Protein 1PJU (pdb70)

Radius of gyration: 27.55 Å; Cα contacts (8 Å, |Δi|>4): 1305; chains: 4; bounding box: 36×62×81 Å

Secondary structure (DSSP, 8-state):
---S------EEE-------SSS-----TTTSBTT-EEE-TT--EEEE--BBTTB--EE-S---TT--EEE-S---S-SEE-S-TT--TTTSBTT-EEE-TTS-EEEE--BPPP-/--S------EEE------BTTB-----TTTSBTT-EEE-TT--EEEE--BBTTB--EE-S---TT--EEE-S---S-SEE-S-TT--TTTSBTT-EEE-TTS-EEEE--BPP-/---S------EEE-------SSS-----TTTSBTT-EEE-TT--EEEE--BBTTBPPPEE----TT--EEE-S--SS-SEE-S-TT--TTTSBTT-EEE-TTS-EEEE--BPP-/---S----EEEEE----B--SSSPPP--TTTSBTT-EEE-TT--EEEE--BBTTBPPPEE----TT--EEE-S---S-SEE-S-TT--TTTSBTT-EEEETTS-EEEE--BPP-

Nearest PDB structures (foldseek):
  1pju-assembly1_A  TM=9.998E-01  e=6.863E-24  Solanum lycopersicum
  1oyv-assembly1_I  TM=9.804E-01  e=1.545E-18  Solanum lycopersicum
  4sgb-assembly1_I  TM=9.459E-01  e=1.058E-05  unclassified
  2jzm-assembly1_A  TM=8.090E-01  e=1.230E-04  Nicotiana alata
  5zfo-assembly1_A  TM=7.103E-01  e=7.621E-05  Capsicum annuum

Organism: Solanum lycopersicum (NCBI:txid4081)

Foldseek 3Di:
DDDPFQDQFFKKFFQAKDFALVGFDFDDLQQHEAQKWFAHSVRHTDHGRPAHRQGGGDDDSGGDNRGGIMDHPHHDDDRMGPPPTRDDLANADARMWIHHPVRHTDHGHNDHDDD/DDPFFDQFFKKFFQAKDFALVGFDFDDLQQHEAQKWFAHNVRHTDHGRPAHRQGGGDDDSGGPNRGGIMHHPHHDDDRMDPPDTRDDLAQAAARMWIHHPVRHTDHGRDDHDD/DDDPFFDAFAKKFFQAKDFALVQFDFDDQQQHEAQKWFAASVRHTDHGRPAHRQHGGDDDDGGDNGTGIMHHPHHDDDRIGPPDTRDDLANAAARMWIHHPVGHTDHGHRDHDD/DDDPFFDQFFKKFFQAKDFALVQFDFDDQQQHEAQKWFAANVRHTDDGRDAHRQHGGDDDDGGDNGGGIMHHPHHDDDRMGGPPTRDDLANAAASMWIHHPVRHTDHGHDDHDD

CATH classification: 3.30.60.30 (+1 more: 3.30.60.30)

InterPro domains:
  IPR003465 Proteinase inhibitor I20 [PF02428] (26-75)
  IPR003465 Proteinase inhibitor I20 [PF02428] (83-135)
  IPR051391 Protease inhibitor I20 (potato type II proteinase inhibitor) [PTHR33832] (1-142)

Structure (mmCIF, N/CA/C/O backbone):
data_1PJU
#
_entry.id   1PJU
#
_cell.length_a   58.688
_cell.length_b   106.607
_cell.length_c   81.804
_cell.angle_alpha   90.00
_cell.angle_beta   104.12
_cell.angle_gamma   90.00
#
_symmetry.space_group_name_H-M   'C 1 2 1'
#
loop_
_entity.id
_entity.type
_entity.pdbx_description
1 polymer 'Wound-induced proteinase inhibitor II'
2 non-polymer 'SULFATE ION'
3 water water
#
loop_
_atom_site.group_PDB
_atom_site.id
_atom_site.type_symbol
_atom_site.label_atom_id
_atom_site.label_alt_id
_atom_site.label_comp_id
_atom_site.label_asym_id
_atom_site.label_entity_id
_atom_site.label_seq_id
_atom_site.pdbx_PDB_ins_code
_atom_site.Cartn_x
_atom_site.Cartn_y
_atom_site.Cartn_z
_atom_site.occupancy
_atom_site.B_iso_or_equiv
_atom_site.auth_seq_id
_atom_site.auth_comp_id
_atom_site.auth_asym_id
_atom_site.auth_atom_id
_atom_site.pdbx_PDB_model_num
ATOM 1 N N . ALA A 1 2 ? 48.429 10.142 24.873 1.00 22.74 2 ALA A N 1
ATOM 2 C CA . ALA A 1 2 ? 48.046 11.503 25.351 1.00 22.57 2 ALA A CA 1
ATOM 3 C C . ALA A 1 2 ? 46.600 11.509 25.854 1.00 22.54 2 ALA A C 1
ATOM 4 O O . ALA A 1 2 ? 45.648 11.570 25.064 1.00 22.92 2 ALA A O 1
ATOM 6 N N . CYS A 1 3 ? 46.447 11.422 27.173 1.00 21.87 3 CYS A N 1
ATOM 7 C CA . CYS A 1 3 ? 45.135 11.430 27.812 1.00 21.18 3 CYS A CA 1
ATOM 8 C C . CYS A 1 3 ? 44.991 12.652 28.722 1.00 21.14 3 CYS A C 1
ATOM 9 O O . CYS A 1 3 ? 45.990 13.193 29.199 1.00 21.18 3 CYS A O 1
ATOM 12 N N . THR A 1 4 ? 43.755 13.093 28.955 1.00 20.92 4 THR A N 1
ATOM 13 C CA . THR A 1 4 ? 43.509 14.236 29.847 1.00 20.79 4 THR A CA 1
ATOM 14 C C . THR A 1 4 ? 43.763 13.823 31.294 1.00 20.64 4 THR A C 1
ATOM 15 O O . THR A 1 4 ? 43.864 12.633 31.600 1.00 20.60 4 THR A O 1
ATOM 19 N N . ARG A 1 5 ? 43.844 14.812 32.179 1.00 20.51 5 ARG A N 1
ATOM 20 C CA . ARG A 1 5 ? 44.070 14.580 33.607 1.00 20.35 5 ARG A CA 1
ATOM 21 C C . ARG A 1 5 ? 42.800 14.151 34.357 1.00 20.04 5 ARG A C 1
ATOM 22 O O . ARG A 1 5 ? 42.856 13.886 35.557 1.00 19.86 5 ARG A O 1
ATOM 30 N N . GLU A 1 6 ? 41.668 14.093 33.652 1.00 19.77 6 GLU A N 1
ATOM 31 C CA . GLU A 1 6 ? 40.363 13.851 34.267 1.00 19.86 6 GLU A CA 1
ATOM 32 C C . GLU A 1 6 ? 40.330 12.529 35.044 1.00 19.94 6 GLU A C 1
ATOM 33 O O . GLU A 1 6 ? 40.842 11.510 34.577 1.00 19.77 6 GLU A O 1
ATOM 39 N N . CYS A 1 7 ? 39.751 12.575 36.241 1.00 20.02 7 CYS A N 1
ATOM 40 C CA . CYS A 1 7 ? 39.499 11.380 37.035 1.00 20.51 7 CYS A CA 1
ATOM 41 C C . CYS A 1 7 ? 38.177 10.770 36.585 1.00 20.49 7 CYS A C 1
ATOM 42 O O . CYS A 1 7 ? 37.119 11.394 36.718 1.00 20.52 7 CYS A O 1
ATOM 45 N N . GLY A 1 8 ? 38.248 9.564 36.025 1.00 20.52 8 GLY A N 1
ATOM 46 C CA . GLY A 1 8 ? 37.064 8.868 35.545 1.00 20.74 8 GLY A CA 1
ATOM 47 C C . GLY A 1 8 ? 36.239 8.301 36.686 1.00 20.62 8 GLY A C 1
ATOM 48 O O . GLY A 1 8 ? 36.730 8.207 37.807 1.00 20.63 8 GLY A O 1
ATOM 49 N N . ASN A 1 9 ? 34.992 7.932 36.388 1.00 20.66 9 ASN A N 1
ATOM 50 C CA . ASN A 1 9 ? 34.038 7.423 37.371 1.00 21.26 9 ASN A CA 1
ATOM 51 C C . ASN A 1 9 ? 33.375 6.123 36.883 1.00 21.14 9 ASN A C 1
ATOM 52 O O . ASN A 1 9 ? 32.169 5.909 37.061 1.00 21.43 9 ASN A O 1
ATOM 57 N N . LEU A 1 10 ? 34.177 5.268 36.255 1.00 20.46 10 LEU A N 1
ATOM 58 C CA . LEU A 1 10 ? 33.707 3.993 35.726 1.00 20.39 10 LEU A CA 1
ATOM 59 C C . LEU A 1 10 ? 33.502 2.964 36.846 1.00 19.78 10 LEU A C 1
ATOM 60 O O . LEU A 1 10 ? 33.943 3.167 37.974 1.00 19.62 10 LEU A O 1
ATOM 65 N N . GLY A 1 11 ? 32.819 1.870 36.523 1.00 19.84 11 GLY A N 1
ATOM 66 C CA . GLY A 1 11 ? 32.469 0.851 37.494 1.00 19.42 11 GLY A CA 1
ATOM 67 C C . GLY A 1 11 ? 33.501 -0.263 37.554 1.00 19.25 11 GLY A C 1
ATOM 68 O O . GLY A 1 11 ? 34.138 -0.479 38.584 1.00 19.09 11 GLY A O 1
ATOM 69 N N . PHE A 1 12 ? 33.668 -0.962 36.434 1.00 19.11 12 PHE A N 1
ATOM 70 C CA . PHE A 1 12 ? 34.562 -2.107 36.354 1.00 18.58 12 PHE A CA 1
ATOM 71 C C . PHE A 1 12 ? 35.016 -2.344 34.918 1.00 18.95 12 PHE A C 1
ATOM 72 O O . PHE A 1 12 ? 34.353 -1.918 33.966 1.00 18.55 12 PHE A O 1
ATOM 80 N N . GLY A 1 13 ? 36.155 -3.020 34.766 1.00 19.08 13 GLY A N 1
ATOM 81 C CA . GLY A 1 13 ? 36.607 -3.461 33.455 1.00 19.57 13 GLY A CA 1
ATOM 82 C C . GLY A 1 13 ? 36.668 -4.974 33.382 1.00 20.09 13 GLY A C 1
ATOM 83 O O . GLY A 1 13 ? 36.968 -5.639 34.373 1.00 20.25 13 GLY A O 1
ATOM 84 N N . ILE A 1 14 ? 36.346 -5.526 32.217 1.00 20.41 14 ILE A N 1
ATOM 85 C CA . ILE A 1 14 ? 36.612 -6.932 31.950 1.00 20.58 14 ILE A CA 1
ATOM 86 C C . ILE A 1 14 ? 37.482 -7.061 30.709 1.00 20.56 14 ILE A C 1
ATOM 87 O O . ILE A 1 14 ? 37.279 -6.365 29.712 1.00 20.58 14 ILE A O 1
ATOM 92 N N . CYS A 1 15 ? 38.471 -7.941 30.797 1.00 20.24 15 CYS A N 1
ATOM 93 C CA . CYS A 1 15 ? 39.465 -8.108 29.744 1.00 20.00 15 CYS A CA 1
ATOM 94 C C . CYS A 1 15 ? 39.571 -9.589 29.379 1.00 19.34 15 CYS A C 1
ATOM 95 O O . CYS A 1 15 ? 40.107 -10.366 30.166 1.00 18.95 15 CYS A O 1
ATOM 98 N N . PRO A 1 16 ? 39.082 -9.977 28.199 1.00 19.15 16 PRO A N 1
ATOM 99 C CA . PRO A 1 16 ? 39.235 -11.360 27.718 1.00 19.02 16 PRO A CA 1
ATOM 100 C C . PRO A 1 16 ? 40.712 -11.640 27.491 1.00 19.29 16 PRO A C 1
ATOM 101 O O . PRO A 1 16 ? 41.348 -10.975 26.667 1.00 18.61 16 PRO A O 1
ATOM 105 N N . ARG A 1 17 ? 41.237 -12.607 28.235 1.00 19.83 17 ARG A N 1
ATOM 106 C CA . ARG A 1 17 ? 42.664 -12.912 28.276 1.00 20.58 17 ARG A CA 1
ATOM 107 C C . ARG A 1 17 ? 42.870 -14.405 28.478 1.00 21.43 17 ARG A C 1
ATOM 108 O O . ARG A 1 17 ? 42.084 -15.054 29.172 1.00 21.20 17 ARG A O 1
ATOM 116 N N . SER A 1 18 ? 43.929 -14.947 27.876 1.00 22.03 18 SER A N 1
ATOM 117 C CA . SER A 1 18 ? 44.298 -16.344 28.099 1.00 22.68 18 SER A CA 1
ATOM 118 C C . SER A 1 18 ? 44.490 -16.592 29.604 1.00 23.32 18 SER A C 1
ATOM 119 O O . SER A 1 18 ? 45.134 -15.799 30.291 1.00 23.36 18 SER A O 1
ATOM 122 N N . GLU A 1 19 ? 43.909 -17.677 30.109 1.00 23.85 19 GLU A N 1
ATOM 123 C CA . GLU A 1 19 ? 43.930 -17.976 31.541 1.00 24.54 19 GLU A CA 1
ATOM 124 C C . GLU A 1 19 ? 44.195 -19.462 31.764 1.00 24.26 19 GLU A C 1
ATOM 125 O O . GLU A 1 19 ? 43.760 -20.299 30.973 1.00 24.29 19 GLU A O 1
ATOM 131 N N . GLY A 1 20 ? 44.892 -19.776 32.853 1.00 23.94 20 GLY A N 1
ATOM 132 C CA . GLY A 1 20 ? 45.056 -21.144 33.311 1.00 23.48 20 GLY A CA 1
ATOM 133 C C . GLY A 1 20 ? 46.059 -21.981 32.538 1.00 23.10 20 GLY A C 1
ATOM 134 O O . GLY A 1 20 ? 46.636 -21.529 31.557 1.00 22.42 20 GLY A O 1
ATOM 135 N N . SER A 1 21 ? 46.234 -23.219 32.987 1.00 23.07 21 SER A N 1
ATOM 136 C CA . SER A 1 21 ? 47.125 -24.191 32.364 1.00 23.45 21 SER A CA 1
ATOM 137 C C . SER A 1 21 ? 46.585 -25.594 32.652 1.00 23.66 21 SER A C 1
ATOM 138 O O . SER A 1 21 ? 45.723 -25.746 33.517 1.00 23.51 21 SER A O 1
ATOM 141 N N . PRO A 1 22 ? 47.074 -26.614 31.938 1.00 23.88 22 PRO A N 1
ATOM 142 C CA . PRO A 1 22 ? 46.712 -28.005 32.239 1.00 23.99 22 PRO A CA 1
ATOM 143 C C . PRO A 1 22 ? 46.804 -28.319 33.731 1.00 24.18 22 PRO A C 1
ATOM 144 O O . PRO A 1 22 ? 45.822 -28.801 34.306 1.00 24.49 22 PRO A O 1
ATOM 148 N N . LEU A 1 23 ? 47.952 -28.020 34.341 1.00 24.09 23 LEU A N 1
ATOM 149 C CA . LEU A 1 23 ? 48.216 -28.321 35.751 1.00 23.99 23 LEU A CA 1
ATOM 150 C C . LEU A 1 23 ? 47.550 -27.363 36.750 1.00 23.96 23 LEU A C 1
ATOM 151 O O . LEU A 1 23 ? 47.401 -27.702 37.924 1.00 23.94 23 LEU A O 1
ATOM 156 N N . ASN A 1 24 ? 47.165 -26.173 36.288 1.00 24.09 24 ASN A N 1
ATOM 157 C CA . ASN A 1 24 ? 46.482 -25.183 37.134 1.00 24.10 24 ASN A CA 1
ATOM 158 C C . ASN A 1 24 ? 45.212 -24.606 36.456 1.00 23.73 24 ASN A C 1
ATOM 159 O O . ASN A 1 24 ? 45.203 -23.467 35.967 1.00 23.48 24 ASN A O 1
ATOM 164 N N . PRO A 1 25 ? 44.141 -25.404 36.439 1.00 23.56 25 PRO A N 1
ATOM 165 C CA . PRO A 1 25 ? 42.923 -25.068 35.689 1.00 23.33 25 PRO A CA 1
ATOM 166 C C . PRO A 1 25 ? 42.185 -23.837 36.197 1.00 23.13 25 PRO A C 1
ATOM 167 O O . PRO A 1 25 ? 42.030 -23.653 37.403 1.00 22.96 25 PRO A O 1
ATOM 171 N N . ILE A 1 26 ? 41.747 -22.995 35.269 1.00 23.12 26 ILE A N 1
ATOM 172 C CA . ILE A 1 26 ? 40.832 -21.903 35.604 1.00 23.29 26 ILE A CA 1
ATOM 173 C C . ILE A 1 26 ? 39.394 -22.408 35.727 1.00 23.07 26 ILE A C 1
ATOM 174 O O . ILE A 1 26 ? 38.982 -23.317 35.003 1.00 23.25 26 ILE A O 1
ATOM 179 N N . CYS A 1 27 ? 38.640 -21.825 36.656 1.00 22.79 27 CYS A N 1
ATOM 180 C CA . CYS A 1 27 ? 37.235 -22.161 36.826 1.00 22.53 27 CYS A CA 1
ATOM 181 C C . CYS A 1 27 ? 36.408 -21.230 35.956 1.00 22.67 27 CYS A C 1
ATOM 182 O O . CYS A 1 27 ? 36.308 -20.038 36.236 1.00 22.31 27 CYS A O 1
ATOM 185 N N . ILE A 1 28 ? 35.828 -21.782 34.897 1.00 22.77 28 ILE A N 1
ATOM 186 C CA . ILE A 1 28 ? 35.072 -20.999 33.932 1.00 22.96 28 ILE A CA 1
ATOM 187 C C . ILE A 1 28 ? 34.096 -21.935 33.204 1.00 22.77 28 ILE A C 1
ATOM 188 O O . ILE A 1 28 ? 34.172 -23.144 33.355 1.00 23.09 28 ILE A O 1
ATOM 193 N N . ASN A 1 29 ? 33.156 -21.378 32.459 1.00 23.03 29 ASN A N 1
ATOM 194 C CA . ASN A 1 29 ? 32.292 -22.191 31.608 1.00 22.70 29 ASN A CA 1
ATOM 195 C C . ASN A 1 29 ? 32.160 -21.539 30.247 1.00 22.87 29 ASN A C 1
ATOM 196 O O . ASN A 1 29 ? 32.558 -20.378 30.066 1.00 23.17 29 ASN A O 1
ATOM 201 N N . CYS A 1 30 ? 31.624 -22.287 29.286 1.00 22.97 30 CYS A N 1
ATOM 202 C CA . CYS A 1 30 ? 31.468 -21.802 27.911 1.00 22.79 30 CYS A CA 1
ATOM 203 C C . CYS A 1 30 ? 30.561 -20.595 27.833 1.00 22.90 30 CYS A C 1
ATOM 204 O O . CYS A 1 30 ? 30.803 -19.669 27.048 1.00 22.69 30 CYS A O 1
ATOM 207 N N . CYS A 1 31 ? 29.525 -20.605 28.665 1.00 22.69 31 CYS A N 1
ATOM 208 C CA . CYS A 1 31 ? 28.591 -19.491 28.756 1.00 22.22 31 CYS A CA 1
ATOM 209 C C . CYS A 1 31 ? 29.310 -18.171 29.104 1.00 22.02 31 CYS A C 1
ATOM 210 O O . CYS A 1 31 ? 29.112 -17.162 28.435 1.00 22.04 31 CYS A O 1
ATOM 213 N N . SER A 1 32 ? 30.173 -18.189 30.120 1.00 22.03 32 SER A N 1
ATOM 214 C CA . SER A 1 32 ? 30.839 -16.958 30.593 1.00 21.75 32 SER A CA 1
ATOM 215 C C . SER A 1 32 ? 32.173 -16.652 29.905 1.00 21.17 32 SER A C 1
ATOM 216 O O . SER A 1 32 ? 32.670 -15.519 29.975 1.00 20.41 32 SER A O 1
ATOM 219 N N . GLY A 1 33 ? 32.745 -17.657 29.243 1.00 20.84 33 GLY A N 1
ATOM 220 C CA . GLY A 1 33 ? 33.944 -17.469 28.432 1.00 20.84 33 GLY A CA 1
ATOM 221 C C . GLY A 1 33 ? 33.617 -16.559 27.259 1.00 21.21 33 GLY A C 1
ATOM 222 O O . GLY A 1 33 ? 32.453 -16.450 26.883 1.00 20.71 33 GLY A O 1
ATOM 223 N N . TYR A 1 34 ? 34.636 -15.921 26.685 1.00 21.35 34 TYR A N 1
ATOM 224 C CA . TYR A 1 34 ? 34.439 -14.832 25.731 1.00 21.98 34 TYR A CA 1
ATOM 225 C C . TYR A 1 34 ? 34.554 -15.260 24.280 1.00 21.93 34 TYR A C 1
ATOM 226 O O . TYR A 1 34 ? 35.331 -16.144 23.950 1.00 21.81 34 TYR A O 1
ATOM 235 N N . LYS A 1 35 ? 33.772 -14.622 23.413 1.00 22.62 35 LYS A N 1
ATOM 236 C CA . LYS A 1 35 ? 33.875 -14.847 21.971 1.00 23.05 35 LYS A CA 1
ATOM 237 C C . LYS A 1 35 ? 35.299 -14.521 21.565 1.00 23.02 35 LYS A C 1
ATOM 238 O O . LYS A 1 35 ? 35.898 -13.590 22.102 1.00 23.33 35 LYS A O 1
ATOM 244 N N . GLY A 1 36 ? 35.859 -15.304 20.650 1.00 22.76 36 GLY A N 1
ATOM 245 C CA . GLY A 1 36 ? 37.232 -15.076 20.238 1.00 22.49 36 GLY A CA 1
ATOM 246 C C . GLY A 1 36 ? 38.263 -15.787 21.090 1.00 22.13 36 GLY A C 1
ATOM 247 O O . GLY A 1 36 ? 39.450 -15.792 20.748 1.00 22.39 36 GLY A O 1
ATOM 248 N N . CYS A 1 37 ? 37.819 -16.380 22.195 1.00 21.33 37 CYS A N 1
ATOM 249 C CA . CYS A 1 37 ? 38.684 -17.210 23.030 1.00 20.70 37 CYS A CA 1
ATOM 250 C C . CYS A 1 37 ? 38.229 -18.657 22.890 1.00 20.54 37 CYS A C 1
ATOM 251 O O . CYS A 1 37 ? 37.028 -18.931 22.844 1.00 20.13 37 CYS A O 1
ATOM 254 N N . ASN A 1 38 ? 39.188 -19.573 22.836 1.00 19.96 38 ASN A N 1
ATOM 255 C CA . ASN A 1 38 ? 38.895 -20.998 22.813 1.00 19.83 38 ASN A CA 1
ATOM 256 C C . ASN A 1 38 ? 39.253 -21.628 24.145 1.00 20.11 38 ASN A C 1
ATOM 257 O O . ASN A 1 38 ? 40.267 -21.271 24.745 1.00 20.31 38 ASN A O 1
ATOM 262 N N . TYR A 1 39 ? 38.418 -22.564 24.594 1.00 20.17 39 TYR A N 1
ATOM 263 C CA . TYR A 1 39 ? 38.590 -23.239 25.884 1.00 20.46 39 TYR A CA 1
ATOM 264 C C . TYR A 1 39 ? 38.910 -24.713 25.701 1.00 20.50 39 TYR A C 1
ATOM 265 O O . TYR A 1 39 ? 38.337 -25.368 24.831 1.00 20.61 39 TYR A O 1
ATOM 274 N N . TYR A 1 40 ? 39.839 -25.212 26.516 1.00 20.66 40 TYR A N 1
ATOM 275 C CA . TYR A 1 40 ? 40.441 -26.536 26.340 1.00 20.94 40 TYR A CA 1
ATOM 276 C C . TYR A 1 40 ? 40.534 -27.285 27.655 1.00 21.06 40 TYR A C 1
ATOM 277 O O . TYR A 1 40 ? 40.677 -26.669 28.712 1.00 20.96 40 TYR A O 1
ATOM 286 N N . ASN A 1 41 ? 40.498 -28.616 27.589 1.00 21.47 41 ASN A N 1
ATOM 287 C CA . ASN A 1 41 ? 40.746 -29.426 28.784 1.00 21.69 41 ASN A CA 1
ATOM 288 C C . ASN A 1 41 ? 42.232 -29.533 29.081 1.00 21.87 41 ASN A C 1
ATOM 289 O O . ASN A 1 41 ? 43.051 -29.011 28.325 1.00 21.69 41 ASN A O 1
ATOM 294 N N . SER A 1 42 ? 42.570 -30.196 30.182 1.00 22.61 42 SER A N 1
ATOM 295 C CA . SER A 1 42 ? 43.957 -30.323 30.624 1.00 23.40 42 SER A CA 1
ATOM 296 C C . SER A 1 42 ? 44.818 -31.156 29.662 1.00 23.80 42 SER A C 1
ATOM 297 O O . SER A 1 42 ? 46.047 -31.046 29.661 1.00 24.01 42 SER A O 1
ATOM 300 N N . PHE A 1 43 ? 44.155 -31.976 28.846 1.00 24.38 43 PHE A N 1
ATOM 301 C CA . PHE A 1 43 ? 44.799 -32.818 27.835 1.00 24.85 43 PHE A CA 1
ATOM 302 C C . PHE A 1 43 ? 44.880 -32.052 26.501 1.00 24.74 43 PHE A C 1
ATOM 303 O O . PHE A 1 43 ? 45.389 -32.560 25.502 1.00 24.58 43 PHE A O 1
ATOM 311 N N . GLY A 1 44 ? 44.368 -30.822 26.498 1.00 24.62 44 GLY A N 1
ATOM 312 C CA . GLY A 1 44 ? 44.494 -29.931 25.355 1.00 24.44 44 GLY A CA 1
ATOM 313 C C . GLY A 1 44 ? 43.442 -30.112 24.276 1.00 24.20 44 GLY A C 1
ATOM 314 O O . GLY A 1 44 ? 43.586 -29.577 23.179 1.00 24.55 44 GLY A O 1
ATOM 315 N N . LYS A 1 45 ? 42.399 -30.879 24.580 1.00 23.74 45 LYS A N 1
ATOM 316 C CA . LYS A 1 45 ? 41.276 -31.073 23.669 1.00 23.47 45 LYS A CA 1
ATOM 317 C C . LYS A 1 45 ? 40.385 -29.832 23.676 1.00 22.91 45 LYS A C 1
ATOM 318 O O . LYS A 1 45 ? 40.046 -29.309 24.738 1.00 22.73 45 LYS A O 1
ATOM 324 N N . PHE A 1 46 ? 40.031 -29.359 22.484 1.00 22.25 46 PHE A N 1
ATOM 325 C CA . PHE A 1 46 ? 39.141 -28.210 22.318 1.00 21.31 46 PHE A CA 1
ATOM 326 C C . PHE A 1 46 ? 37.765 -28.497 22.911 1.00 21.00 46 PHE A C 1
ATOM 327 O O . PHE A 1 46 ? 37.158 -29.511 22.589 1.00 21.33 46 PHE A O 1
ATOM 335 N N . ILE A 1 47 ? 37.287 -27.608 23.783 1.00 20.43 47 ILE A N 1
ATOM 336 C CA . ILE A 1 47 ? 35.966 -27.760 24.397 1.00 19.74 47 ILE A CA 1
ATOM 337 C C . ILE A 1 47 ? 34.906 -26.868 23.755 1.00 19.66 47 ILE A C 1
ATOM 338 O O . ILE A 1 47 ? 33.841 -27.346 23.392 1.00 19.25 47 ILE A O 1
ATOM 343 N N . CYS A 1 48 ? 35.200 -25.575 23.633 1.00 19.55 48 CYS A N 1
ATOM 344 C CA . CYS A 1 48 ? 34.249 -24.619 23.075 1.00 19.82 48 CYS A CA 1
ATOM 345 C C . CYS A 1 48 ? 34.898 -23.273 22.793 1.00 19.82 48 CYS A C 1
ATOM 346 O O . CYS A 1 48 ? 35.926 -22.934 23.378 1.00 19.61 48 CYS A O 1
ATOM 349 N N . GLU A 1 49 ? 34.273 -22.497 21.916 1.00 19.93 49 GLU A N 1
ATOM 350 C CA . GLU A 1 49 ? 34.539 -21.059 21.897 1.00 20.59 49 GLU A CA 1
ATOM 351 C C . GLU A 1 49 ? 33.669 -20.414 22.967 1.00 20.55 49 GLU A C 1
ATOM 352 O O . GLU A 1 49 ? 32.545 -20.854 23.199 1.00 20.44 49 GLU A O 1
ATOM 358 N N . GLY A 1 50 ? 34.196 -19.392 23.640 1.00 21.07 50 GLY A N 1
ATOM 359 C CA . GLY A 1 50 ? 33.402 -18.591 24.555 1.00 20.99 50 GLY A CA 1
ATOM 360 C C . GLY A 1 50 ? 32.154 -18.038 23.887 1.00 20.96 50 GLY A C 1
ATOM 361 O O . GLY A 1 50 ? 32.184 -17.685 22.707 1.00 20.80 50 GLY A O 1
ATOM 362 N N . GLU A 1 51 ? 31.058 -17.969 24.639 1.00 21.12 51 GLU A N 1
ATOM 363 C CA . GLU A 1 51 ? 29.769 -17.501 24.105 1.00 21.50 51 GLU A CA 1
ATOM 364 C C . GLU A 1 51 ? 29.495 -16.029 24.411 1.00 21.40 51 GLU A C 1
ATOM 365 O O . GLU A 1 51 ? 28.564 -15.438 23.866 1.00 20.80 51 GLU A O 1
ATOM 371 N N . SER A 1 52 ? 30.317 -15.447 25.277 1.00 21.43 52 SER A N 1
ATOM 372 C CA . SER A 1 52 ? 30.012 -14.149 25.865 1.00 21.59 52 SER A CA 1
ATOM 373 C C . SER A 1 52 ? 30.675 -12.978 25.144 1.00 21.53 52 SER A C 1
ATOM 374 O O . SER A 1 52 ? 31.879 -12.978 24.883 1.00 22.10 52 SER A O 1
ATOM 377 N N . ASP A 1 53 ? 29.869 -11.972 24.840 1.00 21.58 53 ASP A N 1
ATOM 378 C CA . ASP A 1 53 ? 30.346 -10.716 24.277 1.00 21.48 53 ASP A CA 1
ATOM 379 C C . ASP A 1 53 ? 30.735 -9.796 25.432 1.00 20.92 53 ASP A C 1
ATOM 380 O O . ASP A 1 53 ? 29.883 -9.430 26.241 1.00 21.21 53 ASP A O 1
ATOM 385 N N . PRO A 1 54 ? 32.004 -9.398 25.516 1.00 20.84 54 PRO A N 1
ATOM 386 C CA . PRO A 1 54 ? 32.470 -8.613 26.669 1.00 20.34 54 PRO A CA 1
ATOM 387 C C . PRO A 1 54 ? 31.837 -7.216 26.757 1.00 20.43 54 PRO A C 1
ATOM 388 O O . PRO A 1 54 ? 31.981 -6.554 27.784 1.00 20.66 54 PRO A O 1
ATOM 392 N N . LYS A 1 55 ? 31.137 -6.782 25.711 1.00 20.45 55 LYS A N 1
ATOM 393 C CA . LYS A 1 55 ? 30.406 -5.513 25.753 1.00 20.42 55 LYS A CA 1
ATOM 394 C C . LYS A 1 55 ? 29.026 -5.677 26.374 1.00 20.22 55 LYS A C 1
ATOM 395 O O . LYS A 1 55 ? 28.423 -4.700 26.811 1.00 19.45 55 LYS A O 1
ATOM 401 N N . ARG A 1 56 ? 28.539 -6.920 26.387 1.00 20.65 56 ARG A N 1
ATOM 402 C CA . ARG A 1 56 ? 27.235 -7.289 26.949 1.00 21.28 56 ARG A CA 1
ATOM 403 C C . ARG A 1 56 ? 27.255 -8.762 27.396 1.00 21.01 56 ARG A C 1
ATOM 404 O O . ARG A 1 56 ? 26.721 -9.625 26.713 1.00 21.30 56 ARG A O 1
ATOM 412 N N . PRO A 1 57 ? 27.916 -9.049 28.519 1.00 21.14 57 PRO A N 1
ATOM 413 C CA . PRO A 1 57 ? 28.171 -10.443 28.928 1.00 20.91 57 PRO A CA 1
ATOM 414 C C . PRO A 1 57 ? 26.901 -11.269 29.129 1.00 20.70 57 PRO A C 1
ATOM 415 O O . PRO A 1 57 ? 25.858 -10.727 29.528 1.00 20.55 57 PRO A O 1
ATOM 419 N N . ASN A 1 58 ? 26.993 -12.567 28.853 1.00 20.05 58 ASN A N 1
ATOM 420 C CA . ASN A 1 58 ? 25.859 -13.449 29.063 1.00 19.90 58 ASN A CA 1
ATOM 421 C C . ASN A 1 58 ? 25.509 -13.508 30.535 1.00 19.69 58 ASN A C 1
ATOM 422 O O . ASN A 1 58 ? 26.365 -13.236 31.394 1.00 19.77 58 ASN A O 1
ATOM 427 N N . ALA A 1 59 ? 24.251 -13.845 30.810 1.00 18.94 59 ALA A N 1
ATOM 428 C CA . ALA A 1 59 ? 23.842 -14.313 32.120 1.00 19.13 59 ALA A CA 1
ATOM 429 C C . ALA A 1 59 ? 24.327 -15.758 32.286 1.00 19.13 59 ALA A C 1
ATOM 430 O O . ALA A 1 59 ? 23.876 -16.646 31.566 1.00 18.99 59 ALA A O 1
ATOM 432 N N . CYS A 1 60 ? 25.283 -15.978 33.196 1.00 18.89 60 CYS A N 1
ATOM 433 C CA . CYS A 1 60 ? 25.808 -17.330 33.467 1.00 18.75 60 CYS A CA 1
ATOM 434 C C . CYS A 1 60 ? 25.939 -17.571 34.971 1.00 18.31 60 CYS A C 1
ATOM 435 O O . CYS A 1 60 ? 25.935 -16.617 35.749 1.00 18.59 60 CYS A O 1
ATOM 438 N N . THR A 1 61 ? 26.038 -18.836 35.382 1.00 18.10 61 THR A N 1
ATOM 439 C CA . THR A 1 61 ? 26.434 -19.161 36.754 1.00 18.36 61 THR A CA 1
ATOM 440 C C . THR A 1 61 ? 27.944 -19.018 36.905 1.00 18.92 61 THR A C 1
ATOM 441 O O . THR A 1 61 ? 28.673 -18.942 35.912 1.00 18.81 61 THR A O 1
ATOM 445 N N . PHE A 1 62 ? 28.408 -19.006 38.151 1.00 19.33 62 PHE A N 1
ATOM 446 C CA . PHE A 1 62 ? 29.843 -19.073 38.442 1.00 20.06 62 PHE A CA 1
ATOM 447 C C . PHE A 1 62 ? 30.416 -20.505 38.350 1.00 20.25 62 PHE A C 1
ATOM 448 O O . PHE A 1 62 ? 31.628 -20.702 38.531 1.00 19.75 62 PHE A O 1
ATOM 456 N N . ASN A 1 63 ? 29.555 -21.495 38.096 1.00 20.31 63 ASN A N 1
ATOM 457 C CA . ASN A 1 63 ? 29.984 -22.903 38.081 1.00 21.30 63 ASN A CA 1
ATOM 458 C C . ASN A 1 63 ? 31.100 -23.206 37.089 1.00 20.99 63 ASN A C 1
ATOM 459 O O . ASN A 1 63 ? 30.947 -22.954 35.890 1.00 21.39 63 ASN A O 1
ATOM 464 N N . CYS A 1 64 ? 32.189 -23.795 37.585 1.00 20.86 64 CYS A N 1
ATOM 465 C CA . CYS A 1 64 ? 33.266 -24.320 36.728 1.00 20.68 64 CYS A CA 1
ATOM 466 C C . CYS A 1 64 ? 32.747 -25.421 35.814 1.00 20.80 64 CYS A C 1
ATOM 467 O O . CYS A 1 64 ? 32.009 -26.314 36.259 1.00 20.63 64 CYS A O 1
ATOM 470 N N . ASP A 1 65 ? 33.129 -25.350 34.544 1.00 20.38 65 ASP A N 1
ATOM 471 C CA . ASP A 1 65 ? 32.991 -26.488 33.646 1.00 21.06 65 ASP A CA 1
ATOM 472 C C . ASP A 1 65 ? 34.227 -27.356 33.886 1.00 21.13 65 ASP A C 1
ATOM 473 O O . ASP A 1 65 ? 35.342 -26.933 33.576 1.00 21.05 65 ASP A O 1
ATOM 478 N N . PRO A 1 66 ? 34.044 -28.556 34.440 1.00 21.31 66 PRO A N 1
ATOM 479 C CA . PRO A 1 66 ? 35.177 -29.416 34.796 1.00 21.73 66 PRO A CA 1
ATOM 480 C C . PRO A 1 66 ? 35.916 -29.918 33.561 1.00 21.83 66 PRO A C 1
ATOM 481 O O . PRO A 1 66 ? 36.965 -30.544 33.698 1.00 21.71 66 PRO A O 1
ATOM 485 N N . ASN A 1 67 ? 35.380 -29.638 32.376 1.00 22.12 67 ASN A N 1
ATOM 486 C CA . ASN A 1 67 ? 36.067 -29.988 31.133 1.00 22.75 67 ASN A CA 1
ATOM 487 C C . ASN A 1 67 ? 37.060 -28.915 30.695 1.00 22.68 67 ASN A C 1
ATOM 488 O O . ASN A 1 67 ? 37.818 -29.127 29.762 1.00 22.82 67 ASN A O 1
ATOM 493 N N . ILE A 1 68 ? 37.058 -27.773 31.377 1.00 22.32 68 ILE A N 1
ATOM 494 C CA . ILE A 1 68 ? 37.909 -26.652 31.002 1.00 22.02 68 ILE A CA 1
ATOM 495 C C . ILE A 1 68 ? 39.048 -26.457 31.999 1.00 21.99 68 ILE A C 1
ATOM 496 O O . ILE A 1 68 ? 38.821 -26.341 33.213 1.00 21.91 68 ILE A O 1
ATOM 501 N N . ALA A 1 69 ? 40.267 -26.420 31.468 1.00 21.76 69 ALA A N 1
ATOM 502 C CA . ALA A 1 69 ? 41.454 -26.100 32.249 1.00 21.87 69 ALA A CA 1
ATOM 503 C C . ALA A 1 69 ? 42.064 -24.756 31.845 1.00 21.85 69 ALA A C 1
ATOM 504 O O . ALA A 1 69 ? 42.500 -23.991 32.701 1.00 21.98 69 ALA A O 1
ATOM 506 N N . TYR A 1 70 ? 42.086 -24.462 30.547 1.00 21.90 70 TYR A N 1
ATOM 507 C CA . TYR A 1 70 ? 42.724 -23.239 30.072 1.00 22.02 70 TYR A CA 1
ATOM 508 C C . TYR A 1 70 ? 42.080 -22.602 28.846 1.00 22.25 70 TYR A C 1
ATOM 509 O O . TYR A 1 70 ? 41.307 -23.248 28.115 1.00 22.47 70 TYR A O 1
ATOM 518 N N . SER A 1 71 ? 42.416 -21.333 28.618 1.00 22.05 71 SER A N 1
ATOM 519 C CA . SER A 1 71 ? 41.914 -20.596 27.462 1.00 21.91 71 SER A CA 1
ATOM 520 C C . SER A 1 71 ? 43.045 -20.013 26.608 1.00 21.64 71 SER A C 1
ATOM 521 O O . SER A 1 71 ? 44.143 -19.767 27.099 1.00 21.05 71 SER A O 1
ATOM 524 N N . ARG A 1 72 ? 42.742 -19.796 25.330 1.00 21.54 72 ARG A N 1
ATOM 525 C CA . ARG A 1 72 ? 43.592 -19.052 24.406 1.00 21.06 72 ARG A CA 1
ATOM 526 C C . ARG A 1 72 ? 42.770 -17.907 23.824 1.00 20.75 72 ARG A C 1
ATOM 527 O O . ARG A 1 72 ? 41.807 -18.135 23.082 1.00 20.30 72 ARG A O 1
ATOM 535 N N . CYS A 1 73 ? 43.145 -16.683 24.185 1.00 20.19 73 CYS A N 1
ATOM 536 C CA . CYS A 1 73 ? 42.528 -15.467 23.659 1.00 20.07 73 CYS A CA 1
ATOM 537 C C . CYS A 1 73 ? 43.562 -14.740 22.800 1.00 19.82 73 CYS A C 1
ATOM 538 O O . CYS A 1 73 ? 44.757 -15.015 22.936 1.00 19.74 73 CYS A O 1
ATOM 541 N N . PRO A 1 74 ? 43.133 -13.822 21.928 1.00 19.82 74 PRO A N 1
ATOM 542 C CA . PRO A 1 74 ? 44.080 -13.023 21.129 1.00 19.99 74 PRO A CA 1
ATOM 543 C C . PRO A 1 74 ? 45.125 -12.297 21.988 1.00 20.38 74 PRO A C 1
ATOM 544 O O . PRO A 1 74 ? 46.281 -12.159 21.570 1.00 20.24 74 PRO A O 1
ATOM 548 N N . ARG A 1 75 ? 44.712 -11.834 23.167 1.00 20.59 75 ARG A N 1
ATOM 549 C CA . ARG A 1 75 ? 45.603 -11.153 24.099 1.00 21.09 75 ARG A CA 1
ATOM 550 C C . ARG A 1 75 ? 45.800 -12.033 25.330 1.00 21.78 75 ARG A C 1
ATOM 551 O O . ARG A 1 75 ? 44.922 -12.843 25.668 1.00 21.94 75 ARG A O 1
ATOM 559 N N . SER A 1 76 ? 46.936 -11.851 26.001 1.00 22.22 76 SER A N 1
ATOM 560 C CA . SER A 1 76 ? 47.339 -12.717 27.110 1.00 22.89 76 SER A CA 1
ATOM 561 C C . SER A 1 76 ? 47.776 -11.980 28.382 1.00 23.14 76 SER A C 1
ATOM 562 O O . SER A 1 76 ? 47.939 -12.609 29.426 1.00 23.38 76 SER A O 1
ATOM 565 N N . GLN A 1 77 ? 47.952 -10.660 28.300 1.00 23.68 77 GLN A N 1
ATOM 566 C CA . GLN A 1 77 ? 48.500 -9.878 29.418 1.00 24.02 77 GLN A CA 1
ATOM 567 C C . GLN A 1 77 ? 47.473 -9.356 30.417 1.00 24.02 77 GLN A C 1
ATOM 568 O O . GLN A 1 77 ? 46.334 -9.022 30.056 1.00 23.97 77 GLN A O 1
ATOM 574 N N . GLY A 1 78 ? 47.894 -9.287 31.677 1.00 23.87 78 GLY A N 1
ATOM 575 C CA . GLY A 1 78 ? 47.151 -8.572 32.699 1.00 24.26 78 GLY A CA 1
ATOM 576 C C . GLY A 1 78 ? 45.952 -9.279 33.298 1.00 24.28 78 GLY A C 1
ATOM 577 O O . GLY A 1 78 ? 45.837 -10.504 33.229 1.00 24.65 78 GLY A O 1
ATOM 578 N N . LYS A 1 79 ? 45.062 -8.477 33.882 1.00 24.38 79 LYS A N 1
ATOM 579 C CA . LYS A 1 79 ? 43.912 -8.943 34.655 1.00 24.42 79 LYS A CA 1
ATOM 580 C C . LYS A 1 79 ? 42.697 -9.259 33.775 1.00 23.95 79 LYS A C 1
ATOM 581 O O . LYS A 1 79 ? 42.463 -8.603 32.757 1.00 24.09 79 LYS A O 1
ATOM 587 N N . SER A 1 80 ? 41.917 -10.246 34.190 1.00 23.14 80 SER A N 1
ATOM 588 C CA . SER A 1 80 ? 40.639 -10.534 33.543 1.00 22.79 80 SER A CA 1
ATOM 589 C C . SER A 1 80 ? 39.559 -9.563 34.016 1.00 22.06 80 SER A C 1
ATOM 590 O O . SER A 1 80 ? 38.611 -9.267 33.291 1.00 21.32 80 SER A O 1
ATOM 593 N N . LEU A 1 81 ? 39.716 -9.083 35.245 1.00 21.87 81 LEU A N 1
ATOM 594 C CA . LEU A 1 81 ? 38.748 -8.188 35.869 1.00 21.75 81 LEU A CA 1
ATOM 595 C C . LEU A 1 81 ? 39.488 -7.050 36.540 1.00 21.88 81 LEU A C 1
ATOM 596 O O . LEU A 1 81 ? 40.482 -7.267 37.237 1.00 21.87 81 LEU A O 1
ATOM 601 N N . ILE A 1 82 ? 38.993 -5.840 36.317 1.00 21.78 82 ILE A N 1
ATOM 602 C CA . ILE A 1 82 ? 39.552 -4.637 36.929 1.00 21.83 82 ILE A CA 1
ATOM 603 C C . ILE A 1 82 ? 38.440 -4.012 37.759 1.00 21.84 82 ILE A C 1
ATOM 604 O O . ILE A 1 82 ? 37.431 -3.556 37.217 1.00 21.77 82 ILE A O 1
ATOM 609 N N . TYR A 1 83 ? 38.604 -4.060 39.075 1.00 21.59 83 TYR A N 1
ATOM 610 C CA . TYR A 1 83 ? 37.649 -3.476 40.007 1.00 21.63 83 TYR A CA 1
ATOM 611 C C . TYR A 1 83 ? 38.326 -3.257 41.350 1.00 21.45 83 TYR A C 1
ATOM 612 O O . TYR A 1 83 ? 38.949 -4.185 41.860 1.00 21.49 83 TYR A O 1
ATOM 621 N N . PRO A 1 84 ? 38.230 -2.048 41.920 1.00 21.49 84 PRO A N 1
ATOM 622 C CA . PRO A 1 84 ? 37.620 -0.878 41.266 1.00 21.52 84 PRO A CA 1
ATOM 623 C C . PRO A 1 84 ? 38.534 -0.259 40.213 1.00 21.38 84 PRO A C 1
ATOM 624 O O . PRO A 1 84 ? 39.648 -0.744 40.022 1.00 21.50 84 PRO A O 1
ATOM 628 N N . THR A 1 85 ? 38.070 0.796 39.548 1.00 21.56 85 THR A N 1
ATOM 629 C CA . THR A 1 85 ? 38.815 1.384 38.431 1.00 21.43 85 THR A CA 1
ATOM 630 C C . THR A 1 85 ? 39.569 2.652 38.809 1.00 21.64 85 THR A C 1
ATOM 631 O O . THR A 1 85 ? 40.357 3.175 38.014 1.00 21.55 85 THR A O 1
ATOM 635 N N . GLY A 1 86 ? 39.332 3.144 40.023 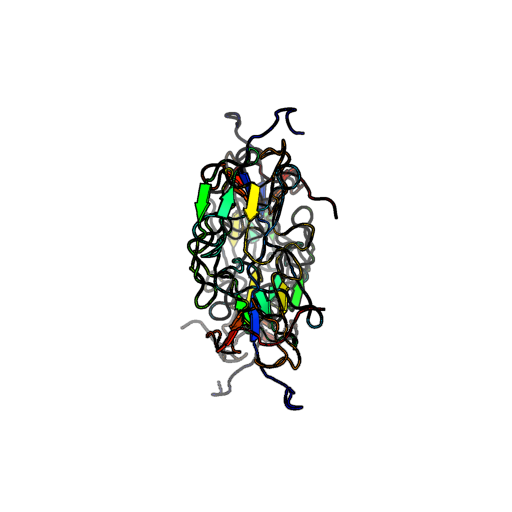1.00 21.80 86 GLY A N 1
ATOM 636 C CA . GLY A 1 86 ? 39.914 4.401 40.465 1.00 21.47 86 GLY A CA 1
ATOM 637 C C . GLY A 1 86 ? 39.596 5.514 39.483 1.00 21.53 86 GLY A C 1
ATOM 638 O O . GLY A 1 86 ? 38.443 5.693 39.084 1.00 21.68 86 GLY A O 1
ATOM 639 N N . CYS A 1 87 ? 40.631 6.237 39.067 1.00 21.36 87 CYS A N 1
ATOM 640 C CA . CYS A 1 87 ? 40.472 7.395 38.184 1.00 21.00 87 CYS A CA 1
ATOM 641 C C . CYS A 1 87 ? 40.551 7.058 36.692 1.00 20.53 87 CYS A C 1
ATOM 642 O O . CYS A 1 87 ? 40.563 7.958 35.854 1.00 20.45 87 CYS A O 1
ATOM 645 N N . THR A 1 88 ? 40.599 5.764 36.375 1.00 19.88 88 THR A N 1
ATOM 646 C CA . THR A 1 88 ? 40.719 5.293 35.000 1.00 19.57 88 THR A CA 1
ATOM 647 C C . THR A 1 88 ? 39.625 5.865 34.097 1.00 19.74 88 THR A C 1
ATOM 648 O O . THR A 1 88 ? 38.446 5.917 34.469 1.00 19.91 88 THR A O 1
ATOM 652 N N . THR A 1 89 ? 40.028 6.296 32.912 1.00 19.47 89 THR A N 1
ATOM 653 C CA . THR A 1 89 ? 39.082 6.784 31.914 1.00 19.67 89 THR A CA 1
ATOM 654 C C . THR A 1 89 ? 39.124 5.888 30.701 1.00 19.70 89 THR A C 1
ATOM 655 O O . THR A 1 89 ? 39.967 4.998 30.608 1.00 19.49 89 THR A O 1
ATOM 659 N N . CYS A 1 90 ? 38.203 6.128 29.772 1.00 19.92 90 CYS A N 1
ATOM 660 C CA . CYS A 1 90 ? 38.188 5.424 28.496 1.00 20.16 90 CYS A CA 1
ATOM 661 C C . CYS A 1 90 ? 39.550 5.503 27.827 1.00 20.10 90 CYS A C 1
ATOM 662 O O . CYS A 1 90 ? 40.058 4.511 27.302 1.00 19.54 90 CYS A O 1
ATOM 665 N N . CYS A 1 91 ? 40.152 6.686 27.899 1.00 19.92 91 CYS A N 1
ATOM 666 C CA . CYS A 1 91 ? 41.455 6.934 27.316 1.00 20.07 91 CYS A CA 1
ATOM 667 C C . CYS A 1 91 ? 42.603 6.167 27.996 1.00 20.20 91 CYS A C 1
ATOM 668 O O . CYS A 1 91 ? 43.420 5.535 27.313 1.00 20.34 91 CYS A O 1
ATOM 671 N N . THR A 1 92 ? 42.673 6.235 29.328 1.00 20.04 92 THR A N 1
ATOM 672 C CA . THR A 1 92 ? 43.762 5.595 30.075 1.00 19.64 92 THR A CA 1
ATOM 673 C C . THR A 1 92 ? 43.523 4.111 30.308 1.00 19.68 92 THR A C 1
ATOM 674 O O . THR A 1 92 ? 44.458 3.386 30.637 1.00 19.35 92 THR A O 1
ATOM 678 N N . GLY A 1 93 ? 42.274 3.672 30.140 1.00 19.33 93 GLY A N 1
ATOM 679 C CA . GLY A 1 93 ? 41.936 2.261 30.154 1.00 19.54 93 GLY A CA 1
ATOM 680 C C . GLY A 1 93 ? 42.705 1.488 29.092 1.00 19.92 93 GLY A C 1
ATOM 681 O O . GLY A 1 9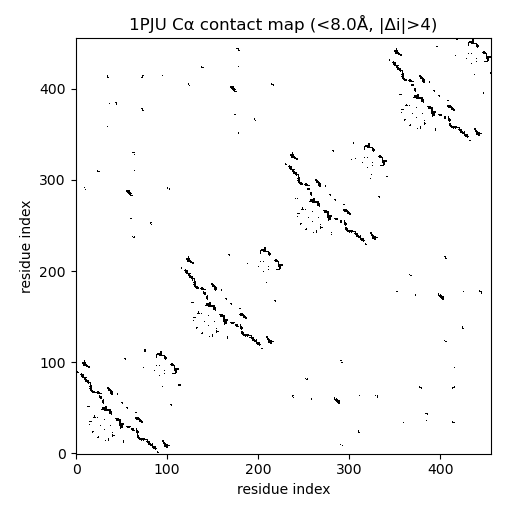3 ? 43.211 2.081 28.126 1.00 19.68 93 GLY A O 1
ATOM 682 N N . TYR A 1 94 ? 42.781 0.168 29.269 1.00 20.01 94 TYR A N 1
ATOM 683 C CA . TYR A 1 94 ? 43.549 -0.702 28.382 1.00 20.07 94 TYR A CA 1
ATOM 684 C C . TYR A 1 94 ? 42.756 -1.206 27.178 1.00 19.93 94 TYR A C 1
ATOM 685 O O . TYR A 1 94 ? 41.582 -1.578 27.309 1.00 19.32 94 TYR A O 1
ATOM 694 N N . LYS A 1 95 ? 43.414 -1.216 26.017 1.00 19.70 95 LYS A N 1
ATOM 695 C CA . LYS A 1 95 ? 42.935 -1.913 24.817 1.00 20.09 95 LYS A CA 1
ATOM 696 C C . LYS A 1 95 ? 42.562 -3.345 25.178 1.00 20.32 95 LYS A C 1
ATOM 697 O O . LYS A 1 95 ? 43.254 -3.981 25.974 1.00 20.45 95 LYS A O 1
ATOM 703 N N . GLY A 1 96 ? 41.479 -3.852 24.594 1.00 20.38 96 GLY A N 1
ATOM 704 C CA . GLY A 1 96 ? 41.031 -5.209 24.871 1.00 20.34 96 GLY A CA 1
ATOM 705 C C . GLY A 1 96 ? 40.476 -5.354 26.280 1.00 20.55 96 GLY A C 1
ATOM 706 O O . GLY A 1 96 ? 40.308 -6.468 26.771 1.00 20.11 96 GLY A O 1
ATOM 707 N N . CYS A 1 97 ? 40.226 -4.220 26.936 1.00 20.46 97 CYS A N 1
ATOM 708 C CA . CYS A 1 97 ? 39.500 -4.183 28.205 1.00 20.64 97 CYS A CA 1
ATOM 709 C C . CYS A 1 97 ? 38.237 -3.353 28.017 1.00 20.88 97 CYS A C 1
ATOM 710 O O . CYS A 1 97 ? 38.269 -2.286 27.405 1.00 21.26 97 CYS A O 1
ATOM 713 N N . TYR A 1 98 ? 37.133 -3.848 28.562 1.00 21.08 98 TYR A N 1
ATOM 714 C CA . TYR A 1 98 ? 35.812 -3.292 28.291 1.00 20.98 98 TYR A CA 1
ATOM 715 C C . TYR A 1 98 ? 35.218 -2.766 29.591 1.00 20.84 98 TYR A C 1
ATOM 716 O O . TYR A 1 98 ? 34.900 -3.527 30.497 1.00 20.35 98 TYR A O 1
ATOM 725 N N . TYR A 1 99 ? 35.108 -1.446 29.665 1.00 21.03 99 TYR A N 1
ATOM 726 C CA . TYR A 1 99 ? 34.749 -0.753 30.891 1.00 20.97 99 TYR A CA 1
ATOM 727 C C . TYR A 1 99 ? 33.269 -0.457 30.909 1.00 21.11 99 TYR A C 1
ATOM 728 O O . TYR A 1 99 ? 32.686 -0.068 29.898 1.00 21.32 99 TYR A O 1
ATOM 737 N N . PHE A 1 100 ? 32.675 -0.677 32.074 1.00 21.41 100 PHE A N 1
ATOM 738 C CA . PHE A 1 100 ? 31.249 -0.518 32.291 1.00 21.47 100 PHE A CA 1
ATOM 739 C C . PHE A 1 100 ? 31.033 0.604 33.291 1.00 21.54 100 PHE A C 1
ATOM 740 O O . PHE A 1 100 ? 31.868 0.817 34.171 1.00 21.22 100 PHE A O 1
ATOM 748 N N . GLY A 1 101 ? 29.920 1.319 33.147 1.00 21.82 101 GLY A N 1
ATOM 749 C CA . GLY A 1 101 ? 29.543 2.368 34.078 1.00 22.11 101 GLY A CA 1
ATOM 750 C C . GLY A 1 101 ? 29.047 1.793 35.397 1.00 22.60 101 GLY A C 1
ATOM 751 O O . GLY A 1 101 ? 28.807 0.581 35.523 1.00 22.42 101 GLY A O 1
ATOM 752 N N . LYS A 1 102 ? 28.889 2.669 36.382 1.00 22.65 102 LYS A N 1
ATOM 753 C CA . LYS A 1 102 ? 28.323 2.283 37.665 1.00 23.54 102 LYS A CA 1
ATOM 754 C C . LYS A 1 102 ? 26.871 1.783 37.548 1.00 23.84 102 LYS A C 1
ATOM 755 O O . LYS A 1 102 ? 26.331 1.217 38.504 1.00 24.22 102 LYS A O 1
ATOM 761 N N . ASP A 1 103 ? 26.242 1.986 36.388 1.00 23.93 103 ASP A N 1
ATOM 762 C CA . ASP A 1 103 ? 24.903 1.440 36.142 1.00 24.05 103 ASP A CA 1
ATOM 763 C C . ASP A 1 103 ? 24.930 0.006 35.595 1.00 23.81 103 ASP A C 1
ATOM 764 O O . ASP A 1 103 ? 23.891 -0.639 35.457 1.00 23.92 103 ASP A O 1
ATOM 769 N N . GLY A 1 104 ? 26.123 -0.488 35.291 1.00 23.92 104 GLY A N 1
ATOM 770 C CA . GLY A 1 104 ? 26.287 -1.848 34.808 1.00 23.95 104 GLY A CA 1
ATOM 771 C C . GLY A 1 104 ? 26.271 -1.942 33.294 1.00 23.91 104 GLY A C 1
ATOM 772 O O . GLY A 1 104 ? 26.353 -3.040 32.734 1.00 24.07 104 GLY A O 1
ATOM 773 N N . LYS A 1 105 ? 26.163 -0.788 32.640 1.00 23.79 105 LYS A N 1
ATOM 774 C CA . LYS A 1 105 ? 26.097 -0.714 31.182 1.00 24.10 105 LYS A CA 1
ATOM 775 C C . LYS A 1 105 ? 27.471 -0.404 30.602 1.00 23.77 105 LYS A C 1
ATOM 776 O O . LYS A 1 105 ? 28.250 0.337 31.193 1.00 23.64 105 LYS A O 1
ATOM 782 N N . PHE A 1 106 ? 27.752 -0.974 29.438 1.00 23.69 106 PHE A N 1
ATOM 783 C CA . PHE A 1 106 ? 29.021 -0.771 28.756 1.00 23.47 106 PHE A CA 1
ATOM 784 C C . PHE A 1 106 ? 29.213 0.693 28.362 1.00 23.11 106 PHE A C 1
ATOM 785 O O . PHE A 1 106 ? 28.303 1.314 27.813 1.00 22.95 106 PHE A O 1
ATOM 793 N N . VAL A 1 107 ? 30.395 1.236 28.660 1.00 22.73 107 VAL A N 1
ATOM 794 C CA . VAL A 1 107 ? 30.737 2.605 28.263 1.00 22.35 107 VAL A CA 1
ATOM 795 C C . VAL A 1 107 ? 31.733 2.594 27.102 1.00 22.46 107 VAL A C 1
ATOM 796 O O . VAL A 1 107 ? 31.465 3.171 26.050 1.00 22.55 107 VAL A O 1
ATOM 800 N N . CYS A 1 108 ? 32.864 1.916 27.283 1.00 22.60 108 CYS A N 1
ATOM 801 C CA . CYS A 1 108 ? 33.950 1.977 26.308 1.00 22.68 108 CYS A CA 1
ATOM 802 C C . CYS A 1 108 ? 34.971 0.886 26.487 1.00 22.94 108 CYS A C 1
ATOM 803 O O . CYS A 1 108 ? 35.109 0.318 27.566 1.00 22.97 108 CYS A O 1
ATOM 806 N N . GLU A 1 109 ? 35.700 0.634 25.406 1.00 23.23 109 GLU A N 1
ATOM 807 C CA . GLU A 1 109 ? 36.932 -0.128 25.445 1.00 23.59 109 GLU A CA 1
ATOM 808 C C . GLU A 1 109 ? 38.090 0.836 25.700 1.00 23.58 109 GLU A C 1
ATOM 809 O O . GLU A 1 109 ? 38.091 1.968 25.199 1.00 23.39 109 GLU A O 1
ATOM 815 N N . GLY A 1 110 ? 39.062 0.381 26.488 1.00 23.72 110 GLY A N 1
ATOM 816 C CA . GLY A 1 110 ? 40.246 1.157 26.806 1.00 23.72 110 GLY A CA 1
ATOM 817 C C . GLY A 1 110 ? 41.082 1.425 25.572 1.00 24.12 110 GLY A C 1
ATOM 818 O O . GLY A 1 110 ? 40.993 0.694 24.580 1.00 23.64 110 GLY A O 1
ATOM 819 N N . GLU A 1 111 ? 41.892 2.480 25.634 1.00 24.40 111 GLU A N 1
ATOM 820 C CA . GLU A 1 111 ? 42.607 2.966 24.459 1.00 24.65 111 GLU A CA 1
ATOM 821 C C . GLU A 1 111 ? 44.125 2.909 24.617 1.00 24.45 111 GLU A C 1
ATOM 822 O O . GLU A 1 111 ? 44.855 3.135 23.652 1.00 24.42 111 GLU A O 1
ATOM 828 N N . SER A 1 112 ? 44.587 2.597 25.827 1.00 24.42 112 SER A N 1
ATOM 829 C CA . SER A 1 112 ? 46.012 2.618 26.158 1.00 24.54 112 SER A CA 1
ATOM 830 C C . SER A 1 112 ? 46.636 1.230 26.178 1.00 24.95 112 SER A C 1
ATOM 831 O O . SER A 1 112 ? 45.962 0.228 26.443 1.00 24.50 112 SER A O 1
ATOM 834 N N . ASP A 1 113 ? 47.936 1.183 25.908 1.00 25.51 113 ASP A N 1
ATOM 835 C CA . ASP A 1 113 ? 48.685 -0.068 25.951 1.00 25.96 113 ASP A CA 1
ATOM 836 C C . ASP A 1 113 ? 48.831 -0.547 27.390 1.00 26.20 113 ASP A C 1
ATOM 837 O O . ASP A 1 113 ? 49.126 0.242 28.295 1.00 26.32 113 ASP A O 1
ATOM 842 N N . GLU A 1 114 ? 48.601 -1.840 27.592 1.00 26.45 114 GLU A N 1
ATOM 843 C CA . GLU A 1 114 ? 48.682 -2.460 28.907 1.00 26.73 114 GLU A CA 1
ATOM 844 C C . GLU A 1 114 ? 50.089 -3.008 29.152 1.00 27.19 114 GLU A C 1
ATOM 845 O O . GLU A 1 114 ? 50.613 -3.734 28.306 1.00 27.38 114 GLU A O 1
ATOM 851 N N . PRO A 1 115 ? 50.696 -2.664 30.293 1.00 27.64 115 PRO A N 1
ATOM 852 C CA . PRO A 1 115 ? 52.044 -3.149 30.639 1.00 28.00 115 PRO A CA 1
ATOM 853 C C . PRO A 1 115 ? 52.113 -4.671 30.733 1.00 28.21 115 PRO A C 1
ATOM 854 O O . PRO A 1 115 ? 51.192 -5.310 31.253 1.00 28.29 115 PRO A O 1
ATOM 858 N N . LYS A 1 116 ? 53.192 -5.237 30.206 1.00 28.60 116 LYS A N 1
ATOM 859 C CA . LYS A 1 116 ? 53.389 -6.683 30.192 1.00 29.05 116 LYS A CA 1
ATOM 860 C C . LYS A 1 116 ? 54.391 -7.113 31.260 1.00 29.12 116 LYS A C 1
ATOM 861 O O . LYS A 1 116 ? 55.458 -6.513 31.397 1.00 28.96 116 LYS A O 1
ATOM 867 N N . CYS B 1 3 ? 37.881 -38.366 -17.261 1.00 21.40 3 CYS B N 1
ATOM 868 C CA . CYS B 1 3 ? 38.425 -38.409 -15.870 1.00 21.51 3 CYS B CA 1
ATOM 869 C C . CYS B 1 3 ? 38.024 -39.678 -15.118 1.00 21.75 3 CYS B C 1
ATOM 870 O O . CYS B 1 3 ? 37.241 -40.482 -15.621 1.00 21.68 3 CYS B O 1
ATOM 873 N N . THR B 1 4 ? 38.574 -39.841 -13.913 1.00 22.02 4 THR B N 1
ATOM 874 C CA . THR B 1 4 ? 38.263 -40.973 -13.036 1.00 22.38 4 THR B CA 1
ATOM 875 C C . THR B 1 4 ? 37.310 -40.548 -11.913 1.00 22.55 4 THR B C 1
ATOM 876 O O . THR B 1 4 ? 37.034 -39.358 -11.739 1.00 22.71 4 THR B O 1
ATOM 880 N N . ARG B 1 5 ? 36.813 -41.527 -11.161 1.00 22.75 5 ARG B N 1
ATOM 881 C CA . ARG B 1 5 ? 35.933 -41.275 -10.018 1.00 23.10 5 ARG B CA 1
ATOM 882 C C . ARG B 1 5 ? 36.744 -41.031 -8.744 1.00 23.18 5 ARG B C 1
ATOM 883 O O . ARG B 1 5 ? 36.190 -40.900 -7.650 1.00 23.19 5 ARG B O 1
ATOM 891 N N . GLU B 1 6 ? 38.060 -40.956 -8.915 1.00 23.33 6 GLU B N 1
ATOM 892 C CA . GLU B 1 6 ? 39.018 -40.807 -7.827 1.00 23.43 6 GLU B CA 1
ATOM 893 C C . GLU B 1 6 ? 38.910 -39.426 -7.172 1.00 23.30 6 GLU B C 1
ATOM 894 O O . GLU B 1 6 ? 38.878 -38.404 -7.860 1.00 23.33 6 GLU B O 1
ATOM 900 N N . CYS B 1 7 ? 38.837 -39.411 -5.842 1.00 23.02 7 CYS B N 1
ATOM 901 C CA . CYS B 1 7 ? 38.731 -38.165 -5.082 1.00 22.82 7 CYS B CA 1
ATOM 902 C C . CYS B 1 7 ? 40.104 -37.535 -4.836 1.00 22.48 7 CYS B C 1
ATOM 903 O O . CYS B 1 7 ? 40.948 -38.115 -4.151 1.00 22.63 7 CYS B O 1
ATOM 906 N N . GLY B 1 8 ? 40.317 -36.350 -5.405 1.00 22.25 8 GLY B N 1
ATOM 907 C CA . GLY B 1 8 ? 41.571 -35.626 -5.267 1.00 21.59 8 GLY B CA 1
ATOM 908 C C . GLY B 1 8 ? 41.789 -35.073 -3.871 1.00 21.31 8 GLY B C 1
ATOM 909 O O . GLY B 1 8 ? 40.830 -34.874 -3.118 1.00 20.84 8 GLY B O 1
ATOM 910 N N . ASN B 1 9 ? 43.055 -34.843 -3.526 1.00 21.08 9 ASN B N 1
ATOM 911 C CA . ASN B 1 9 ? 43.426 -34.272 -2.230 1.00 21.17 9 ASN B CA 1
ATOM 912 C C . ASN B 1 9 ? 44.331 -33.043 -2.378 1.00 21.00 9 ASN B C 1
ATOM 913 O O . ASN B 1 9 ? 45.373 -32.923 -1.720 1.00 20.90 9 ASN B O 1
ATOM 918 N N . LEU B 1 10 ? 43.919 -32.133 -3.251 1.00 20.54 10 LEU B N 1
ATOM 919 C CA . LEU B 1 10 ? 44.670 -30.907 -3.488 1.00 20.54 10 LEU B CA 1
ATOM 920 C C . LEU B 1 10 ? 44.368 -29.910 -2.371 1.00 20.30 10 LEU B C 1
ATOM 921 O O . LEU B 1 10 ? 43.420 -30.104 -1.604 1.00 20.31 10 LEU B O 1
ATOM 926 N N . GLY B 1 11 ? 45.188 -28.866 -2.273 1.00 20.06 11 GLY B N 1
ATOM 927 C CA . GLY B 1 11 ? 45.068 -27.864 -1.231 1.00 19.78 11 GLY B CA 1
ATOM 928 C C . GLY B 1 11 ? 44.258 -26.655 -1.660 1.00 19.74 11 GLY B C 1
ATOM 929 O O . GLY B 1 11 ? 43.248 -26.334 -1.034 1.00 19.84 11 GLY B O 1
ATOM 930 N N . PHE B 1 12 ? 44.700 -25.985 -2.723 1.00 19.46 12 PHE B N 1
ATOM 931 C CA . PHE B 1 12 ? 44.013 -24.803 -3.249 1.00 19.49 12 PHE B CA 1
ATOM 932 C C . PHE B 1 12 ? 44.321 -24.556 -4.726 1.00 19.65 12 PHE B C 1
ATOM 933 O O . PHE B 1 12 ? 45.343 -25.015 -5.248 1.00 19.31 12 PHE B O 1
ATOM 941 N N . GLY B 1 13 ? 43.436 -23.812 -5.383 1.00 19.68 13 GLY B N 1
ATOM 942 C CA . GLY B 1 13 ? 43.678 -23.356 -6.740 1.00 20.08 13 GLY B CA 1
ATOM 943 C C . GLY B 1 13 ? 43.641 -21.841 -6.833 1.00 20.30 13 GLY B C 1
ATOM 944 O O . GLY B 1 13 ? 42.933 -21.174 -6.063 1.00 19.96 13 GLY B O 1
ATOM 945 N N . ILE B 1 14 ? 44.431 -21.308 -7.762 1.00 20.52 14 ILE B N 1
ATOM 946 C CA . ILE B 1 14 ? 44.377 -19.897 -8.133 1.00 20.77 14 ILE B CA 1
ATOM 947 C C . ILE B 1 14 ? 44.136 -19.767 -9.633 1.00 20.69 14 ILE B C 1
ATOM 948 O O . ILE B 1 14 ? 44.777 -20.453 -10.436 1.00 20.65 14 ILE B O 1
ATOM 953 N N . CYS B 1 15 ? 43.194 -18.899 -9.994 1.00 20.62 15 CYS B N 1
ATOM 954 C CA . CYS B 1 15 ? 42.797 -18.718 -11.388 1.00 20.86 15 CYS B CA 1
ATOM 955 C C . CYS B 1 15 ? 42.960 -17.268 -11.832 1.00 20.48 15 CYS B C 1
ATOM 956 O O . CYS B 1 15 ? 42.057 -16.454 -11.618 1.00 20.53 15 CYS B O 1
ATOM 959 N N . PRO B 1 16 ? 44.097 -16.941 -12.451 1.00 20.21 16 PRO B N 1
ATOM 960 C CA . PRO B 1 16 ? 44.320 -15.593 -12.982 1.00 20.24 16 PRO B CA 1
ATOM 961 C C . PRO B 1 16 ? 43.173 -15.205 -13.907 1.00 20.42 16 PRO B C 1
ATOM 962 O O . PRO B 1 16 ? 42.972 -15.842 -14.942 1.00 19.83 16 PRO B O 1
ATOM 966 N N . ARG B 1 17 ? 42.403 -14.201 -13.502 1.00 20.86 17 ARG B N 1
ATOM 967 C CA . ARG B 1 17 ? 41.260 -13.738 -14.291 1.00 22.12 17 ARG B CA 1
ATOM 968 C C . ARG B 1 17 ? 41.032 -12.230 -14.133 1.00 22.24 17 ARG B C 1
ATOM 969 O O . ARG B 1 17 ? 41.439 -11.641 -13.129 1.00 22.61 17 ARG B O 1
ATOM 977 N N . SER B 1 18 ? 40.425 -11.599 -15.139 1.00 22.25 18 SER B N 1
ATOM 978 C CA . SER B 1 18 ? 40.097 -10.173 -15.052 1.00 22.51 18 SER B CA 1
ATOM 979 C C . SER B 1 18 ? 39.198 -9.898 -13.841 1.00 22.68 18 SER B C 1
ATOM 980 O O . SER B 1 18 ? 38.186 -10.569 -13.658 1.00 22.76 18 SER B O 1
ATOM 983 N N . GLU B 1 19 ? 39.570 -8.926 -13.017 1.00 22.72 19 GLU B N 1
ATOM 984 C CA . GLU B 1 19 ? 38.749 -8.560 -11.864 1.00 23.12 19 GLU B CA 1
ATOM 985 C C . GLU B 1 19 ? 38.695 -7.049 -11.687 1.00 22.90 19 GLU B C 1
ATOM 986 O O . GLU B 1 19 ? 39.627 -6.331 -12.074 1.00 22.19 19 GLU B O 1
ATOM 992 N N . GLY B 1 20 ? 37.587 -6.580 -11.116 1.00 22.89 20 GLY B N 1
ATOM 993 C CA . GLY B 1 20 ? 37.444 -5.188 -10.725 1.00 23.15 20 GLY B CA 1
ATOM 994 C C . GLY B 1 20 ? 37.011 -4.228 -11.814 1.00 23.16 20 GLY B C 1
ATOM 995 O O . GLY B 1 20 ? 36.957 -4.581 -12.993 1.00 23.16 20 GLY B O 1
ATOM 996 N N . SER B 1 21 ? 36.709 -3.001 -11.397 1.00 23.21 21 SER B N 1
ATOM 997 C CA . SER B 1 21 ? 36.253 -1.932 -12.281 1.00 23.31 21 SER B CA 1
ATOM 998 C C . SER B 1 21 ? 36.568 -0.591 -11.610 1.00 23.57 21 SER B C 1
ATOM 999 O O . SER B 1 21 ? 36.796 -0.562 -10.402 1.00 23.50 21 SER B O 1
ATOM 1002 N N . PRO B 1 22 ? 36.586 0.511 -12.369 1.00 23.88 22 PRO B N 1
ATOM 1003 C CA . PRO B 1 22 ? 36.919 1.832 -11.809 1.00 24.07 22 PRO B CA 1
ATOM 1004 C C . PRO B 1 22 ? 36.188 2.170 -10.508 1.00 24.28 22 PRO B C 1
ATOM 1005 O O . PRO B 1 22 ? 36.831 2.581 -9.539 1.00 24.30 22 PRO B O 1
ATOM 1009 N N . LEU B 1 23 ? 34.873 1.972 -10.486 1.00 24.59 23 LEU B N 1
ATOM 1010 C CA . LEU B 1 23 ? 34.052 2.322 -9.328 1.00 24.80 23 LEU B CA 1
ATOM 1011 C C . LEU B 1 23 ? 34.070 1.240 -8.248 1.00 24.87 23 LEU B C 1
ATOM 1012 O O . LEU B 1 23 ? 33.735 1.504 -7.088 1.00 24.80 23 LEU B O 1
ATOM 1017 N N . ASN B 1 24 ? 34.464 0.028 -8.637 1.00 25.00 24 ASN B N 1
ATOM 1018 C CA . ASN B 1 24 ? 34.580 -1.101 -7.715 1.00 25.09 24 ASN B CA 1
ATOM 1019 C C . ASN B 1 24 ? 35.954 -1.769 -7.846 1.00 24.95 24 ASN B C 1
ATOM 1020 O O . ASN B 1 24 ? 36.092 -2.813 -8.496 1.00 25.16 24 ASN B O 1
ATOM 1025 N N . PRO B 1 25 ? 36.973 -1.153 -7.247 1.00 24.75 25 PRO B N 1
ATOM 1026 C CA . PRO B 1 25 ? 38.367 -1.564 -7.456 1.00 24.22 25 PRO B CA 1
ATOM 1027 C C . PRO B 1 25 ? 38.791 -2.812 -6.682 1.00 23.98 25 PRO B C 1
ATOM 1028 O O . PRO B 1 25 ? 38.238 -3.088 -5.615 1.00 23.65 25 PRO B O 1
ATOM 1032 N N . ILE B 1 26 ? 39.763 -3.548 -7.226 1.00 23.38 26 ILE B N 1
ATOM 1033 C CA . ILE B 1 26 ? 40.405 -4.656 -6.513 1.00 23.16 26 ILE B CA 1
ATOM 1034 C C . ILE B 1 26 ? 41.626 -4.174 -5.753 1.00 22.81 26 ILE B C 1
ATOM 1035 O O . ILE B 1 26 ? 42.341 -3.270 -6.200 1.00 22.86 26 ILE B O 1
ATOM 1040 N N . CYS B 1 27 ? 41.881 -4.818 -4.622 1.00 22.46 27 CYS B N 1
ATOM 1041 C CA . CYS B 1 27 ? 43.098 -4.584 -3.871 1.00 22.02 27 CYS B CA 1
ATOM 1042 C C . CYS B 1 27 ? 44.161 -5.599 -4.246 1.00 22.20 27 CYS B C 1
ATOM 1043 O O . CYS B 1 27 ? 44.085 -6.774 -3.868 1.00 22.01 27 CYS B O 1
ATOM 1046 N N . ILE B 1 28 ? 45.167 -5.119 -4.971 1.00 22.51 28 ILE B N 1
ATOM 1047 C CA . ILE B 1 28 ? 46.259 -5.951 -5.461 1.00 23.03 28 ILE B CA 1
ATOM 1048 C C . ILE B 1 28 ? 47.477 -5.063 -5.777 1.00 23.19 28 ILE B C 1
ATOM 1049 O O . ILE B 1 28 ? 47.355 -3.837 -5.851 1.00 23.29 28 ILE B O 1
ATOM 1054 N N . ASN B 1 29 ? 48.645 -5.675 -5.954 1.00 22.79 29 ASN B N 1
ATOM 1055 C CA . ASN B 1 29 ? 49.831 -4.934 -6.369 1.00 22.78 29 ASN B CA 1
ATOM 1056 C C . ASN B 1 29 ? 50.514 -5.623 -7.551 1.00 22.64 29 ASN B C 1
ATOM 1057 O O . ASN B 1 29 ? 50.123 -6.719 -7.943 1.00 22.99 29 ASN B O 1
ATOM 1062 N N . CYS B 1 30 ? 51.525 -4.985 -8.127 1.00 22.95 30 CYS B N 1
ATOM 1063 C CA . CYS B 1 30 ? 52.188 -5.539 -9.316 1.00 23.12 30 CYS B CA 1
ATOM 1064 C C . CYS B 1 30 ? 52.980 -6.806 -9.008 1.00 22.64 30 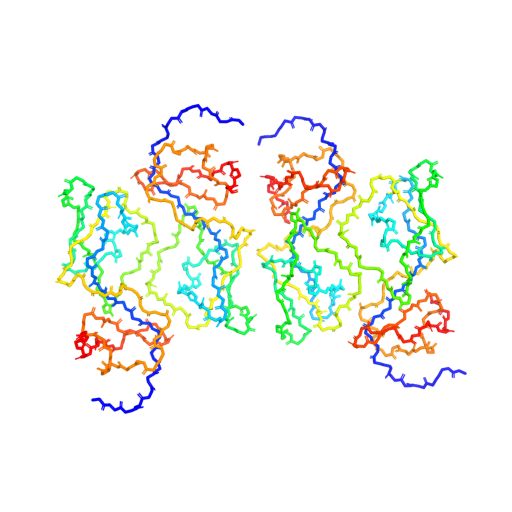CYS B C 1
ATOM 1065 O O . CYS B 1 30 ? 53.163 -7.663 -9.871 1.00 22.54 30 CYS B O 1
ATOM 1068 N N . CYS B 1 31 ? 53.449 -6.906 -7.770 1.00 21.95 31 CYS B N 1
ATOM 1069 C CA . CYS B 1 31 ? 54.115 -8.101 -7.278 1.00 21.21 31 CYS B CA 1
ATOM 1070 C C . CYS B 1 31 ? 53.202 -9.328 -7.324 1.00 21.17 31 CYS B C 1
ATOM 1071 O O . CYS B 1 31 ? 53.595 -10.378 -7.827 1.00 21.01 31 CYS B O 1
ATOM 1074 N N . SER B 1 32 ? 51.975 -9.186 -6.825 1.00 20.97 32 SER B N 1
ATOM 1075 C CA . SER B 1 32 ? 51.066 -10.321 -6.677 1.00 20.89 32 SER B CA 1
ATOM 1076 C C . SER B 1 32 ? 50.155 -10.543 -7.890 1.00 21.10 32 SER B C 1
ATOM 1077 O O . SER B 1 32 ? 49.610 -11.633 -8.063 1.00 21.12 32 SER B O 1
ATOM 1080 N N . GLY B 1 33 ? 49.991 -9.515 -8.718 1.00 21.36 33 GLY B N 1
ATOM 1081 C CA . GLY B 1 33 ? 49.266 -9.644 -9.978 1.00 21.70 33 GLY B CA 1
ATOM 1082 C C . GLY B 1 33 ? 49.981 -10.619 -10.899 1.00 22.07 33 GLY B C 1
ATOM 1083 O O . GLY B 1 33 ? 51.184 -10.818 -10.773 1.00 22.36 33 GLY B O 1
ATOM 1084 N N . TYR B 1 34 ? 49.249 -11.221 -11.831 1.00 22.34 34 TYR B N 1
ATOM 1085 C CA . TYR B 1 34 ? 49.779 -12.338 -12.602 1.00 22.27 34 TYR B CA 1
ATOM 1086 C C . TYR B 1 34 ? 50.393 -11.949 -13.933 1.00 22.62 34 TYR B C 1
ATOM 1087 O O . TYR B 1 34 ? 49.953 -10.996 -14.593 1.00 22.50 34 TYR B O 1
ATOM 1096 N N . LYS B 1 35 ? 51.425 -12.696 -14.312 1.00 22.83 35 LYS B N 1
ATOM 1097 C CA . LYS B 1 35 ? 52.000 -12.603 -15.646 1.00 23.29 35 LYS B CA 1
ATOM 1098 C C . LYS B 1 35 ? 50.891 -12.834 -16.668 1.00 23.18 35 LYS B C 1
ATOM 1099 O O . LYS B 1 35 ? 50.061 -13.719 -16.492 1.00 22.92 35 LYS B O 1
ATOM 1105 N N . GLY B 1 36 ? 50.859 -12.006 -17.709 1.00 23.60 36 GLY B N 1
ATOM 1106 C CA . GLY B 1 36 ? 49.798 -12.069 -18.709 1.00 23.37 36 GLY B CA 1
ATOM 1107 C C . GLY B 1 36 ? 48.634 -11.112 -18.450 1.00 22.95 36 GLY B C 1
ATOM 1108 O O . GLY B 1 36 ? 47.874 -10.794 -19.370 1.00 23.03 36 GLY B O 1
ATOM 1109 N N . CYS B 1 37 ? 48.482 -10.668 -17.204 1.00 22.09 37 CYS B N 1
ATOM 1110 C CA . CYS B 1 37 ? 47.424 -9.723 -16.845 1.00 21.54 37 CYS B CA 1
ATOM 1111 C C . CYS B 1 37 ? 47.976 -8.311 -16.790 1.00 21.10 37 CYS B C 1
ATOM 1112 O O . CYS B 1 37 ? 49.026 -8.093 -16.197 1.00 20.92 37 CYS B O 1
ATOM 1115 N N . ASN B 1 38 ? 47.264 -7.359 -17.394 1.00 20.90 38 ASN B N 1
ATOM 1116 C CA . ASN B 1 38 ? 47.598 -5.933 -17.271 1.00 20.28 38 ASN B CA 1
ATOM 1117 C C . ASN B 1 38 ? 46.765 -5.287 -16.167 1.00 20.06 38 ASN B C 1
ATOM 1118 O O . ASN B 1 38 ? 45.596 -5.638 -15.996 1.00 19.88 38 ASN B O 1
ATOM 1123 N N . TYR B 1 39 ? 47.358 -4.346 -15.426 1.00 19.63 39 TYR B N 1
ATOM 1124 C CA . TYR B 1 39 ? 46.663 -3.652 -14.341 1.00 19.14 39 TYR B CA 1
ATOM 1125 C C . TYR B 1 39 ? 46.546 -2.155 -14.623 1.00 19.23 39 TYR B C 1
ATOM 1126 O O . TYR B 1 39 ? 47.488 -1.528 -15.115 1.00 18.40 39 TYR B O 1
ATOM 1135 N N . TYR B 1 40 ? 45.374 -1.607 -14.299 1.00 19.08 40 TYR B N 1
ATOM 1136 C CA . TYR B 1 40 ? 44.972 -0.254 -14.688 1.00 19.19 40 TYR B CA 1
ATOM 1137 C C . TYR B 1 40 ? 44.432 0.515 -13.497 1.00 19.05 40 TYR B C 1
ATOM 1138 O O . TYR B 1 40 ? 43.995 -0.089 -12.520 1.00 18.93 40 TYR B O 1
ATOM 1147 N N . ASN B 1 41 ? 44.442 1.845 -13.595 1.00 19.38 41 ASN B N 1
ATOM 1148 C CA . ASN B 1 41 ? 43.772 2.699 -12.613 1.00 19.32 41 ASN B CA 1
ATOM 1149 C C . ASN B 1 41 ? 42.302 2.914 -12.964 1.00 19.60 41 ASN B C 1
ATOM 1150 O O . ASN B 1 41 ? 41.829 2.384 -13.969 1.00 19.20 41 ASN B O 1
ATOM 1155 N N . SER B 1 42 ? 41.590 3.689 -12.140 1.00 20.00 42 SER B N 1
ATOM 1156 C CA . SER B 1 42 ? 40.176 3.990 -12.379 1.00 20.61 42 SER B CA 1
ATOM 1157 C C . SER B 1 42 ? 39.949 4.752 -13.693 1.00 20.78 42 SER B C 1
ATOM 1158 O O . SER B 1 42 ? 38.894 4.624 -14.319 1.00 20.82 42 SER B O 1
ATOM 1161 N N . PHE B 1 43 ? 40.952 5.523 -14.108 1.00 21.04 43 PHE B N 1
ATOM 1162 C CA . PHE B 1 43 ? 40.893 6.296 -15.349 1.00 21.23 43 PHE B CA 1
ATOM 1163 C C . PHE B 1 43 ? 41.284 5.485 -16.590 1.00 21.33 43 PHE B C 1
ATOM 1164 O O . PHE B 1 43 ? 41.260 6.006 -17.706 1.00 21.45 43 PHE B O 1
ATOM 1172 N N . GLY B 1 44 ? 41.645 4.220 -16.400 1.00 21.48 44 GLY B N 1
ATOM 1173 C CA . GLY B 1 44 ? 41.982 3.349 -17.515 1.00 21.60 44 GLY B CA 1
ATOM 1174 C C . GLY B 1 44 ? 43.423 3.445 -17.986 1.00 21.65 44 GLY B C 1
ATOM 1175 O O . GLY B 1 44 ? 43.750 2.999 -19.086 1.00 21.60 44 GLY B O 1
ATOM 1176 N N . LYS B 1 45 ? 44.284 4.029 -17.158 1.00 21.65 45 LYS B N 1
ATOM 1177 C CA . LYS B 1 45 ? 45.709 4.105 -17.454 1.00 21.57 45 LYS B CA 1
ATOM 1178 C C . LYS B 1 45 ? 46.399 2.799 -17.061 1.00 21.40 45 LYS B C 1
ATOM 1179 O O . LYS B 1 45 ? 46.209 2.303 -15.943 1.00 21.34 45 LYS B O 1
ATOM 1185 N N . PHE B 1 46 ? 47.189 2.253 -17.986 1.00 20.85 46 PHE B N 1
ATOM 1186 C CA . PHE B 1 46 ? 48.053 1.111 -17.714 1.00 20.80 46 PHE B CA 1
ATOM 1187 C C . PHE B 1 46 ? 49.032 1.475 -16.598 1.00 20.74 46 PHE B C 1
ATOM 1188 O O . PHE B 1 46 ? 49.638 2.546 -16.622 1.00 20.43 46 PHE B O 1
ATOM 1196 N N . ILE B 1 47 ? 49.154 0.585 -15.617 1.00 20.37 47 ILE B N 1
ATOM 1197 C CA . ILE B 1 47 ? 50.078 0.756 -14.500 1.00 20.35 47 ILE B CA 1
ATOM 1198 C C . ILE B 1 47 ? 51.209 -0.280 -14.611 1.00 20.71 47 ILE B C 1
ATOM 1199 O O . ILE B 1 47 ? 52.396 0.071 -14.609 1.00 20.54 47 ILE B O 1
ATOM 1204 N N . CYS B 1 48 ? 50.840 -1.552 -14.734 1.00 21.07 48 CYS B N 1
ATOM 1205 C CA . CYS B 1 48 ? 51.831 -2.625 -14.815 1.00 21.75 48 CYS B CA 1
ATOM 1206 C C . CYS B 1 48 ? 51.235 -3.938 -15.281 1.00 21.54 48 CYS B C 1
ATOM 1207 O O . CYS B 1 48 ? 50.030 -4.169 -15.145 1.00 21.73 48 CYS B O 1
ATOM 1210 N N . GLU B 1 49 ? 52.093 -4.787 -15.842 1.00 21.63 49 GLU B N 1
ATOM 1211 C CA . GLU B 1 49 ? 51.770 -6.186 -16.037 1.00 21.64 49 GLU B CA 1
ATOM 1212 C C . GLU B 1 49 ? 52.024 -6.884 -14.714 1.00 21.67 49 GLU B C 1
ATOM 1213 O O . GLU B 1 49 ? 52.983 -6.565 -14.022 1.00 21.02 49 GLU B O 1
ATOM 1219 N N . GLY B 1 50 ? 51.166 -7.832 -14.345 1.00 21.95 50 GLY B N 1
ATOM 1220 C CA . GLY B 1 50 ? 51.435 -8.614 -13.150 1.00 22.17 50 GLY B CA 1
ATOM 1221 C C . GLY B 1 50 ? 52.778 -9.320 -13.273 1.00 22.08 50 GLY B C 1
ATOM 1222 O O . GLY B 1 50 ? 53.162 -9.713 -14.375 1.00 21.77 50 GLY B O 1
ATOM 1223 N N . GLU B 1 51 ? 53.485 -9.468 -12.150 1.00 21.71 51 GLU B N 1
ATOM 1224 C CA . GLU B 1 51 ? 54.828 -10.069 -12.135 1.00 22.06 51 GLU B CA 1
ATOM 1225 C C . GLU B 1 51 ? 54.839 -11.529 -11.650 1.00 21.86 51 GLU B C 1
ATOM 1226 O O . GLU B 1 51 ? 55.884 -12.172 -11.616 1.00 21.75 51 GLU B O 1
ATOM 1232 N N . SER B 1 52 ? 53.677 -12.046 -11.271 1.00 21.79 52 SER B N 1
ATOM 1233 C CA . SER B 1 52 ? 53.608 -13.322 -10.571 1.00 21.91 52 SER B CA 1
ATOM 1234 C C . SER B 1 52 ? 53.278 -14.491 -11.496 1.00 21.88 52 SER B C 1
ATOM 1235 O O . SER B 1 52 ? 52.295 -14.452 -12.244 1.00 22.26 52 SER B O 1
ATOM 1238 N N . ASP B 1 53 ? 54.113 -15.522 -11.439 1.00 21.37 53 ASP B N 1
ATOM 1239 C CA . ASP B 1 53 ? 53.883 -16.774 -12.142 1.00 21.39 53 ASP B CA 1
ATOM 1240 C C . ASP B 1 53 ? 52.896 -17.651 -11.331 1.00 21.48 53 ASP B C 1
ATOM 1241 O O . ASP B 1 53 ? 53.233 -18.097 -10.240 1.00 20.65 53 ASP B O 1
ATOM 1246 N N . PRO B 1 54 ? 51.688 -17.891 -11.855 1.00 21.32 54 PRO B N 1
ATOM 1247 C CA . PRO B 1 54 ? 50.685 -18.704 -11.150 1.00 21.79 54 PRO B CA 1
ATOM 1248 C C . PRO B 1 54 ? 51.163 -20.104 -10.747 1.00 22.06 54 PRO B C 1
ATOM 1249 O O . PRO B 1 54 ? 50.581 -20.689 -9.835 1.00 21.89 54 PRO B O 1
ATOM 1253 N N . LYS B 1 55 ? 52.204 -20.615 -11.402 1.00 22.33 55 LYS B N 1
ATOM 1254 C CA . LYS B 1 55 ? 52.766 -21.923 -11.070 1.00 22.90 55 LYS B CA 1
ATOM 1255 C C . LYS B 1 55 ? 53.759 -21.832 -9.909 1.00 23.17 55 LYS B C 1
ATOM 1256 O O . LYS B 1 55 ? 54.119 -22.849 -9.312 1.00 23.08 55 LYS B O 1
ATOM 1262 N N . ARG B 1 56 ? 54.213 -20.614 -9.614 1.00 23.33 56 ARG B N 1
ATOM 1263 C CA . ARG B 1 56 ? 55.019 -20.335 -8.421 1.00 23.73 56 ARG B CA 1
ATOM 1264 C C . ARG B 1 56 ? 54.960 -18.841 -8.107 1.00 23.44 56 ARG B C 1
ATOM 1265 O O . ARG B 1 56 ? 55.851 -18.079 -8.497 1.00 23.66 56 ARG B O 1
ATOM 1273 N N . PRO B 1 57 ? 53.895 -18.423 -7.419 1.00 22.83 57 PRO B N 1
ATOM 1274 C CA . PRO B 1 57 ? 53.636 -16.998 -7.182 1.00 22.31 57 PRO B CA 1
ATOM 1275 C C . PRO B 1 57 ? 54.729 -16.328 -6.361 1.00 21.71 57 PRO B C 1
ATOM 1276 O O . PRO B 1 57 ? 55.394 -16.982 -5.555 1.00 21.69 57 PRO B O 1
ATOM 1280 N N . ASN B 1 58 ? 54.896 -15.026 -6.567 1.00 20.85 58 ASN B N 1
ATOM 1281 C CA . ASN B 1 58 ? 55.914 -14.267 -5.860 1.00 20.04 58 ASN B CA 1
ATOM 1282 C C . ASN B 1 58 ? 55.576 -14.142 -4.386 1.00 19.50 58 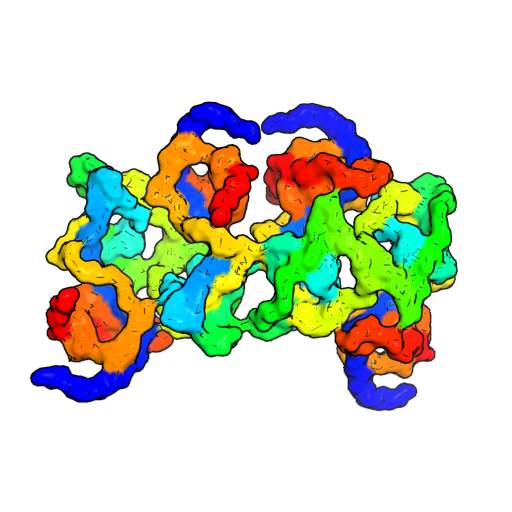ASN B C 1
ATOM 1283 O O . ASN B 1 58 ? 54.409 -14.219 -4.004 1.00 19.58 58 ASN B O 1
ATOM 1288 N N . ALA B 1 59 ? 56.599 -13.944 -3.566 1.00 18.61 59 ALA B N 1
ATOM 1289 C CA . ALA B 1 59 ? 56.392 -13.530 -2.186 1.00 18.24 59 ALA B CA 1
ATOM 1290 C C . ALA B 1 59 ? 56.043 -12.036 -2.180 1.00 18.14 59 ALA B C 1
ATOM 1291 O O . ALA B 1 59 ? 56.861 -11.195 -2.571 1.00 17.07 59 ALA B O 1
ATOM 1293 N N . CYS B 1 60 ? 54.817 -11.724 -1.761 1.00 18.40 60 CYS B N 1
ATOM 1294 C CA . CYS B 1 60 ? 54.301 -10.354 -1.801 1.00 19.00 60 CYS B CA 1
ATOM 1295 C C . CYS B 1 60 ? 53.509 -10.036 -0.547 1.00 19.18 60 CYS B C 1
ATOM 1296 O O . CYS B 1 60 ? 53.010 -10.946 0.116 1.00 19.23 60 CYS B O 1
ATOM 1299 N N . THR B 1 61 ? 53.387 -8.744 -0.237 1.00 19.77 61 THR B N 1
ATOM 1300 C CA . THR B 1 61 ? 52.470 -8.266 0.798 1.00 20.71 61 THR B CA 1
ATOM 1301 C C . THR B 1 61 ? 51.033 -8.320 0.279 1.00 20.89 61 THR B C 1
ATOM 1302 O O . THR B 1 61 ? 50.814 -8.390 -0.925 1.00 20.52 61 THR B O 1
ATOM 1306 N N . PHE B 1 62 ? 50.066 -8.263 1.191 1.00 21.62 62 PHE B N 1
ATOM 1307 C CA . PHE B 1 62 ? 48.645 -8.151 0.828 1.00 22.01 62 PHE B CA 1
ATOM 1308 C C . PHE B 1 62 ? 48.229 -6.702 0.542 1.00 21.91 62 PHE B C 1
ATOM 1309 O O . PHE B 1 62 ? 47.064 -6.437 0.241 1.00 22.09 62 PHE B O 1
ATOM 1317 N N . ASN B 1 63 ? 49.174 -5.769 0.649 1.00 21.78 63 ASN B N 1
ATOM 1318 C CA . ASN B 1 63 ? 48.876 -4.342 0.514 1.00 21.85 63 ASN B CA 1
ATOM 1319 C C . ASN B 1 63 ? 48.500 -3.879 -0.894 1.00 21.65 63 ASN B C 1
ATOM 1320 O O . ASN B 1 63 ? 49.180 -4.193 -1.870 1.00 21.54 63 ASN B O 1
ATOM 1325 N N . CYS B 1 64 ? 47.410 -3.122 -0.976 1.00 21.40 64 CYS B N 1
ATOM 1326 C CA . CYS B 1 64 ? 46.935 -2.555 -2.238 1.00 21.25 64 CYS B CA 1
ATOM 1327 C C . CYS B 1 64 ? 47.945 -1.588 -2.838 1.00 21.43 64 CYS B C 1
ATOM 1328 O O . CYS B 1 64 ? 48.591 -0.826 -2.114 1.00 21.39 64 CYS B O 1
ATOM 1331 N N . ASP B 1 65 ? 48.080 -1.645 -4.159 1.00 21.35 65 ASP B N 1
ATOM 1332 C CA . ASP B 1 65 ? 48.694 -0.572 -4.924 1.00 21.56 65 ASP B CA 1
ATOM 1333 C C . ASP B 1 65 ? 47.554 0.385 -5.244 1.00 21.50 65 ASP B C 1
ATOM 1334 O O . ASP B 1 65 ? 46.654 0.045 -6.024 1.00 21.47 65 ASP B O 1
ATOM 1339 N N . PRO B 1 66 ? 47.589 1.577 -4.645 1.00 21.60 66 PRO B N 1
ATOM 1340 C CA . PRO B 1 66 ? 46.474 2.536 -4.732 1.00 21.64 66 PRO B CA 1
ATOM 1341 C C . PRO B 1 66 ? 46.275 3.099 -6.137 1.00 21.64 66 PRO B C 1
ATOM 1342 O O . PRO B 1 66 ? 45.282 3.789 -6.394 1.00 21.67 66 PRO B O 1
ATOM 1346 N N . ASN B 1 67 ? 47.216 2.805 -7.027 1.00 21.59 67 ASN B N 1
ATOM 1347 C CA . ASN B 1 67 ? 47.106 3.195 -8.429 1.00 21.93 67 ASN B CA 1
ATOM 1348 C C . ASN B 1 67 ? 46.402 2.116 -9.249 1.00 21.54 67 ASN B C 1
ATOM 1349 O O . ASN B 1 67 ? 46.166 2.306 -10.431 1.00 21.74 67 ASN B O 1
ATOM 1354 N N . ILE B 1 68 ? 46.075 0.985 -8.624 1.00 21.24 68 ILE B N 1
ATOM 1355 C CA . ILE B 1 68 ? 45.396 -0.106 -9.329 1.00 20.62 68 ILE B CA 1
ATOM 1356 C C . ILE B 1 68 ? 43.917 -0.205 -8.949 1.00 20.67 68 ILE B C 1
ATOM 1357 O O . ILE B 1 68 ? 43.565 -0.328 -7.773 1.00 20.83 68 ILE B O 1
ATOM 1362 N N . ALA B 1 69 ? 43.061 -0.148 -9.960 1.00 20.51 69 ALA B N 1
ATOM 1363 C CA . ALA B 1 69 ? 41.628 -0.339 -9.775 1.00 20.76 69 ALA B CA 1
ATOM 1364 C C . ALA B 1 69 ? 41.155 -1.667 -10.358 1.00 20.76 69 ALA B C 1
ATOM 1365 O O . ALA B 1 69 ? 40.286 -2.317 -9.786 1.00 21.18 69 ALA B O 1
ATOM 1367 N N . TYR B 1 70 ? 41.713 -2.066 -11.499 1.00 20.78 70 TYR B N 1
ATOM 1368 C CA . TYR B 1 70 ? 41.237 -3.273 -12.179 1.00 20.84 70 TYR B CA 1
ATOM 1369 C C . TYR B 1 70 ? 42.260 -3.921 -13.110 1.00 20.88 70 TYR B C 1
ATOM 1370 O O . TYR B 1 70 ? 43.294 -3.325 -13.437 1.00 20.63 70 TYR B O 1
ATOM 1379 N N . SER B 1 71 ? 41.946 -5.147 -13.531 1.00 21.11 71 SER B N 1
ATOM 1380 C CA . SER B 1 71 ? 42.841 -5.949 -14.356 1.00 21.30 71 SER B CA 1
ATOM 1381 C C . SER B 1 71 ? 42.152 -6.459 -15.613 1.00 21.34 71 SER B C 1
ATOM 1382 O O . SER B 1 71 ? 40.922 -6.575 -15.656 1.00 21.30 71 SER B O 1
ATOM 1385 N N . ARG B 1 72 ? 42.966 -6.743 -16.630 1.00 21.32 72 ARG B N 1
ATOM 1386 C CA . ARG B 1 72 ? 42.543 -7.445 -17.836 1.00 21.43 72 ARG B CA 1
ATOM 1387 C C . ARG B 1 72 ? 43.438 -8.668 -17.989 1.00 20.87 72 ARG B C 1
ATOM 1388 O O . ARG B 1 72 ? 44.631 -8.535 -18.232 1.00 20.97 72 ARG B O 1
ATOM 1396 N N . CYS B 1 73 ? 42.869 -9.856 -17.841 1.00 20.72 73 CYS B N 1
ATOM 13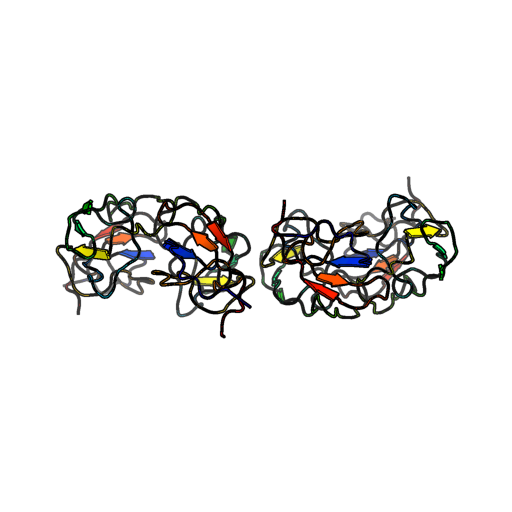97 C CA . CYS B 1 73 ? 43.623 -11.100 -17.998 1.00 20.39 73 CYS B CA 1
ATOM 1398 C C . CYS B 1 73 ? 43.199 -11.807 -19.285 1.00 19.88 73 CYS B C 1
ATOM 1399 O O . CYS B 1 73 ? 42.177 -11.454 -19.862 1.00 19.94 73 CYS B O 1
ATOM 1402 N N . PRO B 1 74 ? 43.991 -12.777 -19.749 1.00 19.90 74 PRO B N 1
ATOM 1403 C CA . PRO B 1 74 ? 43.579 -13.654 -20.859 1.00 20.05 74 PRO B CA 1
ATOM 1404 C C . PRO B 1 74 ? 42.179 -14.244 -20.677 1.00 20.66 74 PRO B C 1
ATOM 1405 O O . PRO B 1 74 ? 41.393 -14.194 -21.623 1.00 20.26 74 PRO B O 1
ATOM 1409 N N . ARG B 1 75 ? 41.882 -14.785 -19.492 1.00 21.22 75 ARG B N 1
ATOM 1410 C CA . ARG B 1 75 ? 40.523 -15.216 -19.143 1.00 22.19 75 ARG B CA 1
ATOM 1411 C C . ARG B 1 75 ? 39.885 -14.174 -18.232 1.00 22.63 75 ARG B C 1
ATOM 1412 O O . ARG B 1 75 ? 40.579 -13.524 -17.452 1.00 22.54 75 ARG B O 1
ATOM 1420 N N . SER B 1 76 ? 38.573 -14.000 -18.350 1.00 22.90 76 SER B N 1
ATOM 1421 C CA . SER B 1 76 ? 37.839 -13.075 -17.489 1.00 23.34 76 SER B CA 1
ATOM 1422 C C . SER B 1 76 ? 36.695 -13.804 -16.783 1.00 23.51 76 SER B C 1
ATOM 1423 O O . SER B 1 76 ? 35.711 -13.188 -16.361 1.00 23.41 76 SER B O 1
ATOM 1426 N N . GLN B 1 77 ? 36.864 -15.116 -16.631 1.00 23.76 77 GLN B N 1
ATOM 1427 C CA . GLN B 1 77 ? 35.778 -16.013 -16.259 1.00 24.33 77 GLN B CA 1
ATOM 1428 C C . GLN B 1 77 ? 36.138 -16.945 -15.099 1.00 24.56 77 GLN B C 1
ATOM 1429 O O . GLN B 1 77 ? 37.183 -17.605 -15.120 1.00 24.89 77 GLN B O 1
ATOM 1435 N N . GLY B 1 78 ? 35.266 -16.989 -14.091 1.00 24.67 78 GLY B N 1
ATOM 1436 C CA . GLY B 1 78 ? 35.391 -17.929 -12.986 1.00 24.60 78 GLY B CA 1
ATOM 1437 C C . GLY B 1 78 ? 35.637 -17.290 -11.633 1.00 24.62 78 GLY B C 1
ATOM 1438 O O . GLY B 1 78 ? 35.285 -16.136 -11.406 1.00 24.54 78 GLY B O 1
ATOM 1439 N N . LYS B 1 79 ? 36.229 -18.062 -10.726 1.00 24.76 79 LYS B N 1
ATOM 1440 C CA . LYS B 1 79 ? 36.647 -17.561 -9.416 1.00 24.82 79 LYS B CA 1
ATOM 1441 C C . LYS B 1 79 ? 38.160 -17.374 -9.433 1.00 24.55 79 LYS B C 1
ATOM 1442 O O . LYS B 1 79 ? 38.875 -18.145 -10.074 1.00 24.76 79 LYS B O 1
ATOM 1448 N N . SER B 1 80 ? 38.646 -16.350 -8.739 1.00 24.14 80 SER B N 1
ATOM 1449 C CA . SER B 1 80 ? 40.077 -16.069 -8.689 1.00 23.69 80 SER B CA 1
ATOM 1450 C C . SER B 1 80 ? 40.803 -16.980 -7.699 1.00 23.23 80 SER B C 1
ATOM 1451 O O . SER B 1 80 ? 41.996 -17.269 -7.854 1.00 22.79 80 SER B O 1
ATOM 1454 N N . LEU B 1 81 ? 40.079 -17.414 -6.672 1.00 22.74 81 LEU B N 1
ATOM 1455 C CA . LEU B 1 81 ? 40.629 -18.322 -5.670 1.00 22.31 81 LEU B CA 1
ATOM 1456 C C . LEU B 1 81 ? 39.624 -19.411 -5.337 1.00 21.86 81 LEU B C 1
ATOM 1457 O O . LEU B 1 81 ? 38.469 -19.125 -5.018 1.00 21.54 81 LEU B O 1
ATOM 1462 N N . ILE B 1 82 ? 40.080 -20.657 -5.418 1.00 21.49 82 ILE B N 1
ATOM 1463 C CA . ILE B 1 82 ? 39.270 -21.797 -5.020 1.00 21.55 82 ILE B CA 1
ATOM 1464 C C . ILE B 1 82 ? 39.858 -22.498 -3.790 1.00 21.40 82 ILE B C 1
ATOM 1465 O O . ILE B 1 82 ? 40.948 -23.084 -3.839 1.00 21.27 82 ILE B O 1
ATOM 1470 N N . TYR B 1 83 ? 39.132 -22.395 -2.680 1.00 20.98 83 TYR B N 1
ATOM 1471 C CA . TYR B 1 83 ? 39.535 -23.014 -1.418 1.00 20.90 83 TYR B CA 1
ATOM 1472 C C . TYR B 1 83 ? 38.316 -23.247 -0.529 1.00 20.52 83 TYR B C 1
ATOM 1473 O O . TYR B 1 83 ? 37.530 -22.325 -0.324 1.00 20.08 83 TYR B O 1
ATOM 1482 N N . PRO B 1 84 ? 38.144 -24.472 -0.022 1.00 20.52 84 PRO B N 1
ATOM 1483 C CA . PRO B 1 84 ? 38.973 -25.627 -0.396 1.00 20.67 84 PRO B CA 1
ATOM 1484 C C . PRO B 1 84 ? 38.558 -26.222 -1.745 1.00 20.82 84 PRO B C 1
ATOM 1485 O O . PRO B 1 84 ? 37.652 -25.684 -2.390 1.00 20.97 84 PRO B O 1
ATOM 1489 N N . THR B 1 85 ? 39.204 -27.319 -2.143 1.00 20.80 85 THR B N 1
ATOM 1490 C CA . THR B 1 85 ? 39.036 -27.895 -3.477 1.00 20.68 85 THR B CA 1
ATOM 1491 C C . THR B 1 85 ? 38.122 -29.117 -3.508 1.00 20.94 85 THR B C 1
ATOM 1492 O O . THR B 1 85 ? 37.706 -29.548 -4.584 1.00 20.87 85 THR B O 1
ATOM 1496 N N . GLY B 1 86 ? 37.823 -29.678 -2.338 1.00 20.73 86 GLY B N 1
ATOM 1497 C CA . GLY B 1 86 ? 36.998 -30.871 -2.245 1.00 20.98 86 GLY B CA 1
ATOM 1498 C C . GLY B 1 86 ? 37.627 -32.081 -2.913 1.00 21.18 86 GLY B C 1
ATOM 1499 O O . GLY B 1 86 ? 38.785 -32.407 -2.656 1.00 21.24 86 GLY B O 1
ATOM 1500 N N . CYS B 1 87 ? 36.864 -32.737 -3.784 1.00 21.36 87 CYS B N 1
ATOM 1501 C CA . CYS B 1 87 ? 37.334 -33.924 -4.499 1.00 21.45 87 CYS B CA 1
ATOM 1502 C C . CYS B 1 87 ? 38.014 -33.600 -5.836 1.00 21.38 87 CYS B C 1
ATOM 1503 O O . CYS B 1 87 ? 38.439 -34.508 -6.556 1.00 21.39 87 CYS B O 1
ATOM 1506 N N . THR B 1 88 ? 38.120 -32.312 -6.158 1.00 21.02 88 THR B N 1
ATOM 1507 C CA . THR B 1 88 ? 38.743 -31.866 -7.403 1.00 20.90 88 THR B CA 1
ATOM 1508 C C . THR B 1 88 ? 40.098 -32.527 -7.615 1.00 20.57 88 THR B C 1
ATOM 1509 O O . THR B 1 88 ? 40.916 -32.606 -6.696 1.00 20.88 88 THR B O 1
ATOM 1513 N N . THR B 1 89 ? 40.309 -33.008 -8.832 1.00 20.01 89 THR B N 1
ATOM 1514 C CA . THR B 1 89 ? 41.596 -33.529 -9.267 1.00 19.66 89 THR B CA 1
ATOM 1515 C C . THR B 1 89 ? 42.141 -32.625 -10.363 1.00 19.70 89 THR B C 1
ATOM 1516 O O . THR B 1 89 ? 41.455 -31.704 -10.817 1.00 19.48 89 THR B O 1
ATOM 1520 N N . CYS B 1 90 ? 43.375 -32.896 -10.783 1.00 19.86 90 CYS B N 1
ATOM 1521 C CA . CYS B 1 90 ? 43.996 -32.205 -11.909 1.00 20.16 90 CYS B CA 1
ATOM 1522 C C . CYS B 1 90 ? 43.114 -32.315 -13.130 1.00 20.05 90 CYS B C 1
ATOM 1523 O O . CYS B 1 90 ? 43.040 -31.400 -13.949 1.00 19.98 90 CYS B O 1
ATOM 1526 N N . CYS B 1 91 ? 42.436 -33.451 -13.229 1.00 20.01 91 CYS B N 1
ATOM 1527 C CA . CYS B 1 91 ? 41.609 -33.759 -14.372 1.00 20.10 91 CYS B CA 1
ATOM 1528 C C . CYS B 1 91 ? 40.290 -32.983 -14.369 1.00 20.16 91 CYS B C 1
ATOM 1529 O O . CYS B 1 91 ? 39.936 -32.359 -15.375 1.00 20.20 91 CYS B O 1
ATOM 1532 N N . THR B 1 92 ? 39.570 -33.023 -13.249 1.00 20.08 92 THR B N 1
ATOM 1533 C CA . THR B 1 92 ? 38.285 -32.324 -13.146 1.00 20.14 92 THR B CA 1
ATOM 1534 C C . THR B 1 92 ? 38.448 -30.828 -12.865 1.00 20.30 92 THR B C 1
ATOM 1535 O O . THR B 1 92 ? 37.473 -30.071 -12.921 1.00 20.36 92 THR B O 1
ATOM 1539 N N . GLY B 1 93 ? 39.673 -30.410 -12.557 1.00 20.44 93 GLY B N 1
ATOM 1540 C CA . GLY B 1 93 ? 39.977 -29.004 -12.338 1.00 20.88 93 GLY B CA 1
ATOM 1541 C C . GLY B 1 93 ? 39.803 -28.208 -13.617 1.00 21.26 93 GLY B C 1
ATOM 1542 O O . GLY B 1 93 ? 39.825 -28.774 -14.715 1.00 21.42 93 GLY B O 1
ATOM 1543 N N . TYR B 1 94 ? 39.625 -26.898 -13.478 1.00 21.45 94 TYR B N 1
ATOM 1544 C CA . TYR B 1 94 ? 39.353 -26.040 -14.624 1.00 21.77 94 TYR B CA 1
ATOM 1545 C C . TYR B 1 94 ? 40.627 -25.538 -15.290 1.00 21.72 94 TYR B C 1
ATOM 1546 O O . TYR B 1 94 ? 41.603 -25.209 -14.607 1.00 21.40 94 TYR B O 1
ATOM 1555 N N . LYS B 1 95 ? 40.607 -25.499 -16.625 1.00 21.94 95 LYS B N 1
ATOM 1556 C CA . LYS B 1 95 ? 41.648 -24.850 -17.421 1.00 22.16 95 LYS B CA 1
ATOM 1557 C C . LYS B 1 95 ? 41.706 -23.377 -17.029 1.00 22.26 95 LYS B C 1
ATOM 1558 O O . LYS B 1 95 ? 40.661 -22.745 -16.857 1.00 22.25 95 LYS B O 1
ATOM 1564 N N . GLY B 1 96 ? 42.919 -22.840 -16.880 1.00 22.47 96 GLY B N 1
ATOM 1565 C CA . GLY B 1 96 ? 43.110 -21.467 -16.420 1.00 22.47 96 GLY B CA 1
ATOM 1566 C C . GLY B 1 96 ? 43.158 -21.352 -14.900 1.00 22.65 96 GLY B C 1
ATOM 1567 O O . GLY B 1 96 ? 43.357 -20.262 -14.356 1.00 22.86 96 GLY B O 1
ATOM 1568 N N . CYS B 1 97 ? 42.957 -22.479 -14.218 1.00 22.72 97 CYS B N 1
ATOM 1569 C CA . CYS B 1 97 ? 43.124 -22.567 -12.772 1.00 22.71 97 CYS B CA 1
ATOM 1570 C C . CYS B 1 97 ? 44.340 -23.421 -12.462 1.00 22.64 97 CYS B C 1
ATOM 1571 O O . CYS B 1 97 ? 44.564 -24.447 -13.104 1.00 23.10 97 CYS B O 1
ATOM 1574 N N . TYR B 1 98 ? 45.116 -22.994 -11.471 1.00 22.84 98 TYR B N 1
ATOM 1575 C CA . TYR B 1 98 ? 46.373 -23.649 -11.118 1.00 22.74 98 TYR B CA 1
ATOM 1576 C C . TYR B 1 98 ? 46.314 -24.197 -9.696 1.00 22.53 98 TYR B C 1
ATOM 1577 O O . TYR B 1 98 ? 46.167 -23.441 -8.729 1.00 22.51 98 TYR B O 1
ATOM 1586 N N . TYR B 1 99 ? 46.433 -25.516 -9.577 1.00 22.17 99 TYR B N 1
ATOM 1587 C CA . TYR B 1 99 ? 46.202 -26.196 -8.304 1.00 21.91 99 TYR B CA 1
ATOM 1588 C C . TYR B 1 99 ? 47.493 -26.579 -7.582 1.00 21.86 99 TYR B C 1
ATOM 1589 O O . TYR B 1 99 ? 48.475 -26.994 -8.207 1.00 22.04 99 TYR B O 1
ATOM 1598 N N . PHE B 1 100 ? 47.466 -26.420 -6.263 1.00 21.68 100 PHE B N 1
ATOM 1599 C CA . PHE B 1 100 ? 48.618 -26.633 -5.397 1.00 21.69 100 PHE B CA 1
ATOM 1600 C C . PHE B 1 100 ? 48.279 -27.716 -4.372 1.00 21.85 100 PHE B C 1
ATOM 1601 O O . PHE B 1 100 ? 47.115 -27.876 -4.001 1.00 21.71 100 PHE B O 1
ATOM 1609 N N . GLY B 1 101 ? 49.295 -28.443 -3.909 1.00 21.94 101 GLY B N 1
ATOM 1610 C CA . GLY B 1 101 ? 49.110 -29.486 -2.912 1.00 22.22 101 GLY B CA 1
ATOM 1611 C C . GLY B 1 101 ? 48.930 -28.912 -1.517 1.00 22.51 101 GLY B C 1
ATOM 1612 O O . GLY B 1 101 ? 49.069 -27.703 -1.313 1.00 22.37 101 GLY B O 1
ATOM 1613 N N . LYS B 1 102 ? 48.628 -29.787 -0.561 1.00 22.73 102 LYS B N 1
ATOM 1614 C CA . LYS B 1 102 ? 48.498 -29.409 0.844 1.00 23.25 102 LYS B CA 1
ATOM 1615 C C . LYS B 1 102 ? 49.820 -28.890 1.419 1.00 23.36 102 LYS B C 1
ATOM 1616 O O . LYS B 1 102 ? 49.833 -28.174 2.423 1.00 23.31 102 LYS B O 1
ATOM 1622 N N . ASP B 1 103 ? 50.922 -29.260 0.768 1.00 23.61 103 ASP B N 1
ATOM 1623 C CA . ASP B 1 103 ? 52.261 -28.777 1.114 1.00 23.73 103 ASP B CA 1
ATOM 1624 C C . ASP B 1 103 ? 52.515 -27.379 0.548 1.00 23.53 103 ASP B C 1
ATOM 1625 O O . ASP B 1 103 ? 53.568 -26.790 0.784 1.00 23.29 103 ASP B O 1
ATOM 1630 N N . GLY B 1 104 ? 51.549 -26.866 -0.209 1.00 23.60 104 GLY B N 1
ATOM 1631 C CA . GLY B 1 104 ? 51.627 -25.532 -0.783 1.00 23.79 104 GLY B CA 1
ATOM 1632 C C . GLY B 1 104 ? 52.439 -25.409 -2.061 1.00 23.81 104 GLY B C 1
ATOM 1633 O O . GLY B 1 104 ? 52.646 -24.299 -2.555 1.00 23.97 104 GLY B O 1
ATOM 1634 N N . LYS B 1 105 ? 52.903 -26.540 -2.593 1.00 23.92 105 LYS B N 1
ATOM 1635 C CA . LYS B 1 105 ? 53.679 -26.554 -3.836 1.00 23.94 105 LYS B CA 1
ATOM 1636 C C . LYS B 1 105 ? 52.781 -26.851 -5.032 1.00 23.54 105 LYS B C 1
ATOM 1637 O O . LYS B 1 105 ? 51.809 -27.602 -4.919 1.00 23.66 105 LYS B O 1
ATOM 1643 N N . PHE B 1 106 ? 53.106 -26.241 -6.171 1.00 23.01 106 PHE B N 1
ATOM 1644 C CA . PHE B 1 106 ? 52.346 -26.409 -7.407 1.00 22.53 106 PHE B CA 1
ATOM 1645 C C . PHE B 1 106 ? 52.234 -27.872 -7.831 1.00 22.40 106 PHE B C 1
ATOM 1646 O O . PHE B 1 106 ? 53.209 -28.627 -7.751 1.00 22.11 106 PHE B O 1
ATOM 1654 N N . VAL B 1 107 ? 51.036 -28.258 -8.271 1.00 22.22 107 VAL B N 1
ATOM 1655 C CA . VAL B 1 107 ? 50.797 -29.613 -8.760 1.00 22.33 107 VAL B CA 1
ATOM 1656 C C . VAL B 1 107 ? 50.418 -29.613 -10.242 1.00 22.28 107 VAL B C 1
ATOM 1657 O O . VAL B 1 107 ? 51.029 -30.338 -11.025 1.00 22.34 107 VAL B O 1
ATOM 1661 N N . CYS B 1 108 ? 49.433 -28.798 -10.632 1.00 22.14 108 CYS B N 1
ATOM 1662 C CA . CYS B 1 108 ? 48.894 -28.884 -11.988 1.0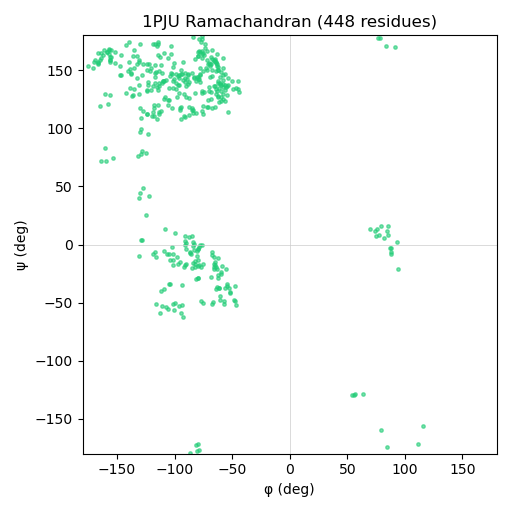0 22.11 108 CYS B CA 1
ATOM 1663 C C . CYS B 1 108 ? 47.861 -27.836 -12.348 1.00 22.17 108 CYS B C 1
ATOM 1664 O O . CYS B 1 108 ? 47.129 -27.346 -11.487 1.00 21.99 108 CYS B O 1
ATOM 1667 N N . GLU B 1 109 ? 47.780 -27.556 -13.647 1.00 22.15 109 GLU B N 1
ATOM 1668 C CA . GLU B 1 109 ? 46.659 -26.831 -14.224 1.00 22.46 109 GLU B CA 1
ATOM 1669 C C . GLU B 1 109 ? 45.480 -27.777 -14.409 1.00 22.50 109 GLU B C 1
ATOM 1670 O O . GLU B 1 109 ? 45.657 -28.942 -14.781 1.00 22.63 109 GLU B O 1
ATOM 1676 N N . GLY B 1 110 ? 44.276 -27.268 -14.161 1.00 22.63 110 GLY B N 1
ATOM 1677 C CA . GLY B 1 110 ? 43.063 -28.021 -14.426 1.00 22.92 110 GLY B CA 1
ATOM 1678 C C . GLY B 1 110 ? 42.924 -28.281 -15.917 1.00 23.09 110 GLY B C 1
ATOM 1679 O O . GLY B 1 110 ? 43.371 -27.469 -16.736 1.00 22.93 110 GLY B O 1
ATOM 1680 N N . GLU B 1 111 ? 42.303 -29.406 -16.263 1.00 23.21 111 GLU B N 1
ATOM 1681 C CA . GLU B 1 111 ? 42.234 -29.862 -17.655 1.00 23.51 111 GLU B CA 1
ATOM 1682 C C . GLU B 1 111 ? 40.844 -29.758 -18.293 1.00 23.62 111 GLU B C 1
ATOM 1683 O O . GLU B 1 111 ? 40.698 -30.007 -19.487 1.00 23.90 111 GLU B O 1
ATOM 1689 N N . SER B 1 112 ? 39.834 -29.388 -17.508 1.00 23.95 112 SER B N 1
ATOM 1690 C CA . SER B 1 112 ? 38.460 -29.288 -18.011 1.00 24.25 112 SER B CA 1
ATOM 1691 C C . SER B 1 112 ? 38.006 -27.848 -18.265 1.00 24.67 112 SER B C 1
ATOM 1692 O O . SER B 1 112 ? 38.420 -26.917 -17.568 1.00 24.85 112 SER B O 1
ATOM 1695 N N . ASP B 1 113 ? 37.149 -27.674 -19.268 1.00 24.99 113 ASP B N 1
ATOM 1696 C CA . ASP B 1 113 ? 36.524 -26.380 -19.543 1.00 25.39 113 ASP B CA 1
ATOM 1697 C C . ASP B 1 113 ? 35.407 -26.119 -18.534 1.00 25.66 113 ASP B C 1
ATOM 1698 O O . ASP B 1 113 ? 34.915 -27.053 -17.894 1.00 25.79 113 ASP B O 1
ATOM 1703 N N . GLU B 1 114 ? 35.017 -24.855 -18.382 1.00 25.99 114 GLU B N 1
ATOM 1704 C CA . GLU B 1 114 ? 33.823 -24.511 -17.613 1.00 26.49 114 GLU B CA 1
ATOM 1705 C C . GLU B 1 114 ? 32.585 -24.979 -18.375 1.00 26.53 114 GLU B C 1
ATOM 1706 O O . GLU B 1 114 ? 32.566 -24.919 -19.609 1.00 26.56 114 GLU B O 1
ATOM 1712 N N . PRO B 1 115 ? 31.557 -25.442 -17.656 1.00 26.63 115 PRO B N 1
ATOM 1713 C CA . PRO B 1 115 ? 30.381 -26.061 -18.291 1.00 26.64 115 PRO B CA 1
ATOM 1714 C C . PRO B 1 115 ? 29.608 -25.126 -19.228 1.00 26.73 115 PRO B C 1
ATOM 1715 O O . PRO B 1 115 ? 28.807 -25.576 -20.055 1.00 26.61 115 PRO B O 1
ATOM 1719 N N . ALA C 1 2 ? 35.155 -42.614 60.760 1.00 21.89 2 ALA C N 1
ATOM 1720 C CA . ALA C 1 2 ? 36.164 -41.983 59.856 1.00 22.03 2 ALA C CA 1
ATOM 1721 C C . ALA C 1 2 ? 35.786 -42.151 58.381 1.00 22.01 2 ALA C C 1
ATOM 1722 O O . ALA C 1 2 ? 35.103 -43.111 58.012 1.00 22.08 2 ALA C O 1
ATOM 1724 N N . CYS C 1 3 ? 36.239 -41.218 57.545 1.00 22.03 3 CYS C N 1
ATOM 1725 C CA . CYS C 1 3 ? 36.029 -41.291 56.095 1.00 21.90 3 CYS C CA 1
ATOM 1726 C C . CYS C 1 3 ? 36.692 -42.514 55.474 1.00 22.54 3 CYS C C 1
ATOM 1727 O O . CYS C 1 3 ? 37.814 -42.878 55.843 1.00 22.26 3 CYS C O 1
ATOM 1730 N N . THR C 1 4 ? 35.987 -43.146 54.535 1.00 22.93 4 THR C N 1
ATOM 1731 C CA . THR C 1 4 ? 36.506 -44.312 53.818 1.00 23.64 4 THR C CA 1
ATOM 1732 C C . THR C 1 4 ? 37.664 -43.880 52.913 1.00 24.08 4 THR C C 1
ATOM 1733 O O . THR C 1 4 ? 37.795 -42.696 52.602 1.00 24.26 4 THR C O 1
ATOM 1737 N N . ARG C 1 5 ? 38.497 -44.830 52.491 1.00 24.70 5 ARG C N 1
ATOM 1738 C CA . ARG C 1 5 ? 39.750 -44.500 51.795 1.00 25.22 5 ARG C CA 1
ATOM 1739 C C . ARG C 1 5 ? 39.640 -44.066 50.314 1.00 25.31 5 ARG C C 1
ATOM 1740 O O . ARG C 1 5 ? 40.651 -43.738 49.684 1.00 25.60 5 ARG C O 1
ATOM 1748 N N . GLU C 1 6 ? 38.424 -44.036 49.775 1.00 25.02 6 GLU C N 1
ATOM 1749 C CA . GLU C 1 6 ? 38.215 -43.905 48.329 1.00 24.75 6 GLU C CA 1
ATOM 1750 C C . GLU C 1 6 ? 38.505 -42.530 47.709 1.00 24.36 6 GLU C C 1
ATOM 1751 O O . GLU C 1 6 ? 38.382 -41.490 48.364 1.00 24.15 6 GLU C O 1
ATOM 1757 N N . CYS C 1 7 ? 38.880 -42.556 46.430 1.00 23.68 7 CYS C N 1
ATOM 1758 C CA . CYS C 1 7 ? 39.165 -41.357 45.652 1.00 23.21 7 CYS C CA 1
ATOM 1759 C C . CYS C 1 7 ? 37.909 -40.870 44.926 1.00 22.69 7 CYS C C 1
ATOM 1760 O O . CYS C 1 7 ? 37.424 -41.520 43.994 1.00 22.63 7 CYS C O 1
ATOM 1763 N N . GLY C 1 8 ? 37.385 -39.727 45.362 1.00 22.02 8 GLY C N 1
ATOM 1764 C CA . GLY C 1 8 ? 36.187 -39.154 44.770 1.00 21.30 8 GLY C CA 1
ATOM 1765 C C . GLY C 1 8 ? 36.412 -38.674 43.347 1.00 20.83 8 GLY C C 1
ATOM 1766 O O . GLY C 1 8 ? 37.551 -38.571 42.884 1.00 20.66 8 GLY C O 1
ATOM 1767 N N . ASN C 1 9 ? 35.319 -38.382 42.654 1.00 20.38 9 ASN C N 1
ATOM 1768 C CA . ASN C 1 9 ? 35.383 -37.919 41.273 1.00 20.60 9 ASN C CA 1
ATOM 1769 C C . ASN C 1 9 ? 34.548 -36.658 41.039 1.00 20.05 9 ASN C C 1
ATOM 1770 O O . ASN C 1 9 ? 33.828 -36.546 40.048 1.00 19.92 9 ASN C O 1
ATOM 1775 N N . LEU C 1 10 ? 34.654 -35.714 41.967 1.00 19.77 10 LEU C N 1
ATOM 1776 C CA . LEU C 1 10 ? 33.853 -34.493 41.926 1.00 19.64 10 LEU C CA 1
ATOM 1777 C C . LEU C 1 10 ? 34.433 -33.468 40.950 1.00 19.45 10 LEU C C 1
ATOM 1778 O O . LEU C 1 10 ? 35.592 -33.571 40.547 1.00 19.42 10 LEU C O 1
ATOM 1783 N N . GLY C 1 11 ? 33.613 -32.495 40.560 1.00 19.39 11 GLY C N 1
ATOM 1784 C CA . GLY C 1 11 ? 34.004 -31.499 39.578 1.00 18.67 11 GLY C CA 1
ATOM 1785 C C . GLY C 1 11 ? 34.569 -30.249 40.214 1.00 18.73 11 GLY C C 1
ATOM 1786 O O . GLY C 1 11 ? 35.654 -29.794 39.845 1.00 18.82 11 GLY C O 1
ATOM 1787 N N . PHE C 1 12 ? 33.826 -29.680 41.159 1.00 18.31 12 PHE C N 1
ATOM 1788 C CA . PHE C 1 12 ? 34.252 -28.467 41.847 1.00 18.41 12 PHE C CA 1
ATOM 1789 C C . PHE C 1 12 ? 33.470 -28.268 43.136 1.00 18.20 12 PHE C C 1
ATOM 1790 O O . PHE C 1 12 ? 32.411 -28.883 43.340 1.00 17.74 12 PHE C O 1
ATOM 1798 N N . GLY C 1 13 ? 34.006 -27.411 43.997 1.00 18.02 13 GLY C N 1
ATOM 1799 C CA . GLY C 1 13 ? 33.331 -27.003 45.215 1.00 18.47 13 GLY C CA 1
ATOM 1800 C C . GLY C 1 13 ? 33.285 -25.490 45.347 1.00 18.63 13 GLY C C 1
ATOM 1801 O O . GLY C 1 13 ? 34.209 -24.798 44.915 1.00 18.00 13 GLY C O 1
ATOM 1802 N N . ILE C 1 14 ? 32.196 -24.982 45.926 1.00 18.87 14 ILE C N 1
ATOM 1803 C CA . ILE C 1 14 ? 32.085 -23.566 46.289 1.00 19.10 14 ILE C CA 1
ATOM 1804 C C . ILE C 1 14 ? 31.786 -23.435 47.787 1.00 18.95 14 ILE C C 1
ATOM 1805 O O . ILE C 1 14 ? 31.030 -24.227 48.369 1.00 18.06 14 ILE C O 1
ATOM 1810 N N . CYS C 1 15 ? 32.415 -22.450 48.410 1.00 18.49 15 CYS C N 1
ATOM 1811 C CA . CYS C 1 15 ? 32.305 -22.266 49.846 1.00 19.47 15 CYS C CA 1
ATOM 1812 C C . CYS C 1 15 ? 31.962 -20.815 50.131 1.00 18.72 15 CYS C C 1
ATOM 1813 O O . CYS C 1 15 ? 32.849 -19.966 50.149 1.00 19.25 15 CYS C O 1
ATOM 1816 N N . PRO C 1 16 ? 30.681 -20.524 50.327 1.00 18.77 16 PRO C N 1
ATOM 1817 C CA . PRO C 1 16 ? 30.257 -19.179 50.727 1.00 18.61 16 PRO C CA 1
ATOM 1818 C C . PRO C 1 16 ? 30.973 -18.773 52.006 1.00 18.63 16 PRO C C 1
ATOM 1819 O O . PRO C 1 16 ? 30.910 -19.470 53.018 1.00 17.67 16 PRO C O 1
ATOM 1823 N N . ARG C 1 17 ? 31.669 -17.651 51.926 1.00 19.36 17 ARG C N 1
ATOM 1824 C CA . ARG C 1 17 ? 32.382 -17.079 53.047 1.00 19.75 17 ARG C CA 1
ATOM 1825 C C . ARG C 1 17 ? 32.482 -15.561 52.915 1.00 20.03 17 ARG C C 1
ATOM 1826 O O . ARG C 1 17 ? 32.377 -15.015 51.816 1.00 19.98 17 ARG C O 1
ATOM 1834 N N . SER C 1 18 ? 32.660 -14.877 54.042 1.00 20.20 18 SER C N 1
ATOM 1835 C CA . SER C 1 18 ? 32.788 -13.417 54.047 1.00 20.59 18 SER C CA 1
ATOM 1836 C C . SER C 1 18 ? 34.002 -12.984 53.214 1.00 20.50 18 SER C C 1
ATOM 1837 O O . SER C 1 18 ? 35.055 -13.622 53.281 1.00 20.17 18 SER C O 1
ATOM 1840 N N . GLU C 1 19 ? 33.848 -11.925 52.420 1.00 20.76 19 GLU C N 1
ATOM 1841 C CA . GLU C 1 19 ? 34.971 -11.380 51.638 1.00 21.68 19 GLU C CA 1
ATOM 1842 C C . GLU C 1 19 ? 34.962 -9.859 51.614 1.00 21.38 19 GLU C C 1
ATOM 1843 O O . GLU C 1 19 ? 33.905 -9.234 51.693 1.00 20.10 19 GLU C O 1
ATOM 1849 N N . GLY C 1 20 ? 36.162 -9.282 51.518 1.00 21.66 20 GLY C N 1
ATOM 1850 C CA . GLY C 1 20 ? 36.342 -7.853 51.351 1.00 21.34 20 GLY C CA 1
ATOM 1851 C C . GLY C 1 20 ? 36.185 -7.028 52.612 1.00 21.47 20 GLY C C 1
ATOM 1852 O O . GLY C 1 20 ? 35.854 -7.549 53.679 1.00 21.75 20 GLY C O 1
ATOM 1853 N N . SER C 1 21 ? 36.402 -5.725 52.463 1.00 21.14 21 SER C N 1
ATOM 1854 C CA . SER C 1 21 ? 36.323 -4.757 53.549 1.00 21.37 21 SER C CA 1
ATOM 1855 C C . SER C 1 21 ? 36.011 -3.392 52.932 1.00 21.26 21 SER C C 1
ATOM 1856 O O . SER C 1 21 ? 36.080 -3.243 51.707 1.00 20.82 21 SER C O 1
ATOM 1859 N N . PRO C 1 22 ? 35.647 -2.400 53.750 1.00 21.46 22 PRO C N 1
ATOM 1860 C CA . PRO C 1 22 ? 35.499 -1.030 53.245 1.00 21.74 22 PRO C CA 1
ATOM 1861 C C . PRO C 1 22 ? 36.761 -0.577 52.511 1.00 21.73 22 PRO C C 1
ATOM 1862 O O . PRO C 1 22 ? 36.666 0.091 51.480 1.00 21.99 22 PRO C O 1
ATOM 1866 N N . LEU C 1 23 ? 37.927 -0.970 53.012 1.00 21.60 23 LEU C N 1
ATOM 1867 C CA . LEU C 1 23 ? 39.184 -0.545 52.398 1.00 21.82 23 LEU C CA 1
ATOM 1868 C C . LEU C 1 23 ? 39.573 -1.392 51.181 1.00 21.38 23 LEU C C 1
ATOM 1869 O O . LEU C 1 23 ? 40.219 -0.895 50.262 1.00 21.27 23 LEU C O 1
ATOM 1874 N N . ASN C 1 24 ? 39.164 -2.660 51.175 1.00 21.16 24 ASN C N 1
ATOM 1875 C CA . ASN C 1 24 ? 39.455 -3.568 50.068 1.00 21.03 24 ASN C CA 1
ATOM 1876 C C . ASN C 1 24 ? 38.193 -4.208 49.476 1.00 21.23 24 ASN C C 1
ATOM 1877 O O . ASN C 1 24 ? 37.861 -5.372 49.778 1.00 21.09 24 ASN C O 1
ATOM 1882 N N . PRO C 1 25 ? 37.478 -3.453 48.640 1.00 21.08 25 PRO C N 1
ATOM 1883 C CA . PRO C 1 25 ? 36.156 -3.886 48.165 1.00 21.13 25 PRO C CA 1
ATOM 1884 C C . PRO C 1 25 ? 36.215 -5.042 47.166 1.00 21.49 25 PRO C C 1
ATOM 1885 O O . PRO C 1 25 ? 37.209 -5.187 46.454 1.00 21.27 25 PRO C O 1
ATOM 1889 N N . ILE C 1 26 ? 35.171 -5.867 47.147 1.00 21.55 26 ILE C N 1
ATOM 1890 C CA . ILE C 1 26 ? 35.072 -6.983 46.206 1.00 21.95 26 ILE C CA 1
ATOM 1891 C C . ILE C 1 26 ? 34.054 -6.690 45.102 1.00 22.18 26 ILE C C 1
ATOM 1892 O O . ILE C 1 26 ? 33.181 -5.819 45.248 1.00 22.20 26 ILE C O 1
ATOM 1897 N N . CYS C 1 27 ? 34.179 -7.434 44.007 1.00 21.64 27 CYS C N 1
ATOM 1898 C CA . CYS C 1 27 ? 33.252 -7.358 42.898 1.00 21.53 27 CYS C CA 1
ATOM 1899 C C . CYS C 1 27 ? 32.200 -8.441 43.045 1.00 21.58 27 CYS C C 1
ATOM 1900 O O . CYS C 1 27 ? 32.515 -9.623 43.002 1.00 21.82 27 CYS C O 1
ATOM 1903 N N . ILE C 1 28 ? 30.955 -8.028 43.217 1.00 21.42 28 ILE C N 1
ATOM 1904 C CA . ILE C 1 28 ? 29.842 -8.959 43.344 1.00 22.07 28 ILE C CA 1
ATOM 1905 C C . ILE C 1 28 ? 28.542 -8.202 43.058 1.00 21.97 28 ILE C C 1
ATOM 1906 O O . ILE C 1 28 ? 28.545 -6.985 42.977 1.00 21.73 28 ILE C O 1
ATOM 1911 N N . ASN C 1 29 ? 27.447 -8.925 42.875 1.00 22.48 29 ASN C N 1
ATOM 1912 C CA . ASN C 1 29 ? 26.125 -8.305 42.865 1.00 22.99 29 ASN C CA 1
ATOM 1913 C C . ASN C 1 29 ? 25.135 -9.187 43.612 1.00 22.86 29 ASN C C 1
ATOM 1914 O O . ASN C 1 29 ? 25.479 -10.301 44.032 1.00 23.05 29 ASN C O 1
ATOM 1919 N N . CYS C 1 30 ? 23.917 -8.693 43.793 1.00 22.31 30 CYS C N 1
ATOM 1920 C CA . CYS C 1 30 ? 22.940 -9.406 44.597 1.00 22.09 30 CYS C CA 1
ATOM 1921 C C . CYS C 1 30 ? 22.571 -10.751 43.970 1.00 21.53 30 CYS C C 1
ATOM 1922 O O . CYS C 1 30 ? 22.414 -11.747 44.687 1.00 20.88 30 CYS C O 1
ATOM 1925 N N . CYS C 1 31 ? 22.467 -10.771 42.636 1.00 21.17 31 CYS C N 1
ATOM 1926 C CA . CYS C 1 31 ? 22.084 -11.963 41.898 1.00 21.03 31 CYS C CA 1
ATOM 1927 C C . CYS C 1 31 ? 23.071 -13.111 42.130 1.00 21.74 31 CYS C C 1
ATOM 1928 O O . CYS C 1 31 ? 22.648 -14.255 42.355 1.00 22.06 31 CYS C O 1
ATOM 1931 N N . SER C 1 32 ? 24.371 -12.809 42.091 1.00 20.63 32 SER C N 1
ATOM 1932 C CA . SER C 1 32 ? 25.374 -13.850 42.179 1.00 21.17 32 SER C CA 1
ATOM 1933 C C . SER C 1 32 ? 25.936 -14.045 43.590 1.00 20.54 32 SER C C 1
ATOM 1934 O O . SER C 1 32 ? 26.527 -15.080 43.856 1.00 20.71 32 SER C O 1
ATOM 1937 N N . GLY C 1 33 ? 25.734 -13.073 44.484 1.00 20.20 33 GLY C N 1
ATOM 1938 C CA . GLY C 1 33 ? 26.115 -13.227 45.884 1.00 20.41 33 GLY C CA 1
ATOM 1939 C C . GLY C 1 33 ? 25.276 -14.326 46.523 1.00 20.39 33 GLY C C 1
ATOM 1940 O O . GLY C 1 33 ? 24.211 -14.653 46.008 1.00 19.65 33 GLY C O 1
ATOM 1941 N N . TYR C 1 34 ? 25.739 -14.890 47.634 1.00 20.26 34 TYR C N 1
ATOM 1942 C CA . TYR C 1 34 ? 25.098 -16.083 48.204 1.00 20.13 34 TYR C CA 1
ATOM 1943 C C . TYR C 1 34 ? 23.983 -15.841 49.211 1.00 20.52 34 TYR C C 1
ATOM 1944 O O . TYR C 1 34 ? 24.097 -15.002 50.129 1.00 20.10 34 TYR C O 1
ATOM 1953 N N . LYS C 1 35 ? 22.917 -16.609 49.044 1.00 20.58 35 LYS C N 1
ATOM 1954 C CA . LYS C 1 35 ? 21.913 -16.808 50.088 1.00 21.82 35 LYS C CA 1
ATOM 1955 C C . LYS C 1 35 ? 22.618 -17.059 51.419 1.00 21.58 35 LYS C C 1
ATOM 1956 O O . LYS C 1 35 ? 23.590 -17.806 51.472 1.00 22.21 35 LYS C O 1
ATOM 1962 N N . GLY C 1 36 ? 22.161 -16.395 52.475 1.00 21.44 36 GLY C N 1
ATOM 1963 C CA . GLY C 1 36 ? 22.736 -16.584 53.799 1.00 21.18 36 GLY C CA 1
ATOM 1964 C C . GLY C 1 36 ? 23.916 -15.673 54.065 1.00 20.87 36 GLY C C 1
ATOM 1965 O O . GLY C 1 36 ? 24.479 -15.705 55.156 1.00 20.67 36 GLY C O 1
ATOM 1966 N N . CYS C 1 37 ? 24.295 -14.884 53.055 1.00 21.26 37 CYS C N 1
ATOM 1967 C CA . CYS C 1 37 ? 25.360 -13.880 53.158 1.00 21.22 37 CYS C CA 1
ATOM 1968 C C . CYS C 1 37 ? 24.773 -12.493 52.968 1.00 20.71 37 CYS C C 1
ATOM 1969 O O . CYS C 1 37 ? 23.985 -12.271 52.051 1.00 20.62 37 CYS C O 1
ATOM 1972 N N . ASN C 1 38 ? 25.187 -11.557 53.816 1.00 20.47 38 ASN C N 1
ATOM 1973 C CA . ASN C 1 38 ? 24.775 -10.166 53.701 1.00 20.75 38 ASN C CA 1
ATOM 1974 C C . ASN C 1 38 ? 25.811 -9.311 52.978 1.00 21.06 38 ASN C C 1
ATOM 1975 O O . ASN C 1 38 ? 27.008 -9.426 53.238 1.00 20.68 38 ASN C O 1
ATOM 1980 N N . TYR C 1 39 ? 25.327 -8.443 52.091 1.00 21.18 39 TYR C N 1
ATOM 1981 C CA . TYR C 1 39 ? 26.179 -7.592 51.265 1.00 21.58 39 TYR C CA 1
ATOM 1982 C C . TYR C 1 39 ? 25.979 -6.117 51.645 1.00 21.69 39 TYR C C 1
ATOM 1983 O O . TYR C 1 39 ? 24.848 -5.667 51.805 1.00 21.76 39 TYR C O 1
ATOM 1992 N N . TYR C 1 40 ? 27.092 -5.399 51.823 1.00 21.50 40 TYR C N 1
ATOM 1993 C CA . TYR C 1 40 ? 27.114 -4.051 52.407 1.00 21.30 40 TY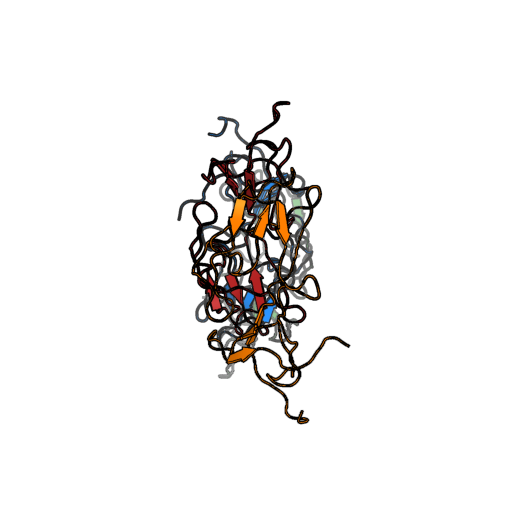R C CA 1
ATOM 1994 C C . TYR C 1 40 ? 27.967 -3.079 51.591 1.00 21.34 40 TYR C C 1
ATOM 1995 O O . TYR C 1 40 ? 28.903 -3.502 50.910 1.00 21.07 40 TYR C O 1
ATOM 2004 N N . ASN C 1 41 ? 27.677 -1.778 51.699 1.00 21.06 41 ASN C N 1
ATOM 2005 C CA . ASN C 1 41 ? 28.560 -0.763 51.113 1.00 21.09 41 ASN C CA 1
ATOM 2006 C C . ASN C 1 41 ? 29.766 -0.475 52.000 1.00 21.32 41 ASN C C 1
ATOM 2007 O O . ASN C 1 41 ? 29.934 -1.109 53.040 1.00 21.17 41 ASN C O 1
ATOM 2012 N N . SER C 1 42 ? 30.606 0.464 51.574 1.00 21.52 42 SER C N 1
ATOM 2013 C CA . SER C 1 42 ? 31.823 0.805 52.295 1.00 21.96 42 SER C CA 1
ATOM 2014 C C . SER C 1 42 ? 31.534 1.427 53.662 1.00 21.85 42 SER C C 1
ATOM 2015 O O . SER C 1 42 ? 32.412 1.479 54.508 1.00 21.42 42 SER C O 1
ATOM 2018 N N . PHE C 1 43 ? 30.303 1.887 53.868 1.00 22.12 43 PHE C N 1
ATOM 2019 C CA . PHE C 1 43 ? 29.906 2.484 55.144 1.00 22.89 43 PHE C CA 1
ATOM 2020 C C . PHE C 1 43 ? 29.147 1.488 56.019 1.00 22.91 43 PHE C C 1
ATOM 2021 O O . PHE C 1 43 ? 28.580 1.852 57.058 1.00 22.49 43 PHE C O 1
ATOM 2029 N N . GLY C 1 44 ? 29.142 0.227 55.592 1.00 23.06 44 GLY C N 1
ATOM 2030 C CA . GLY C 1 44 ? 28.482 -0.823 56.339 1.00 23.58 44 GLY C CA 1
ATOM 2031 C C . GLY C 1 44 ? 26.972 -0.804 56.206 1.00 24.11 44 GLY C C 1
ATOM 2032 O O . GLY C 1 44 ? 26.278 -1.479 56.968 1.00 24.49 44 GLY C O 1
ATOM 2033 N N . LYS C 1 45 ? 26.458 -0.037 55.248 1.00 24.04 45 LYS C N 1
ATOM 2034 C CA . LYS C 1 45 ? 25.017 0.001 54.999 1.00 24.38 45 LYS C CA 1
ATOM 2035 C C . LYS C 1 45 ? 24.596 -1.258 54.260 1.00 24.11 45 LYS C C 1
ATOM 2036 O O . LYS C 1 45 ? 25.217 -1.626 53.267 1.00 24.07 45 LYS C O 1
ATOM 2042 N N . PHE C 1 46 ? 23.545 -1.907 54.763 1.00 23.80 46 PHE C N 1
ATOM 2043 C CA . PHE C 1 46 ? 23.025 -3.142 54.200 1.00 23.34 46 PHE C CA 1
ATOM 2044 C C . PHE C 1 46 ? 22.527 -2.911 52.778 1.00 23.31 46 PHE C C 1
ATOM 2045 O O . PHE C 1 46 ? 21.721 -2.020 52.536 1.00 22.91 46 PHE C O 1
ATOM 2053 N N . ILE C 1 47 ? 23.015 -3.716 51.841 1.00 23.46 47 ILE C N 1
ATOM 2054 C CA . ILE C 1 47 ? 22.539 -3.622 50.462 1.00 23.70 47 ILE C CA 1
ATOM 2055 C C . ILE C 1 47 ? 21.515 -4.711 50.165 1.00 23.33 47 ILE C C 1
ATOM 2056 O O . ILE C 1 47 ? 20.398 -4.404 49.768 1.00 23.41 47 ILE C O 1
ATOM 2061 N N . CYS C 1 48 ? 21.899 -5.973 50.369 1.00 23.19 48 CYS C N 1
ATOM 2062 C CA . CYS C 1 48 ? 21.029 -7.111 50.085 1.00 23.10 48 CYS C CA 1
ATOM 2063 C C . CYS C 1 48 ? 21.567 -8.396 50.691 1.00 23.04 48 CYS C C 1
ATOM 2064 O O . CYS C 1 48 ? 22.765 -8.515 50.940 1.00 22.92 48 CYS C O 1
ATOM 2067 N N . GLU C 1 49 ? 20.685 -9.367 50.906 1.00 22.46 49 GLU C N 1
ATOM 2068 C CA . GLU C 1 49 ? 21.142 -10.745 51.050 1.00 22.38 49 GLU C CA 1
ATOM 2069 C C . GLU C 1 49 ? 21.449 -11.287 49.651 1.00 22.09 49 GLU C C 1
ATOM 2070 O O . GLU C 1 49 ? 20.791 -10.920 48.689 1.00 21.72 49 GLU C O 1
ATOM 2076 N N . GLY C 1 50 ? 22.454 -12.149 49.529 1.00 22.19 50 GLY C N 1
ATOM 2077 C CA . GLY C 1 50 ? 22.714 -12.798 48.253 1.00 21.37 50 GLY C CA 1
ATOM 2078 C C . GLY C 1 50 ? 21.510 -13.613 47.818 1.00 21.10 50 GLY C C 1
ATOM 2079 O O . GLY C 1 50 ? 20.824 -14.197 48.651 1.00 21.64 50 GLY C O 1
ATOM 2080 N N . GLU C 1 51 ? 21.247 -13.644 46.518 1.00 20.41 51 GLU C N 1
ATOM 2081 C CA . GLU C 1 51 ? 20.086 -14.346 45.988 1.00 19.87 51 GLU C CA 1
ATOM 2082 C C . GLU C 1 51 ? 20.423 -15.761 45.520 1.00 19.79 51 GLU C C 1
ATOM 2083 O O . GLU C 1 51 ? 19.526 -16.583 45.335 1.00 18.65 51 GLU C O 1
ATOM 2089 N N . SER C 1 52 ? 21.718 -16.046 45.367 1.00 19.44 52 SER C N 1
ATOM 2090 C CA . SER C 1 52 ? 22.153 -17.299 44.754 1.00 19.27 52 SER C CA 1
ATOM 2091 C C . SER C 1 52 ? 22.228 -18.456 45.759 1.00 19.09 52 SER C C 1
ATOM 2092 O O . SER C 1 52 ? 23.011 -18.428 46.708 1.00 19.24 52 SER C O 1
ATOM 2095 N N . ASP C 1 53 ? 21.418 -19.481 45.527 1.00 19.44 53 ASP C N 1
ATOM 2096 C CA . ASP C 1 53 ? 21.463 -20.724 46.303 1.00 19.37 53 ASP C CA 1
ATOM 2097 C C . ASP C 1 53 ? 22.733 -21.480 45.923 1.00 19.28 53 ASP C C 1
ATOM 2098 O O . ASP C 1 53 ? 22.882 -21.887 44.777 1.00 19.92 53 ASP C O 1
ATOM 2103 N N . PRO C 1 54 ? 23.630 -21.706 46.876 1.00 19.04 54 PRO C N 1
ATOM 2104 C CA . PRO C 1 54 ? 24.893 -22.403 46.580 1.00 18.95 54 PRO C CA 1
ATOM 2105 C C . PRO C 1 54 ? 24.706 -23.865 46.144 1.00 18.87 54 PRO C C 1
ATOM 2106 O O . PRO C 1 54 ? 25.620 -24.415 45.546 1.00 19.09 54 PRO C O 1
ATOM 2110 N N . LYS C 1 55 ? 23.543 -24.464 46.400 1.00 18.41 55 LYS C N 1
ATOM 2111 C CA . LYS C 1 55 ? 23.235 -25.788 45.857 1.00 18.33 55 LYS C CA 1
ATOM 2112 C C . LYS C 1 55 ? 22.877 -25.739 44.367 1.00 18.74 55 LYS C C 1
ATOM 2113 O O . LYS C 1 55 ? 22.884 -26.762 43.690 1.00 18.73 55 LYS C O 1
ATOM 2119 N N . ARG C 1 56 ? 22.561 -24.546 43.864 1.00 19.74 56 ARG C N 1
ATOM 2120 C CA . ARG C 1 56 ? 22.061 -24.367 42.497 1.00 20.10 56 ARG C CA 1
ATOM 2121 C C . ARG C 1 56 ? 22.183 -22.885 42.135 1.00 20.18 56 ARG C C 1
ATOM 2122 O O . ARG C 1 56 ? 21.175 -22.158 42.081 1.00 19.84 56 ARG C O 1
ATOM 2130 N N . PRO C 1 57 ? 23.416 -22.425 41.921 1.00 20.00 57 PRO C N 1
ATOM 2131 C CA . PRO C 1 57 ? 23.669 -20.991 41.770 1.00 19.79 57 PRO C CA 1
ATOM 2132 C C . PRO C 1 57 ? 22.863 -20.324 40.650 1.00 19.68 57 PRO C C 1
ATOM 2133 O O . PRO C 1 57 ? 22.520 -20.941 39.646 1.00 19.75 57 PRO C O 1
ATOM 2137 N N . ASN C 1 58 ? 22.513 -19.066 40.879 1.00 19.05 58 ASN C N 1
ATOM 2138 C CA . ASN C 1 58 ? 21.822 -18.256 39.890 1.00 17.85 58 ASN C CA 1
ATOM 2139 C C . ASN C 1 58 ? 22.658 -18.050 38.628 1.00 17.80 58 ASN C C 1
ATOM 2140 O O . ASN C 1 58 ? 23.909 -18.003 38.676 1.00 17.58 58 ASN C O 1
ATOM 2145 N N . ALA C 1 59 ? 21.976 -17.904 37.497 1.00 16.86 59 ALA C N 1
ATOM 2146 C CA . ALA C 1 59 ? 22.632 -17.394 36.294 1.00 17.19 59 ALA C CA 1
ATOM 2147 C C . ALA C 1 59 ? 22.476 -15.863 36.298 1.00 17.44 59 ALA C C 1
ATOM 2148 O O . ALA C 1 59 ? 21.362 -15.349 36.460 1.00 16.39 59 ALA C O 1
ATOM 2150 N N . CYS C 1 60 ? 23.595 -15.142 36.168 1.00 17.84 60 CYS C N 1
ATOM 2151 C CA . CYS C 1 60 ? 23.585 -13.680 36.298 1.00 18.61 60 CYS C CA 1
ATOM 2152 C C . CYS C 1 60 ? 24.466 -13.023 35.252 1.00 18.73 60 CYS C C 1
ATOM 2153 O O . CYS C 1 60 ? 25.574 -13.484 35.014 1.00 18.36 60 CYS C O 1
ATOM 2156 N N . THR C 1 61 ? 23.957 -11.962 34.624 1.00 19.30 61 THR C N 1
ATOM 2157 C CA . THR C 1 61 ? 24.761 -11.102 33.759 1.00 20.22 61 THR C CA 1
ATOM 2158 C C . THR C 1 61 ? 25.883 -10.526 34.593 1.00 20.29 61 THR C C 1
ATOM 2159 O O . THR C 1 61 ? 25.645 -9.997 35.683 1.00 20.28 61 THR C O 1
ATOM 2163 N N . PHE C 1 62 ? 27.118 -10.683 34.131 1.00 20.32 62 PHE C N 1
ATOM 2164 C CA . PHE C 1 62 ? 28.238 -10.267 34.957 1.00 20.59 62 PHE C CA 1
ATOM 2165 C C . PHE C 1 62 ? 28.257 -8.765 35.220 1.00 20.79 62 PHE C C 1
ATOM 2166 O O . PHE C 1 62 ? 28.169 -7.957 34.293 1.00 20.71 62 PHE C O 1
ATOM 2174 N N . ASN C 1 63 ? 28.378 -8.403 36.492 1.00 20.95 63 ASN C N 1
ATOM 2175 C CA . ASN C 1 63 ? 28.747 -7.045 36.856 1.00 21.47 63 ASN C CA 1
ATOM 2176 C C . ASN C 1 63 ? 29.196 -6.942 38.296 1.00 20.61 63 ASN C C 1
ATOM 2177 O O . ASN C 1 63 ? 28.990 -7.874 39.089 1.00 19.71 63 ASN C O 1
ATOM 2182 N N . CYS C 1 64 ? 29.836 -5.815 38.611 1.00 19.93 64 CYS C N 1
ATOM 2183 C CA . CYS C 1 64 ? 30.182 -5.471 39.981 1.00 19.81 64 CYS C CA 1
ATOM 2184 C C . CYS C 1 64 ? 29.222 -4.371 40.390 1.00 19.89 64 CYS C C 1
ATOM 2185 O O . CYS C 1 64 ? 29.180 -3.321 39.756 1.00 19.68 64 CYS C O 1
ATOM 2188 N N . ASP C 1 65 ? 28.441 -4.623 41.435 1.00 20.06 65 ASP C N 1
ATOM 2189 C CA . ASP C 1 65 ? 27.519 -3.626 41.957 1.00 20.43 65 ASP C CA 1
ATOM 2190 C C . ASP C 1 65 ? 28.361 -2.605 42.730 1.00 21.23 65 ASP C C 1
ATOM 2191 O O . ASP C 1 65 ? 29.038 -2.962 43.700 1.00 21.17 65 ASP C O 1
ATOM 2196 N N . PRO C 1 66 ? 28.325 -1.340 42.302 1.00 21.73 66 PRO C N 1
ATOM 2197 C CA . PRO C 1 66 ? 29.196 -0.296 42.871 1.00 22.02 66 PRO C CA 1
ATOM 2198 C C . PRO C 1 66 ? 28.875 -0.014 44.322 1.00 22.34 66 PRO C C 1
ATOM 2199 O O . PRO C 1 66 ? 29.720 0.550 45.031 1.00 22.48 66 PRO C O 1
ATOM 2203 N N . ASN C 1 67 ? 27.677 -0.408 44.748 1.00 22.26 67 ASN C N 1
ATOM 2204 C CA . ASN C 1 67 ? 27.221 -0.186 46.116 1.00 22.85 67 ASN C CA 1
ATOM 2205 C C . ASN C 1 67 ? 27.630 -1.279 47.094 1.00 22.59 67 ASN C C 1
ATOM 2206 O O . ASN C 1 67 ? 27.406 -1.138 48.295 1.00 22.33 67 ASN C O 1
ATOM 2211 N N . ILE C 1 68 ? 28.215 -2.368 46.590 1.00 22.13 68 ILE C N 1
ATOM 2212 C CA . ILE C 1 68 ? 28.690 -3.438 47.455 1.00 21.24 68 ILE C CA 1
ATOM 2213 C C . ILE C 1 68 ? 30.202 -3.393 47.563 1.00 21.17 68 ILE C C 1
ATOM 2214 O O . ILE C 1 68 ? 30.905 -3.434 46.558 1.00 21.59 68 ILE C O 1
ATOM 2219 N N . ALA C 1 69 ? 30.691 -3.315 48.792 1.00 20.15 69 ALA C N 1
ATOM 2220 C CA . ALA C 1 69 ? 32.112 -3.391 49.051 1.00 19.73 69 ALA C CA 1
ATOM 2221 C C . ALA C 1 69 ? 32.495 -4.746 49.637 1.00 19.19 69 ALA C C 1
ATOM 2222 O O . ALA C 1 69 ? 33.571 -5.242 49.363 1.00 18.63 69 ALA C O 1
ATOM 2224 N N . TYR C 1 70 ? 31.618 -5.350 50.441 1.00 19.30 70 TYR C N 1
ATOM 2225 C CA . TYR C 1 70 ? 32.002 -6.561 51.178 1.00 19.63 70 TYR C CA 1
ATOM 2226 C C . TYR C 1 70 ? 30.826 -7.432 51.589 1.00 20.12 70 TYR C C 1
ATOM 2227 O O . TYR C 1 70 ? 29.673 -6.984 51.563 1.00 20.96 70 TYR C O 1
ATOM 2236 N N . SER C 1 71 ? 31.127 -8.676 51.962 1.00 19.98 71 SER C N 1
ATOM 2237 C CA . SER C 1 71 ? 30.111 -9.623 52.408 1.00 19.87 71 SER C CA 1
ATOM 2238 C C . SER C 1 71 ? 30.382 -10.147 53.812 1.00 20.22 71 SER C C 1
ATOM 2239 O O . SER C 1 71 ? 31.524 -10.165 54.279 1.00 19.94 71 SER C O 1
ATOM 2242 N N . ARG C 1 72 ? 29.313 -10.569 54.477 1.00 20.40 72 ARG C N 1
ATOM 2243 C CA . ARG C 1 72 ? 29.404 -11.216 55.775 1.00 20.75 72 ARG C CA 1
ATOM 2244 C C . ARG C 1 72 ? 28.587 -12.502 55.715 1.00 21.06 72 ARG C C 1
ATOM 2245 O O . ARG C 1 72 ? 27.379 -12.462 55.502 1.00 21.20 72 ARG C O 1
ATOM 2253 N N . CYS C 1 73 ? 29.264 -13.632 55.884 1.00 21.53 73 CYS C N 1
ATOM 2254 C CA . CYS C 1 73 ? 28.632 -14.947 55.917 1.00 21.83 73 CYS C CA 1
ATOM 2255 C C . CYS C 1 73 ? 28.884 -15.596 57.290 1.00 21.98 73 CYS C C 1
ATOM 2256 O O . CYS C 1 73 ? 29.635 -15.037 58.101 1.00 21.36 73 CYS C O 1
ATOM 2259 N N . PRO C 1 74 ? 28.259 -16.747 57.567 1.00 21.79 74 PRO C N 1
ATOM 2260 C CA . PRO C 1 74 ? 28.537 -17.471 58.809 1.00 22.09 74 PRO C CA 1
ATOM 2261 C C . PRO C 1 74 ? 29.994 -17.947 58.865 1.00 22.36 74 PRO C C 1
ATOM 2262 O O . PRO C 1 74 ? 30.611 -17.926 59.929 1.00 21.59 74 PRO C O 1
ATOM 2266 N N . ARG C 1 75 ? 30.534 -18.343 57.720 1.00 22.59 75 ARG C N 1
ATOM 2267 C CA . ARG C 1 75 ? 31.929 -18.749 57.630 1.00 23.52 75 ARG C CA 1
ATOM 2268 C C . ARG C 1 75 ? 32.736 -17.572 57.094 1.00 23.64 75 ARG C C 1
ATOM 2269 O O . ARG C 1 75 ? 32.288 -16.884 56.170 1.00 23.80 75 ARG C O 1
ATOM 2277 N N . SER C 1 76 ? 33.917 -17.351 57.667 1.00 23.50 76 SER C N 1
ATOM 2278 C CA . SER C 1 76 ? 34.750 -16.197 57.343 1.00 23.67 76 SER C CA 1
ATOM 2279 C C . SER C 1 76 ? 36.200 -16.570 56.990 1.00 23.89 76 SER C C 1
ATOM 2280 O O . SER C 1 76 ? 37.033 -15.683 56.764 1.00 24.07 76 SER C O 1
ATOM 2283 N N . GLN C 1 77 ? 36.490 -17.872 56.940 1.00 23.74 77 GLN C N 1
ATOM 2284 C CA . GLN C 1 77 ? 37.855 -18.388 56.771 1.00 23.90 77 GLN C CA 1
ATOM 2285 C C . GLN C 1 77 ? 37.889 -19.472 55.686 1.00 23.62 77 GLN C C 1
ATOM 2286 O O . GLN C 1 77 ? 36.850 -20.023 55.330 1.00 23.55 77 GLN C O 1
ATOM 2292 N N . GLY C 1 78 ? 39.083 -19.773 55.172 1.00 23.39 78 GLY C N 1
ATOM 2293 C CA . GLY C 1 78 ? 39.264 -20.815 54.171 1.00 23.61 78 GLY C CA 1
ATOM 2294 C C . GLY C 1 78 ? 38.998 -20.340 52.751 1.00 23.67 78 GLY C C 1
ATOM 2295 O O . GLY C 1 78 ? 38.771 -19.150 52.521 1.00 23.49 78 GLY C O 1
ATOM 2296 N N . LYS C 1 79 ? 39.028 -21.258 51.792 1.00 23.43 79 LYS C N 1
ATOM 2297 C CA . LYS C 1 79 ? 38.827 -20.867 50.396 1.00 23.77 79 LYS C CA 1
ATOM 2298 C C . LYS C 1 79 ? 37.355 -20.722 50.043 1.00 22.87 79 LYS C C 1
ATOM 2299 O O . LYS C 1 79 ? 36.483 -21.250 50.746 1.00 22.84 79 LYS C O 1
ATOM 2305 N N . SER C 1 80 ? 37.086 -19.984 48.969 1.00 21.51 80 SER C N 1
ATOM 2306 C CA . SER C 1 80 ? 35.725 -19.835 48.471 1.00 20.49 80 SER C CA 1
ATOM 2307 C C . SER C 1 80 ? 35.469 -20.728 47.261 1.00 19.88 80 SER C C 1
ATOM 2308 O O . SER C 1 80 ? 34.315 -20.997 46.921 1.00 19.66 80 SER C O 1
ATOM 2311 N N . LEU C 1 81 ? 36.549 -21.189 46.631 1.00 19.08 81 LEU C N 1
ATOM 2312 C CA . LEU C 1 81 ? 36.488 -22.052 45.451 1.00 18.93 81 LEU C CA 1
ATOM 2313 C C . LEU C 1 81 ? 37.475 -23.218 45.517 1.00 18.55 81 LEU C C 1
ATOM 2314 O O . LEU C 1 81 ? 38.665 -23.022 45.749 1.00 18.60 81 LEU C O 1
ATOM 2319 N N . ILE C 1 82 ? 36.973 -24.428 45.289 1.00 18.09 82 ILE C N 1
ATOM 2320 C CA . ILE C 1 82 ? 37.820 -25.617 45.203 1.00 17.68 82 ILE C CA 1
ATOM 2321 C C . ILE C 1 82 ? 37.716 -26.164 43.789 1.00 17.02 82 ILE C C 1
ATOM 2322 O O . ILE C 1 82 ? 36.682 -26.693 43.408 1.00 16.65 82 ILE C O 1
ATOM 2327 N N . TYR C 1 83 ? 38.780 -25.996 43.012 1.00 16.70 83 TYR C N 1
ATOM 2328 C CA . TYR C 1 83 ? 38.851 -26.507 41.644 1.00 16.60 83 TYR C CA 1
ATOM 2329 C C . TYR C 1 83 ? 40.316 -26.644 41.220 1.00 16.82 83 TYR C C 1
ATOM 2330 O O . TYR C 1 83 ? 41.048 -25.657 41.235 1.00 16.56 83 TYR C O 1
ATOM 2339 N N . PRO C 1 84 ? 40.751 -27.853 40.859 1.00 17.21 84 PRO C N 1
ATOM 2340 C CA . PRO C 1 84 ? 39.909 -29.062 40.882 1.00 17.95 84 PRO C CA 1
ATOM 2341 C C . PRO C 1 84 ? 39.762 -29.661 42.287 1.00 18.73 84 PRO C C 1
ATOM 2342 O O . PRO C 1 84 ? 40.195 -29.027 43.258 1.00 19.43 84 PRO C O 1
ATOM 2346 N N . THR C 1 85 ? 39.162 -30.848 42.396 1.00 19.28 85 THR C N 1
ATOM 2347 C CA . THR C 1 85 ? 38.867 -31.453 43.704 1.00 19.51 85 THR C CA 1
ATOM 2348 C C . THR C 1 85 ? 39.758 -32.636 44.090 1.00 19.87 85 THR C C 1
ATOM 2349 O O . THR C 1 85 ? 39.689 -33.108 45.227 1.00 20.32 85 THR C O 1
ATOM 2353 N N . GLY C 1 86 ? 40.584 -33.118 43.161 1.00 19.79 86 GLY C N 1
ATOM 2354 C CA . GLY C 1 86 ? 41.446 -34.262 43.422 1.00 19.99 86 GLY C CA 1
ATOM 2355 C C . GLY C 1 86 ? 40.643 -35.471 43.878 1.00 19.94 86 GLY C C 1
ATOM 2356 O O . GLY C 1 86 ? 39.641 -35.823 43.253 1.00 19.82 86 GLY C O 1
ATOM 2357 N N . CYS C 1 87 ? 41.055 -36.078 44.986 1.00 19.83 87 CYS C N 1
ATOM 2358 C CA . CYS C 1 87 ? 40.386 -37.275 45.496 1.00 20.14 87 CYS C CA 1
ATOM 2359 C C . CYS C 1 87 ? 39.246 -37.027 46.490 1.00 19.70 87 CYS C C 1
ATOM 2360 O O . CYS C 1 87 ? 38.652 -37.974 47.002 1.00 19.55 87 CYS C O 1
ATOM 2363 N N . THR C 1 88 ? 38.944 -35.755 46.742 1.00 19.41 88 THR C N 1
ATOM 2364 C CA . THR C 1 88 ? 37.884 -35.342 47.663 1.00 19.31 88 THR C CA 1
ATOM 2365 C C . THR C 1 88 ? 36.572 -36.087 47.464 1.00 19.19 88 THR C C 1
ATOM 2366 O O . THR C 1 88 ? 36.110 -36.257 46.330 1.00 19.06 88 THR C O 1
ATOM 2370 N N . THR C 1 89 ? 35.988 -36.514 48.580 1.00 19.03 89 THR C N 1
ATOM 2371 C CA . THR C 1 89 ? 34.645 -37.089 48.614 1.00 19.20 89 THR C CA 1
ATOM 2372 C C . THR C 1 89 ? 33.733 -36.160 49.410 1.00 19.09 89 THR C C 1
ATOM 2373 O O . THR C 1 89 ? 34.196 -35.195 50.014 1.00 18.76 89 THR C O 1
ATOM 2377 N N . CYS C 1 90 ? 32.438 -36.457 49.416 1.00 19.26 90 CYS C N 1
ATOM 2378 C CA . CYS C 1 90 ? 31.508 -35.768 50.298 1.00 19.56 90 CYS C CA 1
ATOM 2379 C C . CYS C 1 90 ? 32.015 -35.800 51.744 1.00 19.70 90 CYS C C 1
ATOM 2380 O O . CYS C 1 90 ? 31.943 -34.797 52.457 1.00 19.27 90 CYS C O 1
ATOM 2383 N N . CYS C 1 91 ? 32.551 -36.948 52.153 1.00 19.32 91 CYS C N 1
ATOM 2384 C CA . CYS C 1 91 ? 33.073 -37.113 53.505 1.00 19.66 91 CYS C CA 1
ATOM 2385 C C . CYS C 1 91 ? 34.324 -36.271 53.778 1.00 19.80 91 CYS C C 1
ATOM 2386 O O . CYS C 1 91 ? 34.358 -35.537 54.761 1.00 20.40 91 CYS C O 1
ATOM 2389 N N . THR C 1 92 ? 35.340 -36.358 52.919 1.00 19.91 92 THR C N 1
ATOM 2390 C CA . THR C 1 92 ? 36.578 -35.600 53.142 1.00 19.98 92 THR C CA 1
ATOM 2391 C C . THR C 1 92 ? 36.466 -34.132 52.731 1.00 20.09 92 THR C C 1
ATOM 2392 O O . THR C 1 92 ? 37.334 -33.333 53.072 1.00 20.11 92 THR C O 1
ATOM 2396 N N . GLY C 1 93 ? 35.407 -33.785 51.995 1.00 20.24 93 GLY C N 1
ATOM 2397 C CA . GLY C 1 93 ? 35.130 -32.403 51.628 1.00 20.02 93 GLY C CA 1
ATOM 2398 C C . GLY C 1 93 ? 34.860 -31.540 52.849 1.00 20.47 93 GLY C C 1
ATOM 2399 O O . GLY C 1 93 ? 34.606 -32.065 53.936 1.00 20.58 93 GLY C O 1
ATOM 2400 N N . TYR C 1 94 ? 34.918 -30.221 52.686 1.00 20.52 94 TYR C N 1
ATOM 2401 C CA . TYR C 1 94 ? 34.789 -29.330 53.842 1.00 20.81 94 TYR C CA 1
ATOM 2402 C C . TYR C 1 94 ? 33.348 -28.889 54.127 1.00 20.57 94 TYR C C 1
ATOM 2403 O O . TYR C 1 94 ? 32.553 -28.654 53.199 1.00 19.68 94 TYR C O 1
ATOM 2412 N N . LYS C 1 95 ? 33.040 -28.776 55.420 1.00 20.01 95 LYS C N 1
ATOM 2413 C CA . LYS C 1 95 ? 31.776 -28.234 55.895 1.00 20.33 95 LYS C CA 1
ATOM 2414 C C . LYS C 1 95 ? 31.627 -26.818 55.351 1.00 20.29 95 LYS C C 1
ATOM 2415 O O . LYS C 1 95 ? 32.594 -26.056 55.316 1.00 20.32 95 LYS C O 1
ATOM 2421 N N . GLY C 1 96 ? 30.426 -26.473 54.899 1.00 20.35 96 GLY C N 1
ATOM 2422 C CA . GLY C 1 96 ? 30.189 -25.154 54.325 1.00 20.15 96 GLY C CA 1
ATOM 2423 C C . GLY C 1 96 ? 30.757 -25.005 52.924 1.00 20.15 96 GLY C C 1
ATOM 2424 O O . GLY C 1 96 ? 30.780 -23.902 52.371 1.00 19.43 96 GLY C O 1
ATOM 2425 N N . CYS C 1 97 ? 31.236 -26.114 52.360 1.00 20.07 97 CYS C N 1
ATOM 2426 C CA . CYS C 1 97 ? 31.538 -26.182 50.934 1.00 20.53 97 CYS C CA 1
ATOM 2427 C C . CYS C 1 97 ? 30.527 -27.065 50.222 1.00 20.31 97 CYS C C 1
ATOM 2428 O O . CYS C 1 97 ? 30.120 -28.111 50.739 1.00 21.08 97 CYS C O 1
ATOM 2431 N N . TYR C 1 98 ? 30.133 -26.649 49.026 1.00 19.83 98 TYR C N 1
ATOM 2432 C CA . TYR C 1 98 ? 29.105 -27.344 48.268 1.00 19.19 98 TYR C CA 1
ATOM 2433 C C . TYR C 1 98 ? 29.704 -27.929 47.008 1.00 19.20 98 TYR C C 1
ATOM 2434 O O . TYR C 1 98 ? 30.217 -27.200 46.160 1.00 19.59 98 TYR C O 1
ATOM 2443 N N . TYR C 1 99 ? 29.618 -29.248 46.881 1.00 18.75 99 TYR C N 1
ATOM 2444 C CA . TYR C 1 99 ? 30.348 -29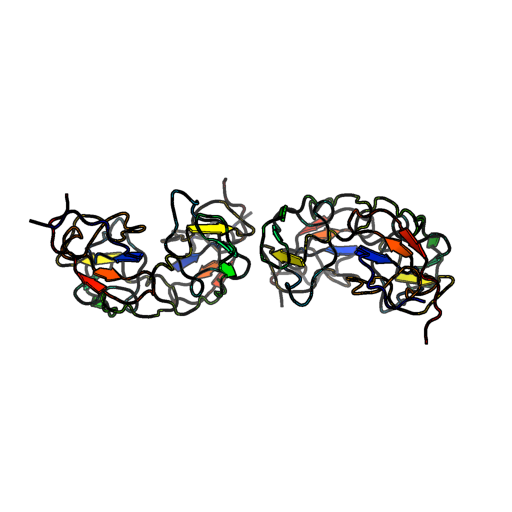.953 45.841 1.00 18.43 99 TYR C CA 1
ATOM 2445 C C . TYR C 1 99 ? 29.436 -30.382 44.714 1.00 18.66 99 TYR C C 1
ATOM 2446 O O . TYR C 1 99 ? 28.346 -30.895 44.945 1.00 18.38 99 TYR C O 1
ATOM 2455 N N . PHE C 1 100 ? 29.901 -30.148 43.490 1.00 19.06 100 PHE C N 1
ATOM 2456 C CA . PHE C 1 100 ? 29.152 -30.458 42.287 1.00 18.91 100 PHE C CA 1
ATOM 2457 C C . PHE C 1 100 ? 29.877 -31.572 41.528 1.00 19.79 100 PHE C C 1
ATOM 2458 O O . PHE C 1 100 ? 31.107 -31.699 41.607 1.00 18.92 100 PHE C O 1
ATOM 2466 N N . GLY C 1 101 ? 29.104 -32.390 40.819 1.00 20.33 101 GLY C N 1
ATOM 2467 C CA . GLY C 1 101 ? 29.655 -33.497 40.051 1.00 21.53 101 GLY C CA 1
ATOM 2468 C C . GLY C 1 101 ? 30.302 -33.028 38.765 1.00 22.42 101 GLY C C 1
ATOM 2469 O O . GLY C 1 101 ? 30.277 -31.828 38.443 1.00 22.47 101 GLY C O 1
ATOM 2470 N N . LYS C 1 102 ? 30.890 -33.974 38.039 1.00 22.91 102 LYS C N 1
ATOM 2471 C CA . LYS C 1 102 ? 31.432 -33.722 36.709 1.00 23.87 102 LYS C CA 1
ATOM 2472 C C . LYS C 1 102 ? 30.341 -33.301 35.715 1.00 24.30 102 LYS C C 1
ATOM 2473 O O . LYS C 1 102 ? 30.624 -32.599 34.739 1.00 24.46 102 LYS C O 1
ATOM 2479 N N . ASP C 1 103 ? 29.102 -33.723 35.965 1.00 24.77 103 ASP C N 1
ATOM 2480 C CA . ASP C 1 103 ? 27.966 -33.335 35.119 1.00 25.21 103 ASP C CA 1
ATOM 2481 C C . ASP C 1 103 ? 27.444 -31.934 35.464 1.00 25.30 103 ASP C C 1
ATOM 2482 O O . ASP C 1 103 ? 26.541 -31.413 34.800 1.00 25.30 103 ASP C O 1
ATOM 2487 N N . GLY C 1 104 ? 28.012 -31.346 36.519 1.00 25.24 104 GLY C N 1
ATOM 2488 C CA . GLY C 1 104 ? 27.691 -29.997 36.938 1.00 24.99 104 GLY C CA 1
ATOM 2489 C C . GLY C 1 104 ? 26.484 -29.882 37.846 1.00 24.89 104 GLY C C 1
ATOM 2490 O O . GLY C 1 104 ? 26.024 -28.776 38.121 1.00 25.34 104 GLY C O 1
ATOM 2491 N N . LYS C 1 105 ? 25.955 -31.013 38.298 1.00 24.80 105 LYS C N 1
ATOM 2492 C CA . LYS C 1 105 ? 24.849 -31.004 39.256 1.00 24.32 105 LYS C CA 1
ATOM 2493 C C . LYS C 1 105 ? 25.383 -31.122 40.669 1.00 23.48 105 LYS C C 1
ATOM 2494 O O . LYS C 1 105 ? 26.429 -31.730 40.895 1.00 22.57 105 LYS C O 1
ATOM 2500 N N . PHE C 1 106 ? 24.647 -30.530 41.607 1.00 22.99 106 PHE C N 1
ATOM 2501 C CA . PHE C 1 106 ? 25.004 -30.537 43.012 1.00 22.58 106 PHE C CA 1
ATOM 2502 C C . PHE C 1 106 ? 24.984 -31.958 43.540 1.00 22.45 106 PHE C C 1
ATOM 2503 O O . PHE C 1 106 ? 24.042 -32.706 43.282 1.00 22.30 106 PHE C O 1
ATOM 2511 N N . VAL C 1 107 ? 26.022 -32.321 44.283 1.00 22.60 107 VAL C N 1
ATOM 2512 C CA . VAL C 1 107 ? 26.069 -33.640 44.912 1.00 22.41 107 VAL C CA 1
ATOM 2513 C C . VAL C 1 107 ? 25.858 -33.529 46.426 1.00 22.64 107 VAL C C 1
ATOM 2514 O O . VAL C 1 107 ? 24.952 -34.157 46.968 1.00 22.57 107 VAL C O 1
ATOM 2518 N N . CYS C 1 108 ? 26.655 -32.696 47.093 1.00 22.72 108 CYS C N 1
ATOM 2519 C CA . CYS C 1 108 ? 26.692 -32.699 48.557 1.00 23.13 108 CYS C CA 1
ATOM 2520 C C . CYS C 1 108 ? 27.490 -31.554 49.146 1.00 23.39 108 CYS C C 1
ATOM 2521 O O . CYS C 1 108 ? 28.431 -31.072 48.535 1.00 23.77 108 CYS C O 1
ATOM 2524 N N . GLU C 1 109 ? 27.116 -31.158 50.357 1.00 24.19 109 GLU C N 1
ATOM 2525 C CA . GLU C 1 109 ? 27.965 -30.352 51.222 1.00 25.24 109 GLU C CA 1
ATOM 2526 C C . GLU C 1 109 ? 29.034 -31.240 51.861 1.00 25.50 109 GLU C C 1
ATOM 2527 O O . GLU C 1 109 ? 28.780 -32.407 52.131 1.00 25.85 109 GLU C O 1
ATOM 2533 N N . GLY C 1 110 ? 30.228 -30.691 52.089 1.00 26.12 110 GLY C N 1
ATOM 2534 C CA . GLY C 1 110 ? 31.319 -31.439 52.696 1.00 26.56 110 GLY C CA 1
ATOM 2535 C C . GLY C 1 110 ? 31.105 -31.706 54.180 1.00 27.37 110 GLY C C 1
ATOM 2536 O O . GLY C 1 110 ? 30.337 -30.997 54.830 1.00 27.43 110 GLY C O 1
ATOM 2537 N N . GLU C 1 111 ? 31.794 -32.717 54.717 1.00 27.52 111 GLU C N 1
ATOM 2538 C CA . GLU C 1 111 ? 31.547 -33.198 56.085 1.00 27.99 111 GLU C CA 1
ATOM 2539 C C . GLU C 1 111 ? 32.732 -33.044 57.061 1.00 28.26 111 GLU C C 1
ATOM 2540 O O . GLU C 1 111 ? 32.591 -33.306 58.262 1.00 28.08 111 GLU C O 1
ATOM 2546 N N . SER C 1 112 ? 33.890 -32.628 56.551 1.00 28.59 112 SER C N 1
ATOM 2547 C CA . SER C 1 112 ? 35.086 -32.477 57.383 1.00 28.92 112 SER C CA 1
ATOM 2548 C C . SER C 1 112 ? 35.350 -31.013 57.715 1.00 29.47 112 SER C C 1
ATOM 2549 O O . SER C 1 112 ? 34.795 -30.114 57.078 1.00 29.34 112 SER C O 1
ATOM 2552 N N . ASP C 1 113 ? 36.196 -30.781 58.716 1.00 30.09 113 ASP C N 1
ATOM 2553 C CA . ASP C 1 113 ? 36.646 -29.431 59.044 1.00 30.86 113 ASP C CA 1
ATOM 2554 C C . ASP C 1 113 ? 37.811 -29.024 58.137 1.00 31.24 113 ASP C C 1
ATOM 2555 O O . ASP C 1 113 ? 38.652 -29.856 57.781 1.00 31.33 113 ASP C O 1
ATOM 2560 N N . GLU C 1 114 ? 37.843 -27.747 57.765 1.00 31.58 114 GLU C N 1
ATOM 2561 C CA . GLU C 1 114 ? 38.951 -27.170 57.002 1.00 32.11 114 GLU C CA 1
ATOM 2562 C C . GLU C 1 114 ? 40.233 -27.132 57.842 1.00 32.03 114 GLU C C 1
ATOM 2563 O O . GLU C 1 114 ? 40.165 -26.950 59.059 1.00 32.08 114 GLU C O 1
ATOM 2569 N N . PRO C 1 115 ? 41.390 -27.333 57.207 1.00 32.13 115 PRO C N 1
ATOM 2570 C CA . PRO C 1 115 ? 42.678 -27.031 57.846 1.00 32.32 115 PRO C CA 1
ATOM 2571 C C . PRO C 1 115 ? 42.976 -25.536 57.744 1.00 32.31 115 PRO C C 1
ATOM 2572 O O . PRO C 1 115 ? 42.788 -24.931 56.685 1.00 32.39 115 PRO C O 1
ATOM 2576 N N . ALA D 1 2 ? 36.519 13.681 19.053 1.00 22.57 2 ALA D N 1
ATOM 2577 C CA . ALA D 1 2 ? 35.738 14.538 18.115 1.00 22.56 2 ALA D CA 1
ATOM 2578 C C . ALA D 1 2 ? 36.548 14.838 16.855 1.00 22.57 2 ALA D C 1
ATOM 2579 O O . ALA D 1 2 ? 37.661 15.366 16.934 1.00 22.71 2 ALA D O 1
ATOM 2581 N N . CYS D 1 3 ? 35.987 14.494 15.696 1.00 22.37 3 CYS D N 1
ATOM 2582 C CA . CYS D 1 3 ? 36.687 14.648 14.421 1.00 22.07 3 CYS D CA 1
ATOM 2583 C C . CYS D 1 3 ? 36.388 15.959 13.710 1.00 22.15 3 CYS D C 1
ATOM 2584 O O . CYS D 1 3 ? 35.282 16.490 13.803 1.00 22.23 3 CYS D O 1
ATOM 2587 N N . THR D 1 4 ? 37.392 16.467 12.998 1.00 22.15 4 THR D N 1
ATOM 2588 C CA . THR D 1 4 ? 37.236 17.644 12.147 1.00 22.23 4 THR D CA 1
ATOM 2589 C C . THR D 1 4 ? 36.549 17.247 10.842 1.00 22.28 4 THR D C 1
ATOM 2590 O O . THR D 1 4 ? 36.454 16.061 10.511 1.00 22.19 4 THR D O 1
ATOM 2594 N N . ARG D 1 5 ? 36.081 18.248 10.104 1.00 22.35 5 ARG D N 1
ATOM 2595 C CA . ARG D 1 5 ? 35.396 18.028 8.834 1.00 22.55 5 ARG D CA 1
ATOM 2596 C C . ARG D 1 5 ? 36.375 17.724 7.697 1.00 22.66 5 ARG D C 1
ATOM 2597 O O . ARG D 1 5 ? 35.959 17.491 6.559 1.00 22.79 5 ARG D O 1
ATOM 2605 N N . GLU D 1 6 ? 37.669 17.722 8.019 1.00 22.81 6 GLU D N 1
ATOM 2606 C CA . GLU D 1 6 ? 38.745 17.454 7.062 1.00 22.94 6 GLU D CA 1
ATOM 2607 C C . GLU D 1 6 ? 38.451 16.255 6.166 1.00 23.01 6 GLU D C 1
ATOM 2608 O O . GLU D 1 6 ? 37.899 15.249 6.622 1.00 23.17 6 GLU D O 1
ATOM 2614 N N . CYS D 1 7 ? 38.822 16.368 4.894 1.00 22.98 7 CYS D N 1
ATOM 2615 C CA . CYS D 1 7 ? 38.778 15.233 3.976 1.00 23.01 7 CYS D CA 1
ATOM 2616 C C . CYS D 1 7 ? 40.183 14.657 3.762 1.00 22.81 7 CYS D C 1
ATOM 2617 O O . CYS D 1 7 ? 41.073 15.338 3.251 1.00 22.65 7 CYS D O 1
ATOM 2620 N N . GLY D 1 8 ? 40.370 13.399 4.159 1.00 22.89 8 GLY D N 1
ATOM 2621 C CA . GLY D 1 8 ? 41.671 12.751 4.095 1.00 22.88 8 GLY D CA 1
ATOM 2622 C C . GLY D 1 8 ? 42.037 12.243 2.713 1.00 23.04 8 GLY D C 1
ATOM 2623 O O . GLY D 1 8 ? 41.168 12.084 1.855 1.00 22.95 8 GLY D O 1
ATOM 2624 N N . ASN D 1 9 ? 43.328 11.979 2.509 1.00 23.19 9 ASN D N 1
ATOM 2625 C CA . ASN D 1 9 ? 43.844 11.523 1.218 1.00 23.39 9 ASN D CA 1
ATOM 2626 C C . ASN D 1 9 ? 44.575 10.177 1.329 1.00 23.28 9 ASN D C 1
ATOM 2627 O O . ASN D 1 9 ? 45.627 9.958 0.715 1.00 23.35 9 ASN D O 1
ATOM 2632 N N . LEU D 1 10 ? 43.999 9.272 2.111 1.00 22.99 10 LEU D N 1
ATOM 2633 C CA . LEU D 1 10 ? 44.607 7.971 2.355 1.00 22.69 10 LEU D CA 1
ATOM 2634 C C . LEU D 1 10 ? 44.443 7.014 1.167 1.00 22.40 10 LEU D C 1
ATOM 2635 O O . LEU D 1 10 ? 43.628 7.251 0.266 1.00 22.29 10 LEU D O 1
ATOM 2640 N N . GLY D 1 11 ? 45.236 5.945 1.165 1.00 21.96 11 GLY D N 1
ATOM 2641 C CA . GLY D 1 11 ? 45.222 4.978 0.081 1.00 21.49 11 GLY D CA 1
ATOM 2642 C C . GLY D 1 11 ? 44.352 3.765 0.358 1.00 21.31 11 GLY D C 1
ATOM 2643 O O . GLY D 1 11 ? 43.494 3.417 -0.456 1.00 20.96 11 GLY D O 1
ATOM 2644 N N . PHE D 1 12 ? 44.585 3.119 1.503 1.00 20.96 12 PHE D N 1
ATOM 2645 C CA . PHE D 1 12 ? 43.855 1.919 1.904 1.00 20.70 12 PHE D CA 1
ATOM 2646 C C . PHE D 1 12 ? 44.045 1.625 3.391 1.00 20.65 12 PHE D C 1
ATOM 2647 O O . PHE D 1 12 ? 44.985 2.112 4.017 1.00 20.44 12 PHE D O 1
ATOM 2655 N N . GLY D 1 13 ? 43.141 0.828 3.946 1.00 20.42 13 GLY D N 1
ATOM 2656 C CA . GLY D 1 13 ? 43.237 0.402 5.325 1.00 20.30 13 GLY D CA 1
ATOM 2657 C C . GLY D 1 13 ? 43.053 -1.096 5.425 1.00 20.22 13 GLY D C 1
ATOM 2658 O O . GLY D 1 13 ? 42.184 -1.664 4.758 1.00 19.77 13 GLY D O 1
ATOM 2659 N N . ILE D 1 14 ? 43.879 -1.740 6.244 1.00 20.21 14 ILE D N 1
ATOM 2660 C CA . ILE D 1 14 ? 43.704 -3.163 6.519 1.00 20.64 14 ILE D CA 1
ATOM 2661 C C . ILE D 1 14 ? 43.308 -3.390 7.984 1.00 20.46 14 ILE D C 1
ATOM 2662 O O . ILE D 1 14 ? 43.855 -2.763 8.898 1.00 20.21 14 ILE D O 1
ATOM 2667 N N . CYS D 1 15 ? 42.340 -4.280 8.184 1.00 20.28 15 CYS D N 1
ATOM 2668 C CA . CYS D 1 15 ? 41.706 -4.449 9.484 1.00 20.38 15 CYS D CA 1
ATOM 2669 C C . CYS D 1 15 ? 41.695 -5.910 9.920 1.00 20.24 15 CYS D C 1
ATOM 2670 O O . CYS D 1 15 ? 40.851 -6.686 9.465 1.00 20.29 15 CYS D O 1
ATOM 2673 N N . PRO D 1 16 ? 42.641 -6.297 10.781 1.00 20.11 16 PRO D N 1
ATOM 2674 C CA . PRO D 1 16 ? 42.674 -7.666 11.310 1.00 20.14 16 PRO D CA 1
ATOM 2675 C C . PRO D 1 16 ? 41.380 -7.960 12.048 1.00 20.32 16 PRO D C 1
ATOM 2676 O O . PRO D 1 16 ? 41.006 -7.228 12.962 1.00 20.22 16 PRO D O 1
ATOM 2680 N N . ARG D 1 17 ? 40.696 -9.013 11.624 1.00 20.55 17 ARG D N 1
ATOM 2681 C CA . ARG D 1 17 ? 39.410 -9.378 12.197 1.00 21.08 17 ARG D CA 1
ATOM 2682 C C . ARG D 1 17 ? 39.236 -10.887 12.167 1.00 20.89 17 ARG D C 1
ATOM 2683 O O . ARG D 1 17 ? 39.716 -11.541 11.249 1.00 20.72 17 ARG D O 1
ATOM 2691 N N . SER D 1 18 ? 38.570 -11.437 13.181 1.00 21.13 18 SER D N 1
ATOM 2692 C CA . SER D 1 18 ? 38.246 -12.862 13.216 1.00 21.22 18 SER D CA 1
ATOM 2693 C C . SER D 1 18 ? 37.495 -13.265 11.951 1.00 21.68 18 SER D C 1
ATOM 2694 O O . SER D 1 18 ? 36.520 -12.609 11.569 1.00 21.26 18 SER D O 1
ATOM 2697 N N . GLU D 1 19 ? 37.967 -14.318 11.287 1.00 22.00 19 GLU D N 1
ATOM 2698 C CA . GLU D 1 19 ? 37.321 -14.797 10.065 1.00 23.05 19 GLU D CA 1
ATOM 2699 C C . GLU D 1 19 ? 37.240 -16.309 10.053 1.00 22.79 19 GLU D C 1
ATOM 2700 O O . GLU D 1 19 ? 38.111 -16.977 10.586 1.00 22.79 19 GLU D O 1
ATOM 2706 N N . GLY D 1 20 ? 36.193 -16.843 9.438 1.00 23.03 20 GLY D N 1
ATOM 2707 C CA . GLY D 1 20 ? 36.094 -18.271 9.202 1.00 23.49 20 GLY D CA 1
ATOM 2708 C C . GLY D 1 20 ? 35.407 -19.121 10.256 1.00 23.70 20 GLY D C 1
ATOM 2709 O O . GLY D 1 20 ? 35.114 -18.671 11.368 1.00 23.60 20 GLY D O 1
ATOM 2710 N N . SER D 1 21 ? 35.165 -20.374 9.879 1.00 23.99 21 SER D N 1
ATOM 2711 C CA . SER D 1 21 ? 34.528 -21.380 10.726 1.00 24.45 21 SER D CA 1
ATOM 2712 C C . SER D 1 21 ? 34.957 -22.764 10.226 1.00 24.66 21 SER D C 1
ATOM 2713 O O . SER D 1 21 ? 35.374 -22.890 9.076 1.00 24.64 21 SER D O 1
ATOM 2716 N N . PRO D 1 22 ? 34.872 -23.795 11.070 1.00 25.04 22 PRO D N 1
ATOM 2717 C CA . PRO D 1 22 ? 35.142 -25.173 10.629 1.00 25.26 22 PRO D CA 1
ATOM 2718 C C . PRO D 1 22 ? 34.221 -25.614 9.488 1.00 25.60 22 PRO D C 1
ATOM 2719 O O . PRO D 1 22 ? 34.520 -26.589 8.794 1.00 25.72 22 PRO D O 1
ATOM 2723 N N . LEU D 1 23 ? 33.113 -24.899 9.311 1.00 25.88 23 LEU D N 1
ATOM 2724 C CA . LEU D 1 23 ? 32.162 -25.176 8.238 1.00 26.07 23 LEU D CA 1
ATOM 2725 C C . LEU D 1 23 ? 32.460 -24.336 6.995 1.00 26.07 23 LEU D C 1
ATOM 2726 O O . LEU D 1 23 ? 32.275 -24.798 5.868 1.00 26.08 23 LEU D O 1
ATOM 2731 N N . ASN D 1 24 ? 32.928 -23.107 7.209 1.00 26.18 24 ASN D N 1
ATOM 2732 C CA . ASN D 1 24 ? 33.340 -22.224 6.116 1.00 26.21 24 ASN D CA 1
ATOM 2733 C C . ASN D 1 24 ? 34.749 -21.655 6.342 1.00 25.81 24 ASN D C 1
ATOM 2734 O O . ASN D 1 24 ? 34.914 -20.519 6.803 1.00 25.89 24 ASN D O 1
ATOM 2739 N N . PRO D 1 25 ? 35.766 -22.456 6.022 1.00 25.46 25 PRO D N 1
ATOM 2740 C CA . PRO D 1 25 ? 37.162 -22.109 6.329 1.00 24.93 25 PRO D CA 1
ATOM 2741 C C . PRO D 1 25 ? 37.736 -20.962 5.488 1.00 24.40 25 PRO D C 1
ATOM 2742 O O . PRO D 1 25 ? 37.263 -20.699 4.387 1.00 24.35 25 PRO D O 1
ATOM 2746 N N . ILE D 1 26 ? 38.747 -20.287 6.026 1.00 23.71 26 ILE D N 1
ATOM 2747 C CA . ILE D 1 26 ? 39.440 -19.217 5.308 1.00 23.23 26 ILE D CA 1
ATOM 2748 C C . ILE D 1 26 ? 40.759 -19.695 4.706 1.00 22.62 26 ILE D C 1
ATOM 2749 O O . ILE D 1 26 ? 41.354 -20.678 5.174 1.00 22.41 26 ILE D O 1
ATOM 2754 N N . CYS D 1 27 ? 41.200 -18.986 3.670 1.00 21.73 27 CYS D N 1
ATOM 2755 C CA . CYS D 1 27 ? 42.530 -19.182 3.111 1.00 21.13 27 CYS D CA 1
ATOM 2756 C C . CYS D 1 27 ? 43.456 -18.182 3.761 1.00 20.90 27 CYS D C 1
ATOM 2757 O O . CYS D 1 27 ? 43.265 -16.975 3.625 1.00 20.77 27 CYS D O 1
ATOM 2760 N N . ILE D 1 28 ? 44.457 -18.698 4.463 1.00 21.05 28 ILE D N 1
ATOM 2761 C CA . ILE D 1 28 ? 45.450 -17.890 5.163 1.00 21.54 28 ILE D CA 1
ATOM 2762 C C . ILE D 1 28 ? 46.600 -18.807 5.568 1.00 21.59 28 ILE D C 1
ATOM 2763 O O . ILE D 1 28 ? 46.469 -20.033 5.542 1.00 22.22 28 ILE D O 1
ATOM 2768 N N . ASN D 1 29 ? 47.729 -18.218 5.926 1.00 21.81 29 ASN D N 1
ATOM 2769 C CA . ASN D 1 29 ? 48.822 -18.975 6.515 1.00 21.90 29 ASN D CA 1
ATOM 2770 C C . ASN D 1 29 ? 49.466 -18.138 7.599 1.00 21.67 29 ASN D C 1
ATOM 2771 O O . ASN D 1 29 ? 49.148 -16.956 7.734 1.00 22.28 29 ASN D O 1
ATOM 2776 N N . CYS D 1 30 ? 50.369 -18.749 8.359 1.00 21.40 30 CYS D N 1
ATOM 2777 C CA . CYS D 1 30 ? 50.999 -18.112 9.514 1.00 21.23 30 CYS D CA 1
ATOM 2778 C C . CYS D 1 30 ? 51.813 -16.863 9.158 1.00 21.01 30 CYS D C 1
ATOM 2779 O O . CYS D 1 30 ? 51.795 -15.876 9.902 1.00 20.63 30 CYS D O 1
ATOM 2782 N N . CYS D 1 31 ? 52.495 -16.912 8.011 1.00 20.58 31 CYS D N 1
ATOM 2783 C CA . CYS D 1 31 ? 53.233 -15.769 7.451 1.00 20.47 31 CYS D CA 1
ATOM 2784 C C . CYS D 1 31 ? 52.364 -14.522 7.217 1.00 20.29 31 CYS D C 1
ATOM 2785 O O . CYS D 1 31 ? 52.720 -13.435 7.661 1.00 20.26 31 CYS D O 1
ATOM 2788 N N . SER D 1 32 ? 51.231 -14.684 6.531 1.00 20.08 32 SER D N 1
ATOM 2789 C CA . SER D 1 32 ? 50.385 -13.549 6.167 1.00 20.20 32 SER D CA 1
ATOM 2790 C C . SER D 1 32 ? 49.291 -13.211 7.184 1.00 20.17 32 SER D C 1
ATOM 2791 O O . SER D 1 32 ? 48.753 -12.102 7.165 1.00 19.95 32 SER D O 1
ATOM 2794 N N . GLY D 1 33 ? 48.982 -14.154 8.071 1.00 20.17 33 GLY D N 1
ATOM 2795 C CA . GLY D 1 33 ? 48.065 -13.901 9.168 1.00 20.14 33 GLY D CA 1
ATOM 2796 C C . GLY D 1 33 ? 48.687 -12.920 10.141 1.00 20.20 33 GLY D C 1
ATOM 2797 O O . GLY D 1 33 ? 49.905 -12.773 10.184 1.00 20.09 33 GLY D O 1
ATOM 2798 N N . TYR D 1 34 ? 47.854 -12.272 10.941 1.00 20.25 34 TYR D N 1
ATOM 2799 C CA . TYR D 1 34 ? 48.271 -11.101 11.706 1.00 20.40 34 TYR D CA 1
ATOM 2800 C C . TYR D 1 34 ? 48.774 -11.372 13.109 1.00 20.72 34 TYR D C 1
ATOM 2801 O O . TYR D 1 34 ? 48.227 -12.221 13.832 1.00 20.61 34 TYR D O 1
ATOM 2810 N N . LYS D 1 35 ? 49.802 -10.617 13.495 1.00 20.70 35 LYS D N 1
ATOM 2811 C CA . LYS D 1 35 ? 50.219 -10.535 14.889 1.00 21.01 35 LYS D CA 1
ATOM 2812 C C . LYS D 1 35 ? 49.001 -10.147 15.722 1.00 20.55 35 LYS D C 1
ATOM 2813 O O . LYS D 1 35 ? 48.217 -9.285 15.318 1.00 20.34 35 LYS D O 1
ATOM 2819 N N . GLY D 1 36 ? 48.833 -10.800 16.866 1.00 20.33 36 GLY D N 1
ATOM 2820 C CA . GLY D 1 36 ? 47.720 -10.502 17.757 1.00 19.75 36 GLY D CA 1
ATOM 2821 C C . GLY D 1 36 ? 46.468 -11.300 17.432 1.00 19.73 36 GLY D C 1
ATOM 2822 O O . GLY D 1 36 ? 45.475 -11.217 18.163 1.00 19.40 36 GLY D O 1
ATOM 2823 N N . CYS D 1 37 ? 46.509 -12.052 16.329 1.00 19.40 37 CYS D N 1
ATOM 2824 C CA . CYS D 1 37 ? 45.429 -12.965 15.960 1.00 19.49 37 CYS D CA 1
ATOM 2825 C C . CYS D 1 37 ? 45.898 -14.406 16.112 1.00 19.56 37 CYS D C 1
ATOM 2826 O O . CYS D 1 37 ? 47.041 -14.725 15.792 1.00 19.45 37 CYS D O 1
ATOM 2829 N N . ASN D 1 38 ? 45.008 -15.270 16.602 1.00 19.56 38 ASN D N 1
ATOM 2830 C CA . ASN D 1 38 ? 45.276 -16.704 16.675 1.00 19.36 38 ASN D CA 1
ATOM 2831 C C . ASN D 1 38 ? 44.599 -17.447 15.527 1.00 19.66 38 ASN D C 1
ATOM 2832 O O . ASN D 1 38 ? 43.478 -17.104 15.149 1.00 19.61 38 ASN D O 1
ATOM 2837 N N . TYR D 1 39 ? 45.280 -18.465 14.996 1.00 19.75 39 TYR D N 1
ATOM 2838 C CA . TYR D 1 39 ? 44.811 -19.234 13.841 1.00 20.02 39 TYR D CA 1
ATOM 2839 C C . TYR D 1 39 ? 44.644 -20.717 14.191 1.00 20.30 39 TYR D C 1
ATOM 2840 O O . TYR D 1 39 ? 45.521 -21.314 14.818 1.00 20.36 39 TYR D O 1
ATOM 2849 N N . TYR D 1 40 ? 43.506 -21.296 13.804 1.00 20.26 40 TYR D N 1
ATOM 2850 C CA . TYR D 1 40 ? 43.110 -22.624 14.280 1.00 20.32 40 TYR D CA 1
ATOM 2851 C C . TYR D 1 40 ? 42.687 -23.553 13.154 1.00 20.51 40 TYR D C 1
ATOM 2852 O O . TYR D 1 40 ? 42.263 -23.093 12.093 1.00 20.84 40 TYR D O 1
ATOM 2861 N N . ASN D 1 41 ? 42.771 -24.860 13.399 1.00 20.38 41 ASN D N 1
ATOM 2862 C CA . ASN D 1 41 ? 42.215 -25.830 12.459 1.00 20.10 41 ASN D CA 1
ATOM 2863 C C . ASN D 1 41 ? 40.722 -26.056 12.681 1.00 20.15 41 ASN D C 1
ATOM 2864 O O . ASN D 1 41 ? 40.123 -25.476 13.596 1.00 19.78 41 ASN D O 1
ATOM 2869 N N . SER D 1 42 ? 40.134 -26.902 11.841 1.00 20.08 42 SER D N 1
ATOM 2870 C CA . SER D 1 42 ? 38.695 -27.142 11.851 1.00 20.26 42 SER D CA 1
ATOM 2871 C C . SER D 1 42 ? 38.192 -27.797 13.143 1.00 20.30 42 SER D C 1
ATOM 2872 O O . SER D 1 42 ? 36.986 -27.810 13.407 1.00 20.19 42 SER D O 1
ATOM 2875 N N . PHE D 1 43 ? 39.112 -28.341 13.939 1.00 20.43 43 PHE D N 1
ATOM 2876 C CA . PHE D 1 43 ? 38.751 -28.946 15.223 1.00 20.65 43 PHE D CA 1
ATOM 2877 C C . PHE D 1 43 ? 39.205 -28.093 16.402 1.00 20.47 43 PHE D C 1
ATOM 2878 O O . PHE D 1 43 ? 39.205 -28.550 17.544 1.00 20.42 43 PHE D O 1
ATOM 2886 N N . GLY D 1 44 ? 39.595 -26.854 16.113 1.00 20.64 44 GLY D N 1
ATOM 2887 C CA . GLY D 1 44 ? 39.953 -25.891 17.142 1.00 20.81 44 GLY D CA 1
ATOM 2888 C C . GLY D 1 44 ? 41.346 -26.048 17.726 1.00 20.86 44 GLY D C 1
ATOM 2889 O O . GLY D 1 44 ? 41.641 -25.493 18.785 1.00 20.95 44 GLY D O 1
ATOM 2890 N N . LYS D 1 45 ? 42.200 -26.808 17.051 1.00 20.92 45 LYS D N 1
ATOM 2891 C CA . LYS D 1 45 ? 43.599 -26.917 17.454 1.00 21.18 45 LYS D CA 1
ATOM 2892 C C . LYS D 1 45 ? 44.344 -25.639 17.075 1.00 21.08 45 LYS D C 1
ATOM 2893 O O . LYS D 1 45 ? 44.240 -25.152 15.942 1.00 20.71 45 LYS D O 1
ATOM 2899 N N . PHE D 1 46 ? 45.087 -25.100 18.035 1.00 20.99 46 PHE D N 1
ATOM 2900 C CA . PHE D 1 46 ? 45.863 -23.889 17.820 1.00 21.01 46 PHE D CA 1
ATOM 2901 C C . PHE D 1 46 ? 47.047 -24.186 16.910 1.00 20.97 46 PHE D C 1
ATOM 2902 O O . PHE D 1 46 ? 47.856 -25.073 17.197 1.00 21.19 46 PHE D O 1
ATOM 2910 N N . ILE D 1 47 ? 47.138 -23.446 15.814 1.00 20.91 47 ILE D N 1
ATOM 2911 C CA . ILE D 1 47 ? 48.216 -23.651 14.848 1.00 21.21 47 ILE D CA 1
ATOM 2912 C C . ILE D 1 47 ? 49.322 -22.623 15.053 1.00 21.17 47 ILE D C 1
ATOM 2913 O O . ILE D 1 47 ? 50.493 -22.991 15.158 1.00 21.43 47 ILE D O 1
ATOM 2918 N N . CYS D 1 48 ? 48.948 -21.344 15.114 1.00 21.10 48 CYS D N 1
ATOM 2919 C CA . CYS D 1 48 ? 49.913 -20.259 15.279 1.00 21.24 48 CYS D CA 1
ATOM 2920 C C . CYS D 1 48 ? 49.280 -18.901 15.556 1.00 21.35 48 CYS D C 1
ATOM 2921 O O . CYS D 1 48 ? 48.115 -18.656 15.225 1.00 21.52 48 CYS D O 1
ATOM 2924 N N . GLU D 1 49 ? 50.067 -18.024 16.172 1.00 21.24 49 GLU D N 1
ATOM 2925 C CA . GLU D 1 49 ? 49.824 -16.599 16.082 1.00 21.31 49 GLU D CA 1
ATOM 2926 C C . GLU D 1 49 ? 50.338 -16.136 14.726 1.00 21.17 49 GLU D C 1
ATOM 2927 O O . GLU D 1 49 ? 51.381 -16.600 14.259 1.00 20.48 49 GLU D O 1
ATOM 2933 N N . GLY D 1 50 ? 49.592 -15.241 14.080 1.00 21.13 50 GLY D N 1
ATOM 2934 C CA . GLY D 1 50 ? 50.045 -14.627 12.845 1.00 20.53 50 GLY D CA 1
ATOM 2935 C C . GLY D 1 50 ? 51.366 -13.909 13.053 1.00 20.56 50 GLY D C 1
ATOM 2936 O O . GLY D 1 50 ? 51.667 -13.450 14.161 1.00 20.36 50 GLY D O 1
ATOM 2937 N N . GLU D 1 51 ? 52.148 -13.821 11.984 1.00 20.19 51 GLU D N 1
ATOM 2938 C CA . GLU D 1 51 ? 53.510 -13.288 12.030 1.00 20.61 51 GLU D CA 1
ATOM 2939 C C . GLU D 1 51 ? 53.574 -11.879 11.439 1.00 20.27 51 GLU D C 1
ATOM 2940 O O . GLU D 1 51 ? 54.595 -11.203 11.537 1.00 19.80 51 GLU D O 1
ATOM 2946 N N . SER D 1 52 ? 52.472 -11.441 10.835 1.00 20.15 52 SER D N 1
ATOM 2947 C CA . SER D 1 52 ? 52.475 -10.215 10.045 1.00 20.32 52 SER D CA 1
ATOM 2948 C C . SER D 1 52 ? 52.025 -8.992 10.825 1.00 20.43 52 SER D C 1
ATOM 2949 O O . SER D 1 52 ? 50.887 -8.913 11.291 1.00 20.88 52 SER D O 1
ATOM 2952 N N . ASP D 1 53 ? 52.938 -8.038 10.950 1.00 20.66 53 ASP D N 1
ATOM 2953 C CA . ASP D 1 53 ? 52.653 -6.749 11.554 1.00 20.70 53 ASP D CA 1
ATOM 2954 C C . ASP D 1 53 ? 51.765 -5.963 10.594 1.00 20.71 53 ASP D C 1
ATOM 2955 O O . ASP D 1 53 ? 52.180 -5.671 9.482 1.00 20.48 53 ASP D O 1
ATOM 2960 N N . PRO D 1 54 ? 50.549 -5.623 11.023 1.00 20.88 54 PRO D N 1
ATOM 2961 C CA . PRO D 1 54 ? 49.611 -4.867 10.183 1.00 21.15 54 PRO D CA 1
ATOM 2962 C C . PRO D 1 54 ? 50.137 -3.499 9.737 1.00 21.23 54 PRO D C 1
ATOM 2963 O O . PRO D 1 54 ? 49.694 -3.006 8.696 1.00 21.36 54 PRO D O 1
ATOM 2967 N N . LYS D 1 55 ? 51.056 -2.909 10.502 1.00 21.18 55 LYS D N 1
ATOM 2968 C CA . LYS D 1 55 ? 51.637 -1.613 10.153 1.00 21.46 55 LYS D CA 1
ATOM 2969 C C . LYS D 1 55 ? 52.732 -1.748 9.096 1.00 21.69 55 LYS D C 1
ATOM 2970 O O . LYS D 1 55 ? 53.082 -0.776 8.444 1.00 21.70 55 LYS D O 1
ATOM 2976 N N . ARG D 1 56 ? 53.261 -2.958 8.938 1.00 22.26 56 ARG D N 1
ATOM 2977 C CA . ARG D 1 56 ? 54.408 -3.225 8.076 1.00 23.13 56 ARG D CA 1
ATOM 2978 C C . ARG D 1 56 ? 54.402 -4.725 7.750 1.00 22.98 56 ARG D C 1
ATOM 2979 O O . ARG D 1 56 ? 55.211 -5.486 8.270 1.00 23.28 56 ARG D O 1
ATOM 2987 N N . PRO D 1 57 ? 53.462 -5.154 6.912 1.00 22.98 57 PRO D N 1
ATOM 2988 C CA . PRO D 1 57 ? 53.170 -6.586 6.738 1.00 22.65 57 PRO D CA 1
ATOM 2989 C C . PRO D 1 57 ? 54.264 -7.403 6.057 1.00 22.28 57 PRO D C 1
ATOM 2990 O O . PRO D 1 57 ? 55.080 -6.853 5.319 1.00 22.08 57 PRO D O 1
ATOM 2994 N N . ASN D 1 58 ? 54.278 -8.710 6.328 1.00 22.03 58 ASN D N 1
ATOM 2995 C CA . ASN D 1 58 ? 55.239 -9.615 5.697 1.00 21.88 58 ASN D CA 1
ATOM 2996 C C . ASN D 1 58 ? 54.967 -9.745 4.203 1.00 21.40 58 ASN D C 1
ATOM 2997 O O . ASN D 1 58 ? 53.819 -9.624 3.761 1.00 21.92 58 ASN D O 1
ATOM 3002 N N . ALA D 1 59 ? 56.020 -9.989 3.434 1.00 20.80 59 ALA D N 1
ATOM 3003 C CA . ALA D 1 59 ? 55.873 -10.493 2.080 1.00 20.32 59 ALA D CA 1
ATOM 3004 C C . ALA D 1 59 ? 55.831 -12.010 2.216 1.00 19.96 59 ALA D C 1
ATOM 3005 O O . ALA D 1 59 ? 56.711 -12.597 2.831 1.00 19.69 59 ALA D O 1
ATOM 3007 N N . CYS D 1 60 ? 54.793 -12.634 1.671 1.00 19.73 60 CYS D N 1
ATOM 3008 C CA . CYS D 1 60 ? 54.610 -14.079 1.794 1.00 19.82 60 CYS D CA 1
ATOM 3009 C C . CYS D 1 60 ? 54.268 -14.711 0.455 1.00 19.45 60 CYS D C 1
ATOM 3010 O O . CYS D 1 60 ? 53.532 -14.128 -0.345 1.00 18.66 60 CYS D O 1
ATOM 3013 N N . THR D 1 61 ? 54.800 -15.911 0.234 1.00 19.17 61 THR D N 1
ATOM 3014 C CA . THR D 1 61 ? 54.457 -16.706 -0.935 1.00 19.55 61 THR D CA 1
ATOM 3015 C C . THR D 1 61 ? 53.013 -17.121 -0.756 1.00 19.19 61 THR D C 1
ATOM 3016 O O . THR D 1 61 ? 52.651 -17.670 0.279 1.00 18.83 61 THR D O 1
ATOM 3020 N N . PHE D 1 62 ? 52.175 -16.814 -1.737 1.00 19.45 62 PHE D N 1
ATOM 3021 C CA . PHE D 1 62 ? 50.764 -17.120 -1.591 1.00 19.76 62 PHE D CA 1
ATOM 3022 C C . PHE D 1 62 ? 50.500 -18.611 -1.422 1.00 19.99 62 PHE D C 1
ATOM 3023 O O . PHE D 1 62 ? 50.882 -19.425 -2.264 1.00 19.57 62 PHE D O 1
ATOM 3031 N N . ASN D 1 63 ? 49.845 -18.949 -0.318 1.00 20.51 63 ASN D N 1
ATOM 3032 C CA . ASN D 1 63 ? 49.268 -20.274 -0.132 1.00 21.08 63 ASN D CA 1
ATOM 3033 C C . ASN D 1 63 ? 48.167 -20.250 0.912 1.00 20.74 63 ASN D C 1
ATOM 3034 O O . ASN D 1 63 ? 48.016 -19.268 1.640 1.00 20.38 63 ASN D O 1
ATOM 3039 N N . CYS D 1 64 ? 47.391 -21.332 0.945 1.00 20.46 64 CYS D N 1
ATOM 3040 C CA . CYS D 1 64 ? 46.410 -21.573 1.989 1.00 20.19 64 CYS D CA 1
ATOM 3041 C C . CYS D 1 64 ? 46.904 -22.765 2.795 1.00 20.23 64 CYS D C 1
ATOM 3042 O O . CYS D 1 64 ? 47.032 -23.868 2.262 1.00 19.91 64 CYS D O 1
ATOM 3045 N N . ASP D 1 65 ? 47.226 -22.524 4.064 1.00 20.42 65 ASP D N 1
ATOM 3046 C CA . ASP D 1 65 ? 47.578 -23.592 4.994 1.00 20.75 65 ASP D CA 1
ATOM 3047 C C . ASP D 1 65 ? 46.332 -24.439 5.244 1.00 20.78 65 ASP D C 1
ATOM 3048 O O . ASP D 1 65 ? 45.343 -23.936 5.770 1.00 20.74 65 ASP D O 1
ATOM 3053 N N . PRO D 1 66 ? 46.382 -25.716 4.863 1.00 20.80 66 PRO D N 1
ATOM 3054 C CA . PRO D 1 66 ? 45.249 -26.630 5.048 1.00 21.02 66 PRO D CA 1
ATOM 3055 C C . PRO D 1 66 ? 44.923 -26.858 6.516 1.00 21.03 66 PRO D C 1
ATOM 3056 O O . PRO D 1 66 ? 43.812 -27.292 6.810 1.00 21.16 66 PRO D O 1
ATOM 3060 N N . ASN D 1 67 ? 45.871 -26.570 7.406 1.00 21.27 67 ASN D N 1
ATOM 3061 C CA . ASN D 1 67 ? 45.654 -26.682 8.851 1.00 21.58 67 ASN D CA 1
ATOM 3062 C C . ASN D 1 67 ? 44.997 -25.463 9.496 1.00 21.84 67 ASN D C 1
ATOM 3063 O O . ASN D 1 67 ? 44.830 -25.435 10.715 1.00 22.03 67 ASN D O 1
ATOM 3068 N N . ILE D 1 68 ? 44.652 -24.446 8.706 1.00 21.96 68 ILE D N 1
ATOM 3069 C CA . ILE D 1 68 ? 43.958 -23.281 9.258 1.00 22.20 68 ILE D CA 1
ATOM 3070 C C . ILE D 1 68 ? 42.571 -23.107 8.650 1.00 22.31 68 ILE D C 1
ATOM 3071 O O . ILE D 1 68 ? 42.424 -22.951 7.438 1.00 22.67 68 ILE D O 1
ATOM 3076 N N . ALA D 1 69 ? 41.560 -23.143 9.510 1.00 22.24 69 ALA D N 1
ATOM 3077 C CA . ALA D 1 69 ? 40.176 -22.934 9.097 1.00 22.06 69 ALA D CA 1
ATOM 3078 C C . ALA D 1 69 ? 39.681 -21.545 9.472 1.00 21.85 69 ALA D C 1
ATOM 3079 O O . ALA D 1 69 ? 38.875 -20.967 8.752 1.00 21.56 69 ALA D O 1
ATOM 3081 N N . TYR D 1 70 ? 40.154 -21.022 10.604 1.00 21.70 70 TYR D N 1
ATOM 3082 C CA . TYR D 1 70 ? 39.653 -19.750 11.123 1.00 21.53 70 TYR D CA 1
ATOM 3083 C C . TYR D 1 70 ? 40.639 -18.999 12.022 1.00 21.66 70 TYR D C 1
ATOM 3084 O O . TYR D 1 70 ? 41.602 -19.573 12.537 1.00 21.65 70 TYR D O 1
ATOM 3093 N N . SER D 1 71 ? 40.379 -17.705 12.188 1.00 21.49 71 SER D N 1
ATOM 3094 C CA . SER D 1 71 ? 41.229 -16.822 12.970 1.00 21.36 71 SER D CA 1
ATOM 3095 C C . SER D 1 71 ? 40.426 -16.142 14.062 1.00 21.40 71 SER D C 1
ATOM 3096 O O . SER D 1 71 ? 39.234 -15.886 13.897 1.00 20.75 71 SER D O 1
ATOM 3099 N N . ARG D 1 72 ? 41.099 -15.831 15.160 1.00 21.47 72 ARG D N 1
ATOM 3100 C CA . ARG D 1 72 ? 40.494 -15.091 16.249 1.00 21.99 72 ARG D CA 1
ATOM 3101 C C . ARG D 1 72 ? 41.357 -13.882 16.596 1.00 21.76 72 ARG D C 1
ATOM 3102 O O . ARG D 1 72 ? 42.501 -14.025 17.035 1.00 21.89 72 ARG D O 1
ATOM 3110 N N . CYS D 1 73 ? 40.789 -12.699 16.375 1.00 21.29 73 CYS D N 1
ATOM 3111 C CA . CYS D 1 73 ? 41.474 -11.420 16.539 1.00 21.06 73 CYS D CA 1
ATOM 3112 C C . CYS D 1 73 ? 40.841 -10.632 17.686 1.00 20.85 73 CYS D C 1
ATOM 3113 O O . CYS D 1 73 ? 39.732 -10.955 18.087 1.00 20.40 73 CYS D O 1
ATOM 3116 N N . PRO D 1 74 ? 41.525 -9.605 18.205 1.00 20.99 74 PRO D N 1
ATOM 3117 C CA . PRO D 1 74 ? 40.955 -8.753 19.265 1.00 21.30 74 PRO D CA 1
ATOM 3118 C C . PRO D 1 74 ? 39.625 -8.126 18.846 1.00 21.29 74 PRO D C 1
ATOM 3119 O O . PRO D 1 74 ? 38.731 -7.991 19.677 1.00 21.71 74 PRO D O 1
ATOM 3123 N N . ARG D 1 75 ? 39.512 -7.746 17.578 1.00 21.21 75 ARG D N 1
ATOM 3124 C CA . ARG D 1 75 ? 38.260 -7.260 17.011 1.00 21.31 75 ARG D CA 1
ATOM 3125 C C . ARG D 1 75 ? 37.733 -8.279 16.015 1.00 21.24 75 ARG D C 1
ATOM 3126 O O . ARG D 1 75 ? 38.515 -8.967 15.354 1.00 21.36 75 ARG D O 1
ATOM 3134 N N . SER D 1 76 ? 36.414 -8.376 15.904 1.00 21.16 76 SER D N 1
ATOM 3135 C CA . SER D 1 76 ? 35.789 -9.307 14.966 1.00 21.36 76 SER D CA 1
ATOM 3136 C C . SER D 1 76 ? 34.750 -8.597 14.101 1.00 21.45 76 SER D C 1
ATOM 3137 O O . SER D 1 76 ? 34.080 -9.219 13.270 1.00 21.29 76 SER D O 1
ATOM 3140 N N . GLN D 1 77 ? 34.652 -7.284 14.293 1.00 21.63 77 GLN D N 1
ATOM 3141 C CA . GLN D 1 77 ? 33.578 -6.474 13.733 1.00 21.84 77 GLN D CA 1
ATOM 3142 C C . GLN D 1 77 ? 34.054 -5.548 12.606 1.00 21.81 77 GLN D C 1
ATOM 3143 O O . GLN D 1 77 ? 34.993 -4.766 12.785 1.00 21.96 77 GLN D O 1
ATOM 3149 N N . GLY D 1 78 ? 33.405 -5.649 11.446 1.00 21.74 78 GLY D N 1
ATOM 3150 C CA . GLY D 1 78 ? 33.674 -4.760 10.324 1.00 21.64 78 GLY D CA 1
ATOM 3151 C C . GLY D 1 78 ? 34.338 -5.410 9.121 1.00 21.65 78 GLY D C 1
ATOM 3152 O O . GLY D 1 78 ? 34.475 -6.633 9.050 1.00 21.60 78 GLY D O 1
ATOM 3153 N N . LYS D 1 79 ? 34.747 -4.579 8.168 1.00 21.64 79 LYS D N 1
ATOM 3154 C CA . LYS D 1 79 ? 35.436 -5.050 6.971 1.00 21.79 79 LYS D CA 1
ATOM 3155 C C . LYS D 1 79 ? 36.908 -5.298 7.281 1.00 21.49 79 LYS D C 1
ATOM 3156 O O . LYS D 1 79 ? 37.510 -4.575 8.072 1.00 21.66 79 LYS D O 1
ATOM 3162 N N . SER D 1 80 ? 37.480 -6.323 6.662 1.00 21.01 80 SER D N 1
ATOM 3163 C CA . SER D 1 80 ? 38.897 -6.622 6.836 1.00 20.83 80 SER D CA 1
ATOM 3164 C C . SER D 1 80 ? 39.778 -5.747 5.929 1.00 20.42 80 SER D C 1
ATOM 3165 O O . SER D 1 80 ? 40.997 -5.658 6.128 1.00 20.04 80 SER D O 1
ATOM 3168 N N . LEU D 1 81 ? 39.141 -5.105 4.948 1.00 20.00 81 LEU D N 1
ATOM 3169 C CA . LEU D 1 81 ? 39.823 -4.289 3.945 1.00 19.88 81 LEU D CA 1
ATOM 3170 C C . LEU D 1 81 ? 39.016 -3.055 3.585 1.00 19.80 81 LEU D C 1
ATOM 3171 O O . LEU D 1 81 ? 37.821 -3.148 3.282 1.00 19.72 81 LEU D O 1
ATOM 3176 N N . ILE D 1 82 ? 39.679 -1.903 3.607 1.00 19.55 82 ILE D N 1
ATOM 3177 C CA . ILE D 1 82 ? 39.060 -0.650 3.188 1.00 19.25 82 ILE D CA 1
ATOM 3178 C C . ILE D 1 82 ? 39.830 -0.082 2.002 1.00 19.32 82 ILE D C 1
ATOM 3179 O O . ILE D 1 82 ? 40.998 0.295 2.137 1.00 19.45 82 ILE D O 1
ATOM 3184 N N . TYR D 1 83 ? 39.161 -0.040 0.849 1.00 19.02 83 TYR D N 1
ATOM 3185 C CA . TYR D 1 83 ? 39.741 0.415 -0.413 1.00 18.95 83 TYR D CA 1
ATOM 3186 C C . TYR D 1 83 ? 38.621 0.697 -1.421 1.00 18.99 83 TYR D C 1
ATOM 3187 O O . TYR D 1 83 ? 37.844 -0.198 -1.749 1.00 18.73 83 TYR D O 1
ATOM 3196 N N . PRO D 1 84 ? 38.514 1.942 -1.881 1.00 19.25 84 PRO D N 1
ATOM 3197 C CA . PRO D 1 84 ? 39.390 3.038 -1.444 1.00 19.56 84 PRO D CA 1
ATOM 3198 C C . PRO D 1 84 ? 38.916 3.610 -0.108 1.00 19.80 84 PRO D C 1
ATOM 3199 O O . PRO D 1 84 ? 38.008 3.033 0.499 1.00 19.86 84 PRO D O 1
ATOM 3203 N N . THR D 1 85 ? 39.513 4.710 0.344 1.00 20.15 85 THR D N 1
ATOM 3204 C CA . THR D 1 85 ? 39.157 5.268 1.650 1.00 20.28 85 THR D CA 1
ATOM 3205 C C . THR D 1 85 ? 38.283 6.511 1.578 1.00 20.47 85 THR D C 1
ATOM 3206 O O . THR D 1 85 ? 37.707 6.925 2.586 1.00 20.62 85 THR D O 1
ATOM 3210 N N . GLY D 1 86 ? 38.173 7.100 0.391 1.00 20.62 86 GLY D N 1
ATOM 3211 C CA . GLY D 1 86 ? 37.405 8.321 0.223 1.00 20.58 86 GLY D CA 1
ATOM 3212 C C . GLY D 1 86 ? 37.914 9.416 1.142 1.00 20.65 86 GLY D C 1
ATOM 3213 O O . GLY D 1 86 ? 39.116 9.682 1.187 1.00 20.66 86 GLY D O 1
ATOM 3214 N N . CYS D 1 87 ? 37.004 10.023 1.899 1.00 20.57 87 CYS D N 1
ATOM 3215 C CA . CYS D 1 87 ? 37.340 11.154 2.762 1.00 20.60 87 CYS D CA 1
ATOM 3216 C C . CYS D 1 87 ? 37.932 10.785 4.128 1.00 20.15 87 CYS D C 1
ATOM 3217 O O . CYS D 1 87 ? 38.331 11.669 4.891 1.00 20.17 87 CYS D O 1
ATOM 3220 N N . THR D 1 88 ? 37.989 9.488 4.423 1.00 19.61 88 THR D N 1
ATOM 3221 C CA . THR D 1 88 ? 38.519 8.970 5.690 1.00 19.21 88 THR D CA 1
ATOM 3222 C C . THR D 1 88 ? 39.825 9.638 6.134 1.00 19.12 88 THR D C 1
ATOM 3223 O O . THR D 1 88 ? 40.773 9.762 5.351 1.00 19.14 88 THR D O 1
ATOM 3227 N N . THR D 1 89 ? 39.862 10.062 7.394 1.00 18.77 89 THR D N 1
ATOM 3228 C CA . THR D 1 89 ? 41.090 10.555 8.007 1.00 18.75 89 THR D CA 1
ATOM 3229 C C . THR D 1 89 ? 41.490 9.618 9.132 1.00 18.93 89 THR D C 1
ATOM 3230 O O . THR D 1 89 ? 40.718 8.740 9.516 1.00 19.23 89 THR D O 1
ATOM 3234 N N . CYS D 1 90 ? 42.691 9.820 9.665 1.00 19.18 90 CYS D N 1
ATOM 3235 C CA . CYS D 1 90 ? 43.169 9.087 10.832 1.00 19.45 90 CYS D CA 1
ATOM 3236 C C . CYS D 1 90 ? 42.121 9.059 11.942 1.00 19.49 90 CYS D C 1
ATOM 3237 O O . CYS D 1 90 ? 41.975 8.059 12.643 1.00 19.63 90 CYS D O 1
ATOM 3240 N N . CYS D 1 91 ? 41.386 10.159 12.075 1.00 19.42 91 CYS D N 1
ATOM 3241 C CA . CYS D 1 91 ? 40.372 10.319 13.111 1.00 19.36 91 CYS D CA 1
ATOM 3242 C C . CYS D 1 91 ? 39.075 9.564 12.801 1.00 19.15 91 CYS D C 1
ATOM 3243 O O . CYS D 1 91 ? 38.556 8.853 13.658 1.00 19.07 91 CYS D O 1
ATOM 3246 N N . THR D 1 92 ? 38.559 9.728 11.583 1.00 19.19 92 THR D N 1
ATOM 3247 C CA . THR D 1 92 ? 37.304 9.093 11.164 1.00 19.12 92 THR D CA 1
ATOM 3248 C C . THR D 1 92 ? 37.492 7.617 10.799 1.00 19.19 92 THR D C 1
ATOM 3249 O O . THR D 1 92 ? 36.520 6.868 10.711 1.00 19.10 92 THR D O 1
ATOM 3253 N N . GLY D 1 93 ? 38.740 7.216 10.559 1.00 19.35 93 GLY D N 1
ATOM 3254 C CA . GLY D 1 93 ? 39.084 5.810 10.405 1.00 19.60 93 GLY D CA 1
ATOM 3255 C C . GLY D 1 93 ? 38.819 5.039 11.685 1.00 19.94 93 GLY D C 1
ATOM 3256 O O . GLY D 1 93 ? 38.842 5.613 12.777 1.00 19.72 93 GLY D O 1
ATOM 3257 N N . TYR D 1 94 ? 38.560 3.742 11.555 1.00 20.54 94 TYR D N 1
ATOM 3258 C CA . TYR D 1 94 ? 38.220 2.913 12.717 1.00 20.97 94 TYR D CA 1
ATOM 3259 C C . TYR D 1 94 ? 39.448 2.326 13.399 1.00 20.78 94 TYR D C 1
ATOM 3260 O O . TYR D 1 94 ? 40.430 1.985 12.742 1.00 20.80 94 TYR D O 1
ATOM 3269 N N . LYS D 1 95 ? 39.380 2.198 14.722 1.00 20.70 95 LYS D N 1
ATOM 3270 C CA . LYS D 1 95 ? 40.407 1.479 15.472 1.00 20.60 95 LYS D CA 1
ATOM 3271 C C . LYS D 1 95 ? 40.458 0.009 15.034 1.00 20.46 95 LYS D C 1
ATOM 3272 O O . LYS D 1 95 ? 39.450 -0.561 14.595 1.00 20.31 95 LYS D O 1
ATOM 3278 N N . GLY D 1 96 ? 41.641 -0.589 15.128 1.00 20.24 96 GLY D N 1
ATOM 3279 C CA . GLY D 1 96 ? 41.871 -1.911 14.579 1.00 19.87 96 GLY D CA 1
ATOM 3280 C C . GLY D 1 96 ? 41.965 -1.879 13.063 1.00 19.77 96 GLY D C 1
ATOM 3281 O O . GLY D 1 96 ? 41.927 -2.920 12.407 1.00 19.78 96 GLY D O 1
ATOM 3282 N N . CYS D 1 97 ? 42.073 -0.675 12.508 1.00 19.66 97 CYS D N 1
ATOM 3283 C CA . CYS D 1 97 ? 42.291 -0.496 11.079 1.00 19.78 97 CYS D CA 1
ATOM 3284 C C . CYS D 1 97 ? 43.537 0.329 10.876 1.00 19.86 97 CYS D C 1
ATOM 3285 O O . CYS D 1 97 ? 43.712 1.381 11.505 1.00 20.52 97 CYS D O 1
ATOM 3288 N N . TYR D 1 98 ? 44.394 -0.151 9.987 1.00 19.50 98 TYR D N 1
ATOM 3289 C CA . TYR D 1 98 ? 45.709 0.429 9.788 1.00 19.34 98 TYR D CA 1
ATOM 3290 C C . TYR D 1 98 ? 45.783 1.047 8.400 1.00 19.52 98 TYR D C 1
ATOM 3291 O O . TYR D 1 98 ? 45.703 0.347 7.385 1.00 19.67 98 TYR D O 1
ATOM 3300 N N . TYR D 1 99 ? 45.915 2.370 8.376 1.00 19.39 99 TYR D N 1
ATOM 3301 C CA . TYR D 1 99 ? 45.785 3.147 7.149 1.00 19.44 99 TYR D CA 1
ATOM 3302 C C . TYR D 1 99 ? 47.120 3.566 6.562 1.00 19.39 99 TYR D C 1
ATOM 3303 O O . TYR D 1 99 ? 48.012 4.044 7.269 1.00 19.92 99 TYR D O 1
ATOM 3312 N N . PHE D 1 100 ? 47.228 3.392 5.253 1.00 19.30 100 PHE D N 1
ATOM 3313 C CA . PHE D 1 100 ? 48.449 3.666 4.517 1.00 19.29 100 PHE D CA 1
ATOM 3314 C C . PHE D 1 100 ? 48.176 4.782 3.519 1.00 19.19 100 PHE D C 1
ATOM 3315 O O . PHE D 1 100 ? 47.069 4.893 2.993 1.00 19.17 100 PHE D O 1
ATOM 3323 N N . GLY D 1 101 ? 49.187 5.600 3.252 1.00 19.45 101 GLY D N 1
ATOM 3324 C CA . GLY D 1 101 ? 49.046 6.696 2.304 1.00 19.85 101 GLY D CA 1
ATOM 3325 C C . GLY D 1 101 ? 49.003 6.199 0.873 1.00 20.38 101 GLY D C 1
ATOM 3326 O O . GLY D 1 101 ? 49.218 5.008 0.614 1.00 20.06 101 GLY D O 1
ATOM 3327 N N . LYS D 1 102 ? 48.729 7.114 -0.059 1.00 20.83 102 LYS D N 1
ATOM 3328 C CA . LYS D 1 102 ? 48.754 6.804 -1.488 1.00 21.23 102 LYS D CA 1
ATOM 3329 C C . LYS D 1 102 ? 50.140 6.326 -1.933 1.00 21.45 102 LYS D C 1
ATOM 3330 O O . LYS D 1 102 ? 50.269 5.614 -2.932 1.00 21.58 102 LYS D O 1
ATOM 3336 N N . ASP D 1 103 ? 51.167 6.712 -1.179 1.00 21.55 103 ASP D N 1
ATOM 3337 C CA . ASP D 1 103 ? 52.544 6.311 -1.468 1.00 21.71 103 ASP D CA 1
ATOM 3338 C C . ASP D 1 103 ? 52.899 4.934 -0.885 1.00 21.74 103 ASP D C 1
ATOM 3339 O O . ASP D 1 103 ? 54.055 4.516 -0.934 1.00 21.70 103 ASP D O 1
ATOM 3344 N N . GLY D 1 104 ? 51.899 4.241 -0.338 1.00 21.84 104 GLY D N 1
ATOM 3345 C CA . GLY D 1 104 ? 52.074 2.905 0.215 1.00 22.02 104 GLY D CA 1
ATOM 3346 C C . GLY D 1 104 ? 52.731 2.866 1.584 1.00 22.23 104 GLY D C 1
ATOM 3347 O O . GLY D 1 104 ? 53.074 1.794 2.092 1.00 22.14 104 GLY D O 1
ATOM 3348 N N . LYS D 1 105 ? 52.908 4.040 2.177 1.00 22.48 105 LYS D N 1
ATOM 3349 C CA . LYS D 1 105 ? 53.533 4.171 3.483 1.00 22.91 105 LYS D CA 1
ATOM 3350 C C . LYS D 1 105 ? 52.468 4.115 4.569 1.00 22.82 105 LYS D C 1
ATOM 3351 O O . LYS D 1 105 ? 51.386 4.689 4.409 1.00 22.69 105 LYS D O 1
ATOM 3357 N N . PHE D 1 106 ? 52.766 3.423 5.668 1.00 22.69 106 PHE D N 1
ATOM 3358 C CA . PHE D 1 106 ? 51.861 3.399 6.817 1.00 22.71 106 PHE D CA 1
ATOM 3359 C C . PHE D 1 106 ? 51.770 4.792 7.423 1.00 22.38 106 PHE D C 1
ATOM 3360 O O . PHE D 1 106 ? 52.781 5.479 7.576 1.00 22.26 106 PHE D O 1
ATOM 3368 N N . VAL D 1 107 ? 50.548 5.196 7.755 1.00 22.13 107 VAL D N 1
ATOM 3369 C CA . VAL D 1 107 ? 50.289 6.533 8.280 1.00 21.87 107 VAL D CA 1
ATOM 3370 C C . VAL D 1 107 ? 49.844 6.467 9.740 1.00 21.84 107 VAL D C 1
ATOM 3371 O O . VAL D 1 107 ? 50.504 7.026 10.613 1.00 21.68 107 VAL D O 1
ATOM 3375 N N . CYS D 1 108 ? 48.748 5.752 9.996 1.00 22.07 108 CYS D N 1
ATOM 3376 C CA . CYS D 1 108 ? 48.134 5.708 11.319 1.00 22.29 108 CYS D CA 1
ATOM 3377 C C . CYS D 1 108 ? 47.110 4.595 11.477 1.00 22.35 108 CYS D C 1
ATOM 3378 O O . CYS D 1 108 ? 46.497 4.153 10.506 1.00 22.08 108 CYS D O 1
ATOM 3381 N N . GLU D 1 109 ? 46.915 4.179 12.724 1.00 22.59 109 GLU D N 1
ATOM 3382 C CA . GLU D 1 109 ? 45.727 3.444 13.117 1.00 23.22 109 GLU D CA 1
ATOM 3383 C C . GLU D 1 109 ? 44.563 4.424 13.306 1.00 23.46 109 GLU D C 1
ATOM 3384 O O . GLU D 1 109 ? 44.751 5.540 13.805 1.00 23.43 109 GLU D O 1
ATOM 3390 N N . GLY D 1 110 ? 43.364 3.999 12.910 1.00 23.82 110 GLY D N 1
ATOM 3391 C CA . GLY D 1 110 ? 42.159 4.791 13.093 1.00 24.23 110 GLY D CA 1
ATOM 3392 C C . GLY D 1 110 ? 41.795 4.976 14.556 1.00 24.73 110 GLY D C 1
ATOM 3393 O O . GLY D 1 110 ? 42.202 4.185 15.412 1.00 24.49 110 GLY D O 1
ATOM 3394 N N . GLU D 1 111 ? 41.018 6.019 14.836 1.00 25.24 111 GLU D N 1
ATOM 3395 C CA . GLU D 1 111 ? 40.706 6.414 16.208 1.00 25.86 111 GLU D CA 1
ATOM 3396 C C . GLU D 1 111 ? 39.221 6.307 16.549 1.00 26.36 111 GLU D C 1
ATOM 3397 O O . GLU D 1 111 ? 38.842 6.407 17.719 1.00 26.45 111 GLU D O 1
ATOM 3403 N N . SER D 1 112 ? 38.389 6.099 15.531 1.00 27.15 112 SER D N 1
ATOM 3404 C CA . SER D 1 112 ? 36.936 6.060 15.706 1.00 27.84 112 SER D CA 1
ATOM 3405 C C . SER D 1 112 ? 36.408 4.654 15.949 1.00 28.35 112 SER D C 1
ATOM 3406 O O . SER D 1 112 ? 37.049 3.670 15.586 1.00 28.24 112 SER D O 1
ATOM 3409 N N . ASP D 1 113 ? 35.235 4.571 16.572 1.00 29.10 113 ASP D N 1
ATOM 3410 C CA . ASP D 1 113 ? 34.573 3.294 16.810 1.00 29.80 113 ASP D CA 1
ATOM 3411 C C . ASP D 1 113 ? 33.955 2.763 15.517 1.00 30.26 113 ASP D C 1
ATOM 3412 O O . ASP D 1 113 ? 33.551 3.541 14.651 1.00 30.38 113 ASP D O 1
ATOM 3417 N N . GLU D 1 114 ? 33.894 1.438 15.399 1.00 30.86 114 GLU D N 1
ATOM 3418 C CA . GLU D 1 114 ? 33.253 0.770 14.265 1.00 31.46 114 GLU D CA 1
ATOM 3419 C C . GLU D 1 114 ? 31.730 0.969 14.287 1.00 31.76 114 GLU D C 1
ATOM 3420 O O . GLU D 1 114 ? 31.152 1.182 15.359 1.00 31.85 114 GLU D O 1
ATOM 3426 N N . PRO D 1 115 ? 31.086 0.918 13.113 1.00 32.03 115 PRO D N 1
ATOM 3427 C CA . PRO D 1 115 ? 29.626 1.067 13.016 1.00 32.18 115 PRO D CA 1
ATOM 3428 C C . PRO D 1 115 ? 28.849 -0.128 13.584 1.00 32.21 115 PRO D C 1
ATOM 3429 O O . PRO D 1 115 ? 28.037 0.012 14.502 1.00 32.21 115 PRO D O 1
#

Solvent-accessible surface area: 23682 Å² total; per-residue (Å²): 155,51,103,248,130,78,16,111,19,3,0,0,4,0,16,9,34,53,45,31,67,168,101,19,48,27,25,20,22,40,38,0,32,122,10,0,0,4,6,32,69,191,34,134,66,50,20,56,4,93,1,36,15,71,191,18,50,60,11,37,94,27,3,30,33,82,1,5,38,6,88,4,26,62,78,27,58,144,33,62,26,46,79,10,56,75,35,20,36,35,56,0,67,48,6,0,12,2,4,10,106,106,21,143,68,80,20,18,1,85,33,122,19,102,212,109,101,252,124,81,13,111,20,2,0,0,2,7,14,69,22,48,35,45,56,172,107,29,40,35,40,19,22,40,34,0,28,124,43,0,53,4,36,27,56,189,36,140,106,54,18,72,1,94,1,62,16,98,188,14,54,56,10,40,99,17,6,28,31,81,1,4,43,7,165,17,111,88,59,94,38,152,42,72,46,45,81,9,57,78,29,20,36,39,59,0,79,104,10,12,38,2,5,8,99,131,21,153,57,76,19,65,2,100,36,104,74,161,156,49,91,235,114,85,16,109,21,2,0,0,9,5,14,61,12,63,35,35,67,153,104,45,41,30,22,15,28,41,7,0,34,124,43,0,56,7,43,28,52,186,32,134,104,50,20,80,5,110,2,36,10,82,135,19,51,62,12,79,55,34,2,25,48,89,2,6,12,2,124,17,123,97,69,157,34,124,25,58,30,36,81,10,59,74,28,23,34,38,57,0,65,88,10,0,36,1,3,9,112,128,29,122,38,79,20,73,5,104,34,106,53,151,154,56,87,249,124,84,17,117,22,2,0,0,8,0,14,7,20,70,26,36,69,165,114,38,38,32,22,11,25,40,8,0,36,107,25,0,11,7,0,28,46,165,1,131,54,50,19,89,3,92,2,26,14,98,148,29,45,64,11,70,52,36,2,26,45,83,1,6,9,2,34,6,52,29,71,60,48,154,57,66,31,37,83,11,57,76,30,20,38,33,56,0,67,24,9,0,31,0,4,7,126,123,38,140,50,75,20,39,5,114,32,114,38,146

Sequence (456 aa):
ACTRECGNLGFGICPRSEGSPLNPICINCCSGYKGCNYYNSFGKFICEGESDPKRPNACTFNCDPNIAYSRCPRSQGKSLIYPTGCTTCCTGYKGCYYFGKDGKFVCEGESDEPKCTRECGNLGFGICPRSEGSPLNPICINCCSGYKGCNYYNSFGKFICEGESDPKRPNACTFNCDPNIAYSRCPRSQGKSLIYPTGCTTCCTGYKGCYYFGKDGKFVCEGESDEPACTRECGNLGFGICPRSEGSPLNPICINCCSGYKGCNYYNSFGKFICEGESDPKRPNACTFNCDPNIAYSRCPRSQGKSLIYPTGCTTCCTGYKGCYYFGKDGKFVCEGESDEPACTRECGNLGFGICPRSEGSPLNPICINCCSGYKGCNYYNSFGKFICEGESDPKRPNACTFNCDPNIAYSRCPRSQGKSLIYPTGCTTCCTGYKGCYYFGKDGKFVCEGESDEP

B-factor: mean 23.72, std 7.92, range [12.17, 97.52]